Protein AF-A0A1I7SKF2-F1 (afdb_monomer)

Organism: Bursaphelenchus xylophilus (NCBI:txid6326)

Mean predicted aligned error: 19.73 Å

Structure (mmCIF, N/CA/C/O backbone):
data_AF-A0A1I7SKF2-F1
#
_entry.id   AF-A0A1I7SKF2-F1
#
loop_
_atom_site.group_PDB
_atom_site.id
_atom_site.type_symbol
_atom_site.label_atom_id
_atom_site.label_alt_id
_atom_site.label_comp_id
_atom_site.label_asym_id
_atom_site.label_entity_id
_atom_site.label_seq_id
_atom_site.pdbx_PDB_ins_code
_atom_site.Cartn_x
_atom_site.Cartn_y
_atom_site.Cartn_z
_atom_site.occupancy
_atom_site.B_iso_or_equiv
_atom_site.auth_seq_id
_atom_site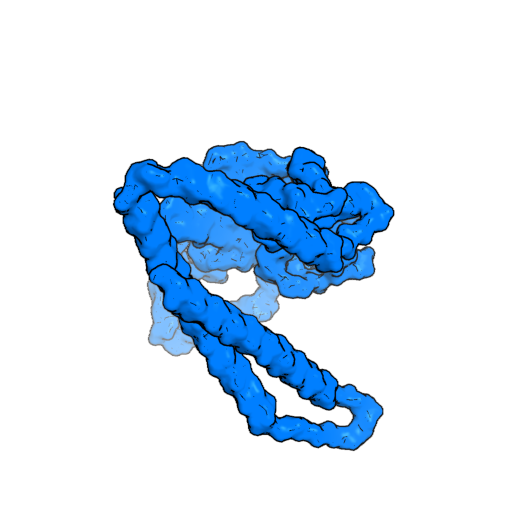.auth_comp_id
_atom_site.auth_asym_id
_atom_site.auth_atom_id
_atom_site.pdbx_PDB_model_num
ATOM 1 N N . MET A 1 1 ? -17.575 38.874 23.360 1.00 67.19 1 MET A N 1
ATOM 2 C CA . MET A 1 1 ? -17.576 37.406 23.566 1.00 67.19 1 MET A CA 1
ATOM 3 C C . MET A 1 1 ? -18.903 36.763 23.179 1.00 67.19 1 MET A C 1
ATOM 5 O O . MET A 1 1 ? -18.922 35.948 22.267 1.00 67.19 1 MET A O 1
ATOM 9 N N . GLU A 1 2 ? -20.021 37.144 23.798 1.00 63.50 2 GLU A N 1
ATOM 10 C CA . GLU A 1 2 ? -21.320 36.503 23.535 1.00 63.50 2 GLU A CA 1
ATOM 11 C C . GLU A 1 2 ? -21.827 36.696 22.092 1.00 63.50 2 GLU A C 1
ATOM 13 O O . GLU A 1 2 ? -22.285 35.745 21.461 1.00 63.50 2 GLU A O 1
ATOM 18 N N . ASN A 1 3 ? -21.609 37.878 21.506 1.00 68.56 3 ASN A N 1
ATOM 19 C CA . ASN A 1 3 ? -21.929 38.144 20.097 1.00 68.56 3 ASN A CA 1
ATOM 20 C C . ASN A 1 3 ? -21.104 37.287 19.114 1.00 68.56 3 ASN A C 1
ATOM 22 O O . ASN A 1 3 ? -21.614 36.902 18.061 1.00 68.56 3 ASN A O 1
ATOM 26 N N . LEU A 1 4 ? -19.858 36.931 19.462 1.00 67.38 4 LEU A N 1
ATOM 27 C CA . LEU A 1 4 ? -19.014 36.040 18.651 1.00 67.38 4 LEU A CA 1
ATOM 28 C C . LEU A 1 4 ? -19.505 34.591 18.736 1.00 67.38 4 LEU A C 1
ATOM 30 O O . LEU A 1 4 ? -19.615 33.931 17.705 1.00 67.38 4 LEU A O 1
ATOM 34 N N . LYS A 1 5 ? -19.887 34.126 19.934 1.00 68.75 5 LYS A N 1
ATOM 35 C CA . LYS A 1 5 ? -20.479 32.793 20.138 1.00 68.75 5 LYS A CA 1
ATOM 36 C C . LYS A 1 5 ? -21.800 32.643 19.373 1.00 68.75 5 LYS A C 1
ATOM 38 O O . LYS A 1 5 ? -21.940 31.696 18.603 1.00 68.75 5 LYS A O 1
ATOM 43 N N . LYS A 1 6 ? -22.700 33.632 19.466 1.00 79.50 6 LYS A N 1
ATOM 44 C CA . LYS A 1 6 ? -23.963 33.668 18.698 1.00 79.50 6 LYS A CA 1
ATOM 45 C C . LYS A 1 6 ? -23.720 33.688 17.181 1.00 79.50 6 LYS A C 1
ATOM 47 O O . LYS A 1 6 ? -24.433 33.026 16.431 1.00 79.50 6 LYS A O 1
ATOM 52 N N . SER A 1 7 ? -22.702 34.412 16.712 1.00 71.19 7 SER A N 1
ATOM 53 C CA . SER A 1 7 ? -22.348 34.465 15.283 1.00 71.19 7 SER A CA 1
ATOM 54 C C . SER A 1 7 ? -21.789 33.137 14.762 1.00 71.19 7 SER A C 1
ATOM 56 O O . SER A 1 7 ? -22.145 32.699 13.669 1.00 71.19 7 SER A O 1
ATOM 58 N N . LEU A 1 8 ? -20.956 32.469 15.560 1.00 68.19 8 LEU A N 1
ATOM 59 C CA . LEU A 1 8 ? -20.366 31.173 15.236 1.00 68.19 8 LEU A CA 1
ATOM 60 C C . LEU A 1 8 ? -21.416 30.052 15.246 1.00 68.19 8 LEU A C 1
ATOM 62 O O . LEU A 1 8 ? -21.425 29.192 14.367 1.00 68.19 8 LEU A O 1
ATOM 66 N N . GLU A 1 9 ? -22.365 30.102 16.175 1.00 76.88 9 GLU A N 1
ATOM 67 C CA . GLU A 1 9 ? -23.501 29.181 16.216 1.00 76.88 9 GLU A CA 1
ATOM 68 C C . GLU A 1 9 ? -24.435 29.355 15.009 1.00 76.88 9 GLU A C 1
ATOM 70 O O . GLU A 1 9 ? -24.787 28.374 14.347 1.00 76.88 9 GLU A O 1
ATOM 75 N N . LYS A 1 10 ? -24.746 30.602 14.625 1.00 79.44 10 LYS A N 1
ATOM 76 C CA . LYS A 1 10 ? -25.477 30.898 13.379 1.00 79.44 10 LYS A CA 1
ATOM 77 C C . LYS A 1 10 ? -24.757 30.335 12.149 1.00 79.44 10 LYS A C 1
ATOM 79 O O . LYS A 1 10 ? -25.400 29.744 11.279 1.00 79.44 10 LYS A O 1
ATOM 84 N N . ALA A 1 11 ? -23.433 30.466 12.082 1.00 68.62 11 ALA A N 1
ATOM 85 C CA . ALA A 1 11 ? -22.641 29.968 10.961 1.00 68.62 11 ALA A CA 1
ATOM 86 C C . ALA A 1 11 ? -22.573 28.426 10.914 1.00 68.62 11 ALA A C 1
ATOM 88 O O . ALA A 1 11 ? -22.720 27.836 9.840 1.00 68.62 11 ALA A O 1
ATOM 89 N N . ARG A 1 12 ? -22.464 27.750 12.067 1.00 72.81 12 ARG A N 1
ATOM 90 C CA . ARG A 1 12 ? -22.557 26.280 12.169 1.00 72.81 12 ARG A CA 1
ATOM 91 C C . ARG A 1 12 ? -23.934 25.756 11.755 1.00 72.81 12 ARG A C 1
ATOM 93 O O . ARG A 1 12 ? -24.016 24.795 10.990 1.00 72.81 12 ARG A O 1
ATOM 100 N N . ASN A 1 13 ? -25.007 26.425 12.173 1.00 79.75 13 ASN A N 1
ATOM 101 C CA . ASN A 1 13 ? -26.371 26.073 11.770 1.00 79.75 13 ASN A CA 1
ATOM 102 C C . ASN A 1 13 ? -26.589 26.256 10.260 1.00 79.75 13 ASN A C 1
ATOM 104 O O . ASN A 1 13 ? -27.188 25.391 9.614 1.00 79.75 13 ASN A O 1
ATOM 108 N N . LYS A 1 14 ? -26.036 27.323 9.665 1.00 76.94 14 LYS A N 1
ATOM 109 C CA . LYS A 1 14 ? -26.056 27.529 8.207 1.00 76.94 14 LYS A CA 1
ATOM 110 C C . LYS A 1 14 ? -25.303 26.418 7.466 1.00 76.94 14 LYS A C 1
ATOM 112 O O . LYS A 1 14 ? -25.823 25.874 6.493 1.00 76.94 14 LYS A O 1
ATOM 117 N N . LEU A 1 15 ? -24.133 26.015 7.965 1.00 70.69 15 LEU A N 1
ATOM 118 C CA . LEU A 1 15 ? -23.341 24.921 7.393 1.00 70.69 15 LEU A CA 1
ATOM 119 C C . LEU A 1 15 ? -24.081 23.572 7.454 1.00 70.69 15 LEU A C 1
ATOM 121 O O . LEU A 1 15 ? -24.075 22.818 6.480 1.00 70.69 15 LEU A O 1
ATOM 125 N N . LYS A 1 16 ? -24.769 23.283 8.567 1.00 79.25 16 LYS A N 1
ATOM 126 C CA . LYS A 1 16 ? -25.575 22.061 8.733 1.00 79.25 16 LYS A CA 1
ATOM 127 C C . LYS A 1 16 ? -26.730 22.006 7.724 1.00 79.25 16 LYS A C 1
ATOM 129 O O . LYS A 1 16 ? -26.922 20.973 7.084 1.00 79.25 16 LYS A O 1
ATOM 134 N N . ARG A 1 17 ? -27.429 23.130 7.507 1.00 78.69 17 ARG A N 1
ATOM 135 C CA . ARG A 1 17 ? -28.498 23.251 6.494 1.00 78.69 17 ARG A CA 1
ATOM 136 C C . ARG A 1 17 ? -27.978 23.034 5.068 1.00 78.69 17 ARG A C 1
ATOM 138 O O . ARG A 1 17 ? -28.596 22.298 4.304 1.00 78.69 17 ARG A O 1
ATOM 145 N N . ILE A 1 18 ? -26.831 23.618 4.714 1.00 69.19 18 ILE A N 1
ATOM 146 C CA . ILE A 1 18 ? -26.219 23.444 3.382 1.00 69.19 18 ILE A CA 1
ATOM 147 C C . ILE A 1 18 ? -25.768 21.996 3.163 1.00 69.19 18 ILE A C 1
ATOM 149 O O . ILE A 1 18 ? -26.011 21.435 2.096 1.00 69.19 18 ILE A O 1
ATOM 153 N N . LYS A 1 19 ? -25.189 21.348 4.183 1.00 73.38 19 LYS A N 1
ATOM 154 C CA . LYS A 1 19 ? -24.810 19.928 4.111 1.00 73.38 19 LYS A CA 1
ATOM 155 C C . LYS A 1 19 ? -26.023 19.035 3.832 1.00 73.38 19 LYS A C 1
ATOM 157 O O . LYS A 1 19 ? -25.943 18.169 2.969 1.00 73.38 19 LYS A O 1
ATOM 162 N N . GLN A 1 20 ? -27.149 19.279 4.505 1.00 78.06 20 GLN A N 1
ATOM 163 C CA . GLN A 1 20 ? -28.396 18.546 4.256 1.00 78.06 20 GLN A CA 1
ATOM 164 C C . GLN A 1 20 ? -28.940 18.782 2.840 1.00 78.06 20 GLN A C 1
ATOM 166 O O . GLN A 1 20 ? -29.330 17.825 2.178 1.00 78.06 20 GLN A O 1
ATOM 171 N N . ARG A 1 21 ? -28.917 20.027 2.340 1.00 72.88 21 ARG A N 1
ATOM 172 C CA . ARG A 1 21 ? -29.328 20.337 0.957 1.00 72.88 21 ARG A CA 1
ATOM 173 C C . ARG A 1 21 ? -28.452 19.632 -0.079 1.00 72.88 21 ARG A C 1
ATOM 175 O O . ARG A 1 21 ? -28.984 19.071 -1.028 1.00 72.88 21 ARG A O 1
ATOM 182 N N . LYS A 1 22 ? -27.133 19.593 0.134 1.00 72.19 22 LYS A N 1
ATOM 183 C CA . LYS A 1 22 ? -26.189 18.888 -0.746 1.00 72.19 22 LYS A CA 1
ATOM 184 C C . LYS A 1 22 ? -26.453 17.379 -0.795 1.00 72.19 22 LYS A C 1
ATOM 186 O O . LYS A 1 22 ? -26.390 16.799 -1.871 1.00 72.19 22 LYS A O 1
ATOM 191 N N . ILE A 1 23 ? -26.771 16.761 0.346 1.00 72.31 23 ILE A N 1
ATOM 192 C CA . ILE A 1 23 ? -27.133 15.335 0.410 1.00 72.31 23 ILE A CA 1
ATOM 193 C C . ILE A 1 23 ? -28.415 15.075 -0.391 1.00 72.31 23 ILE A C 1
ATOM 195 O O . ILE A 1 23 ? -28.404 14.205 -1.256 1.00 72.31 23 ILE A O 1
ATOM 199 N N . LYS A 1 24 ? -29.467 15.879 -0.175 1.00 75.88 24 LYS A N 1
ATOM 200 C CA . LYS A 1 24 ? -30.738 15.756 -0.910 1.00 75.88 24 LYS A CA 1
ATOM 201 C C . LYS A 1 24 ? -30.559 15.932 -2.423 1.00 75.88 24 LYS A C 1
ATOM 203 O O . LYS A 1 24 ? -31.060 15.122 -3.190 1.00 75.88 24 LYS A O 1
ATOM 208 N N . LEU A 1 25 ? -29.795 16.936 -2.859 1.00 69.75 25 LEU A N 1
ATOM 209 C CA . LEU A 1 25 ? -29.510 17.168 -4.283 1.00 69.75 25 LEU A CA 1
ATOM 210 C C . LEU A 1 25 ? -28.705 16.025 -4.912 1.00 69.75 25 LEU A C 1
ATOM 212 O O . LEU A 1 25 ? -29.035 15.562 -5.998 1.00 69.75 25 LEU A O 1
ATOM 216 N N . ALA A 1 26 ? -27.685 15.514 -4.217 1.00 69.38 26 ALA A N 1
ATOM 217 C CA . ALA A 1 26 ? -26.910 14.369 -4.695 1.00 69.38 26 ALA A CA 1
ATOM 218 C C . ALA A 1 26 ? -27.741 13.073 -4.766 1.00 69.38 26 ALA A C 1
ATOM 220 O O . ALA A 1 26 ? -27.441 12.178 -5.553 1.00 69.38 26 ALA A O 1
ATOM 221 N N . GLU A 1 27 ? -28.765 12.937 -3.927 1.00 73.81 27 GLU A N 1
ATOM 222 C CA . GLU A 1 27 ? -29.728 11.837 -3.978 1.00 73.81 27 GLU A CA 1
ATOM 223 C C . GLU A 1 27 ? -30.714 11.994 -5.144 1.00 73.81 27 GLU A C 1
ATOM 225 O O . GLU A 1 27 ? -30.904 11.044 -5.899 1.00 73.81 27 GLU A O 1
ATOM 230 N N . MET A 1 28 ? -31.226 13.206 -5.387 1.00 69.75 28 MET A N 1
ATOM 231 C CA . MET A 1 28 ? -32.057 13.510 -6.561 1.00 69.75 28 MET A CA 1
ATOM 232 C C . MET A 1 28 ? -31.321 13.240 -7.880 1.00 69.75 28 MET A C 1
ATOM 234 O O . MET A 1 28 ? -31.862 12.552 -8.742 1.00 69.75 28 MET A O 1
ATOM 238 N N . CYS A 1 29 ? -30.061 13.677 -8.017 1.00 65.56 29 CYS A N 1
ATOM 239 C CA . CYS A 1 29 ? -29.253 13.380 -9.206 1.00 65.56 29 CYS A CA 1
ATOM 240 C C . CYS A 1 29 ? -29.050 11.869 -9.410 1.00 65.56 29 CYS A C 1
ATOM 242 O O . CYS A 1 29 ? -29.073 11.387 -10.541 1.00 65.56 29 CYS A O 1
ATOM 244 N N . ARG A 1 30 ? -28.872 11.101 -8.324 1.00 70.50 30 ARG A N 1
ATOM 245 C CA . ARG A 1 30 ? -28.742 9.636 -8.394 1.00 70.50 30 ARG A CA 1
ATOM 246 C C . ARG A 1 30 ? -30.051 8.955 -8.792 1.00 70.50 30 ARG A C 1
ATOM 248 O O . ARG A 1 30 ? -30.005 7.986 -9.543 1.00 70.50 30 ARG A O 1
ATOM 255 N N . ASN A 1 31 ? -31.193 9.451 -8.323 1.00 72.00 31 ASN A N 1
ATOM 256 C CA . ASN A 1 31 ? -32.503 8.903 -8.673 1.00 72.00 31 ASN A CA 1
ATOM 257 C C . ASN A 1 31 ? -32.860 9.179 -10.142 1.00 72.00 31 ASN A C 1
ATOM 259 O O . ASN A 1 31 ? -33.294 8.261 -10.833 1.00 72.00 31 ASN A O 1
ATOM 263 N N . LEU A 1 32 ? -32.568 10.380 -10.652 1.00 64.62 32 LEU A N 1
ATOM 264 C CA . LEU A 1 32 ? -32.727 10.714 -12.075 1.00 64.62 32 LEU A CA 1
ATOM 265 C C . LEU A 1 32 ? -31.823 9.857 -12.974 1.00 64.62 32 LEU A C 1
ATOM 267 O O . LEU A 1 32 ? -32.277 9.305 -13.972 1.00 64.62 32 LEU A O 1
ATOM 271 N N . ALA A 1 33 ? -30.562 9.649 -12.581 1.00 59.41 33 ALA A N 1
ATOM 272 C CA . ALA A 1 33 ? -29.645 8.773 -13.315 1.00 59.41 33 ALA A CA 1
ATOM 273 C C . ALA A 1 33 ? -30.093 7.295 -13.330 1.00 59.41 33 ALA A C 1
ATOM 275 O O . ALA A 1 33 ? -29.741 6.552 -14.244 1.00 59.41 33 ALA A O 1
ATOM 276 N N . ARG A 1 34 ? -30.861 6.851 -12.324 1.00 63.06 34 ARG A N 1
ATOM 277 C CA . ARG A 1 34 ? -31.433 5.494 -12.268 1.00 63.06 34 ARG A CA 1
ATOM 278 C C . ARG A 1 34 ? -32.679 5.345 -13.141 1.00 63.06 34 ARG A C 1
ATOM 280 O O . ARG A 1 34 ? -32.849 4.281 -13.722 1.00 63.06 34 ARG A O 1
ATOM 287 N N . GLN A 1 35 ? -33.498 6.391 -13.267 1.00 58.75 35 GLN A N 1
ATOM 288 C CA . GLN A 1 35 ? -34.657 6.412 -14.172 1.00 58.75 35 GLN A CA 1
ATOM 289 C C . GLN A 1 35 ? -34.258 6.391 -15.658 1.00 58.75 35 GLN A C 1
ATOM 291 O O . GLN A 1 35 ? -35.039 5.945 -16.487 1.00 58.75 35 GLN A O 1
ATOM 296 N N . ALA A 1 36 ? -33.032 6.804 -15.995 1.00 51.75 36 ALA A N 1
ATOM 297 C CA . ALA A 1 36 ? -32.501 6.780 -17.361 1.00 51.75 36 ALA A CA 1
ATOM 298 C C . ALA A 1 36 ? -31.928 5.413 -17.810 1.00 51.75 36 ALA A C 1
ATOM 300 O O . ALA A 1 36 ? -31.339 5.327 -18.888 1.00 51.75 36 ALA A O 1
ATOM 301 N N . ARG A 1 37 ? -32.044 4.344 -17.004 1.00 52.06 37 ARG A N 1
ATOM 302 C CA . ARG A 1 37 ? -31.621 2.995 -17.423 1.00 52.06 37 ARG A CA 1
ATOM 303 C C . ARG A 1 37 ? -32.725 2.323 -18.249 1.00 52.06 37 ARG A C 1
ATOM 305 O O . ARG A 1 37 ? -33.875 2.346 -17.815 1.00 52.06 37 ARG A O 1
ATOM 312 N N . PRO A 1 38 ? -32.398 1.697 -19.392 1.00 47.75 38 PRO A N 1
ATOM 313 C CA . PRO A 1 38 ? -33.393 1.049 -20.231 1.00 47.75 38 PRO A CA 1
ATOM 314 C C . PRO A 1 38 ? -33.972 -0.154 -19.483 1.00 47.75 38 PRO A C 1
ATOM 316 O O . PRO A 1 38 ? -33.255 -1.084 -19.120 1.00 47.75 38 PRO A O 1
ATOM 319 N N . THR A 1 39 ? -35.273 -0.112 -19.215 1.00 53.25 39 THR A N 1
ATOM 320 C CA . THR A 1 39 ? -36.058 -1.328 -18.993 1.00 53.25 39 THR A CA 1
ATOM 321 C C . THR A 1 39 ? -36.277 -1.961 -20.365 1.00 53.25 39 THR A C 1
ATOM 323 O O . THR A 1 39 ? -36.434 -1.232 -21.341 1.00 53.25 39 THR A O 1
ATOM 326 N N . GLU A 1 40 ? -36.246 -3.291 -20.447 1.00 49.06 40 GLU A N 1
ATOM 327 C CA . GLU A 1 40 ? -36.374 -4.112 -21.664 1.00 49.06 40 GLU A CA 1
ATOM 328 C C . GLU A 1 40 ? -37.770 -4.003 -22.325 1.00 49.06 40 GLU A C 1
ATOM 330 O O . GLU A 1 40 ? -38.462 -4.991 -22.543 1.00 49.06 40 GLU A O 1
ATOM 335 N N . SER A 1 41 ? -38.220 -2.784 -22.625 1.00 49.84 41 SER A N 1
ATOM 336 C CA . SER A 1 41 ? -39.451 -2.478 -23.351 1.00 49.84 41 SER A CA 1
ATOM 337 C C . SER A 1 41 ? -39.092 -1.792 -24.678 1.00 49.84 41 SER A C 1
ATOM 339 O O . SER A 1 41 ? -38.166 -0.980 -24.697 1.00 49.84 41 SER A O 1
ATOM 341 N N . PRO A 1 42 ? -39.824 -2.047 -25.780 1.00 46.31 42 PRO A N 1
ATOM 342 C CA . PRO A 1 42 ? -39.483 -1.535 -27.108 1.00 46.31 42 PRO A CA 1
ATOM 343 C C . PRO A 1 42 ? -39.785 -0.040 -27.305 1.00 46.31 42 PRO A C 1
ATOM 345 O O . PRO A 1 42 ? -39.560 0.496 -28.389 1.00 46.31 42 PRO A O 1
ATOM 348 N N . THR A 1 43 ? -40.298 0.656 -26.290 1.00 53.56 43 THR A N 1
ATOM 349 C CA . THR A 1 43 ? -40.622 2.082 -26.390 1.00 53.56 43 THR A CA 1
ATOM 350 C C . THR A 1 43 ? -39.387 2.936 -26.067 1.00 53.56 43 THR A C 1
ATOM 352 O O . THR A 1 43 ? -38.806 2.749 -24.994 1.00 53.56 43 THR A O 1
ATOM 355 N N . PRO A 1 44 ? -38.969 3.881 -26.937 1.00 46.84 44 PRO A N 1
ATOM 356 C CA . PRO A 1 44 ? -37.789 4.711 -26.701 1.00 46.84 44 PRO A CA 1
ATOM 357 C C . PRO A 1 44 ? -37.913 5.469 -25.371 1.00 46.84 44 PRO A C 1
ATOM 359 O O . PRO A 1 44 ? -38.938 6.124 -25.153 1.00 46.84 44 PRO A O 1
ATOM 362 N N . PRO A 1 45 ? -36.909 5.417 -24.477 1.00 51.00 45 PRO A N 1
ATOM 363 C CA . PRO A 1 45 ? -36.952 6.198 -23.254 1.00 51.00 45 PRO A CA 1
ATOM 364 C C . PRO A 1 45 ? -36.963 7.684 -23.617 1.00 51.00 45 PRO A C 1
ATOM 366 O O . PRO A 1 45 ? -36.048 8.193 -24.268 1.00 51.00 45 PRO A O 1
ATOM 369 N N . VAL A 1 46 ? -38.009 8.387 -23.185 1.00 51.19 46 VAL A N 1
ATOM 370 C CA . VAL A 1 46 ? -38.039 9.850 -23.188 1.00 51.19 46 VAL A CA 1
ATOM 371 C C . VAL A 1 46 ? -36.979 10.298 -22.186 1.00 51.19 46 VAL A C 1
ATOM 373 O O . VAL A 1 46 ? -37.181 10.218 -20.975 1.00 51.19 46 VAL A O 1
ATOM 376 N N . PHE A 1 47 ? -35.808 10.691 -22.688 1.00 49.06 47 PHE A N 1
ATOM 377 C CA . PHE A 1 47 ? -34.725 11.207 -21.860 1.00 49.06 47 PHE A CA 1
ATOM 378 C C . PHE A 1 47 ? -35.233 12.418 -21.060 1.00 49.06 47 PHE A C 1
ATOM 380 O O . PHE A 1 47 ? -35.788 13.340 -21.668 1.00 49.06 47 PHE A O 1
ATOM 387 N N . PRO A 1 48 ? -35.046 12.463 -19.725 1.00 51.41 48 PRO A N 1
ATOM 388 C CA . PRO A 1 48 ? -35.299 13.684 -18.973 1.00 51.41 48 PRO A CA 1
ATOM 389 C C . PRO A 1 48 ? -34.439 14.801 -19.576 1.00 51.41 48 PRO A C 1
ATOM 391 O O . PRO A 1 48 ? -33.249 14.603 -19.835 1.00 51.41 48 PRO A O 1
ATOM 394 N N . GLN A 1 49 ? -35.076 15.935 -19.877 1.00 52.97 49 GLN A N 1
ATOM 395 C CA . GLN A 1 49 ? -34.485 17.039 -20.631 1.00 52.97 49 GLN A CA 1
ATOM 396 C C . GLN A 1 49 ? -33.116 17.418 -20.047 1.00 52.97 49 GLN A C 1
ATOM 398 O O . GLN A 1 49 ? -32.973 17.625 -18.840 1.00 52.97 49 GLN A O 1
ATOM 403 N N . SER A 1 50 ? -32.103 17.517 -20.914 1.00 57.47 50 SER A N 1
ATOM 404 C CA 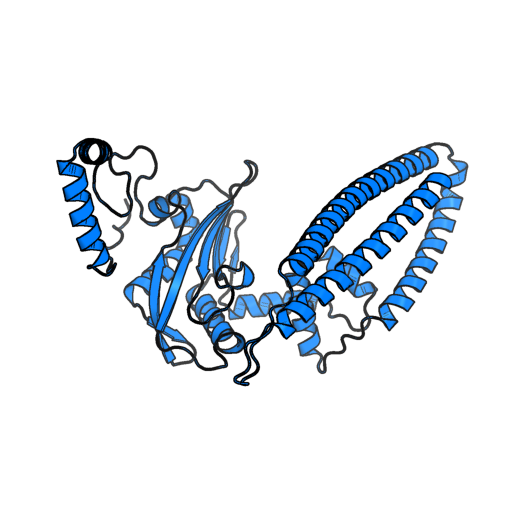. SER A 1 50 ? -30.712 17.843 -20.555 1.00 57.47 50 SER A CA 1
ATOM 405 C C . SER A 1 50 ? -30.582 19.100 -19.682 1.00 57.47 50 SER A C 1
ATOM 407 O O . SER A 1 50 ? -29.654 19.201 -18.881 1.00 57.47 50 SER A O 1
ATOM 409 N N . SER A 1 51 ? -31.552 20.012 -19.771 1.00 61.75 51 SER A N 1
ATOM 410 C CA . SER A 1 51 ? -31.648 21.244 -18.992 1.00 61.75 51 SER A CA 1
ATOM 411 C C . SER A 1 51 ? -31.776 21.020 -17.478 1.00 61.75 51 SER A C 1
ATOM 413 O O . SER A 1 51 ? -31.106 21.712 -16.714 1.00 61.75 51 SER A O 1
ATOM 415 N N . GLU A 1 52 ? -32.571 20.057 -17.000 1.00 60.78 52 GLU A N 1
ATOM 416 C CA . GLU A 1 52 ? -32.798 19.868 -15.555 1.00 60.78 52 GLU A CA 1
ATOM 417 C C . GLU A 1 52 ? -31.577 19.269 -14.845 1.00 60.78 52 GLU A C 1
ATOM 419 O O . GLU A 1 52 ? -31.196 19.702 -13.753 1.00 60.78 52 GLU A O 1
ATOM 424 N N . VAL A 1 53 ? -30.913 18.305 -15.487 1.00 63.47 53 VAL A N 1
ATOM 425 C CA . VAL A 1 53 ? -29.684 17.687 -14.964 1.00 63.47 53 VAL A CA 1
ATOM 426 C C . VAL A 1 53 ? -28.548 18.710 -14.911 1.00 63.47 53 VAL A C 1
ATOM 428 O O . VAL A 1 53 ? -27.784 18.747 -13.942 1.00 63.47 53 VAL A O 1
ATOM 431 N N . GLU A 1 54 ? -28.457 19.580 -15.915 1.00 68.25 54 GLU A N 1
ATOM 432 C CA . GLU A 1 54 ? -27.465 20.651 -15.974 1.00 68.25 54 GLU A CA 1
ATOM 433 C C . GLU A 1 54 ? -27.720 21.730 -14.907 1.00 68.25 54 GLU A C 1
ATOM 435 O O . GLU A 1 54 ? -26.789 22.144 -14.209 1.00 68.25 54 GLU A O 1
ATOM 440 N N . VAL A 1 55 ? -28.984 22.102 -14.671 1.00 73.50 55 VAL A N 1
ATOM 441 C CA . VAL A 1 55 ? -29.379 23.003 -13.572 1.00 73.50 55 VAL A CA 1
ATOM 442 C C . VAL A 1 55 ? -29.005 22.412 -12.209 1.00 73.50 55 VAL A C 1
ATOM 444 O O . VAL A 1 55 ? -28.394 23.102 -11.388 1.00 73.50 55 VAL A O 1
ATOM 447 N N . LEU A 1 56 ? -29.293 21.130 -11.963 1.00 64.69 56 LEU A N 1
ATOM 448 C CA . LEU A 1 56 ? -28.948 20.461 -10.702 1.00 64.69 56 LEU A CA 1
ATOM 449 C C . LEU A 1 56 ? -27.429 20.341 -10.498 1.00 64.69 56 LEU A C 1
ATOM 451 O O . LEU A 1 56 ? -26.932 20.523 -9.380 1.00 64.69 56 LEU A O 1
ATOM 455 N N . LYS A 1 57 ? -26.670 20.089 -11.570 1.00 66.81 57 LYS A N 1
ATOM 456 C CA . LYS A 1 57 ? -25.199 20.067 -11.545 1.00 66.81 57 LYS A CA 1
ATOM 457 C C . LYS A 1 57 ? -24.633 21.442 -11.180 1.00 66.81 57 LYS A C 1
ATOM 459 O O . LYS A 1 57 ? -23.778 21.528 -10.296 1.00 66.81 57 LYS A O 1
ATOM 464 N N . ASN A 1 58 ? -25.156 22.511 -11.778 1.00 74.25 58 ASN A N 1
ATOM 465 C CA . ASN A 1 58 ? -24.739 23.883 -11.483 1.00 74.25 58 ASN A CA 1
ATOM 466 C C . ASN A 1 58 ? -25.079 24.289 -10.039 1.00 74.25 58 ASN A C 1
ATOM 468 O O . ASN A 1 58 ? -24.228 24.841 -9.336 1.00 74.25 58 ASN A O 1
ATOM 472 N N . GLN A 1 59 ? -26.261 23.915 -9.536 1.00 70.00 59 GLN A N 1
ATOM 473 C CA . GLN A 1 59 ? -26.635 24.120 -8.130 1.00 70.00 59 GLN A CA 1
ATOM 474 C C . GLN A 1 59 ? -25.708 23.368 -7.159 1.00 70.00 59 GLN A C 1
ATOM 476 O O . GLN A 1 59 ? -25.344 23.892 -6.102 1.00 70.00 59 GLN A O 1
ATOM 481 N N . LEU A 1 60 ? -25.277 22.149 -7.506 1.00 70.75 60 LEU A N 1
ATOM 482 C CA . LEU A 1 60 ? -24.348 21.367 -6.687 1.00 70.75 60 LEU A CA 1
ATOM 483 C C . LEU A 1 60 ? -22.949 22.001 -6.626 1.00 70.75 60 LEU A C 1
ATOM 485 O O . LEU A 1 60 ? -22.313 21.996 -5.562 1.00 70.75 60 LEU A O 1
ATOM 489 N N . VAL A 1 61 ? -22.475 22.560 -7.742 1.00 72.38 61 VAL A N 1
ATOM 490 C CA . VAL A 1 61 ? -21.209 23.306 -7.811 1.00 72.38 61 VAL A CA 1
ATOM 491 C C . VAL A 1 61 ? -21.290 24.565 -6.947 1.00 72.38 61 VAL A C 1
ATOM 493 O O . VAL A 1 61 ? -20.429 24.759 -6.084 1.00 72.38 61 VAL A O 1
ATOM 496 N N . GLN A 1 62 ? -22.361 25.352 -7.078 1.00 76.19 62 GLN A N 1
ATOM 497 C CA . GLN A 1 62 ? -22.577 26.568 -6.288 1.00 76.19 62 GLN A CA 1
ATOM 498 C C . GLN A 1 62 ? -22.623 26.274 -4.778 1.00 76.19 62 GLN A C 1
ATOM 500 O O . GLN A 1 62 ? -21.896 26.886 -3.995 1.00 76.19 62 GLN A O 1
ATOM 505 N N . LEU A 1 63 ? -23.383 25.258 -4.353 1.00 67.88 63 LEU A N 1
ATOM 506 C CA . LEU A 1 63 ? -23.438 24.847 -2.942 1.00 67.88 63 LEU A CA 1
ATOM 507 C C . LEU A 1 63 ? -22.094 24.332 -2.416 1.00 67.88 63 LEU A C 1
ATOM 509 O O . LEU A 1 63 ? -21.801 24.442 -1.222 1.00 67.88 63 LEU A O 1
ATOM 513 N N . THR A 1 64 ? -21.270 23.750 -3.286 1.00 68.94 64 THR A N 1
ATOM 514 C CA . THR A 1 64 ? -19.927 23.297 -2.913 1.00 68.94 64 THR A CA 1
ATOM 515 C C . THR A 1 64 ? -18.995 24.483 -2.678 1.00 68.94 64 THR A C 1
ATOM 517 O O . THR A 1 64 ? -18.277 24.487 -1.678 1.00 68.94 64 THR A O 1
ATOM 520 N N . GLN A 1 65 ? -19.062 25.516 -3.519 1.00 75.50 65 GLN A N 1
ATOM 521 C CA . GLN A 1 65 ? -18.316 26.762 -3.325 1.00 75.50 65 GLN A CA 1
ATOM 522 C C . GLN A 1 65 ? -18.755 27.492 -2.044 1.00 75.50 65 GLN A C 1
ATOM 524 O O . GLN A 1 65 ? -17.908 27.856 -1.223 1.00 75.50 65 GLN A O 1
ATOM 529 N N . GLU A 1 66 ? -20.065 27.613 -1.802 1.00 72.00 66 GLU A N 1
ATOM 530 C CA . GLU A 1 66 ? -20.602 28.212 -0.571 1.00 72.00 66 GLU A CA 1
ATOM 531 C C . GLU A 1 66 ? -20.166 27.453 0.693 1.00 72.00 66 GLU A C 1
ATOM 533 O O . GLU A 1 66 ? -19.823 28.065 1.710 1.00 72.00 66 GLU A O 1
ATOM 538 N N . MET A 1 67 ? -20.139 26.114 0.649 1.00 70.69 67 MET A N 1
ATOM 539 C CA . MET A 1 67 ? -19.672 25.298 1.774 1.00 70.69 67 MET A CA 1
ATOM 540 C C . MET A 1 67 ? -18.195 25.569 2.085 1.00 70.69 67 MET A C 1
ATOM 542 O O . MET A 1 67 ? -17.833 25.678 3.259 1.00 70.69 67 MET A O 1
ATOM 546 N N . THR A 1 68 ? -17.349 25.691 1.062 1.00 72.31 68 THR A N 1
ATOM 547 C CA . THR A 1 68 ? -15.920 25.983 1.233 1.00 72.31 68 THR A CA 1
ATOM 548 C C . THR A 1 68 ? -15.708 27.361 1.859 1.00 72.31 68 THR A C 1
ATOM 550 O O . THR A 1 68 ? -14.992 27.473 2.855 1.00 72.31 68 THR A O 1
ATOM 553 N N . GLN A 1 69 ? -16.403 28.393 1.370 1.00 76.81 69 GLN A N 1
ATOM 554 C CA . GLN A 1 69 ? -16.317 29.743 1.941 1.00 76.81 69 GLN A CA 1
ATOM 555 C C . GLN A 1 69 ? -16.791 29.795 3.402 1.00 76.81 69 GLN A C 1
ATOM 557 O O . GLN A 1 69 ? -16.158 30.427 4.249 1.00 76.81 69 GLN A O 1
ATOM 562 N N . LEU A 1 70 ? -17.875 29.089 3.742 1.00 70.88 70 LEU A N 1
ATOM 563 C CA . LEU A 1 70 ? -18.365 29.032 5.122 1.00 70.88 70 LEU A CA 1
ATOM 564 C C . LEU A 1 70 ? -17.418 28.282 6.064 1.00 70.88 70 LEU A C 1
ATOM 566 O O . LEU A 1 70 ? -17.317 28.653 7.233 1.00 70.88 70 LEU A O 1
ATOM 570 N N . ARG A 1 71 ? -16.704 27.257 5.581 1.00 71.06 71 ARG A N 1
ATOM 571 C CA . ARG A 1 71 ? -15.663 26.577 6.370 1.00 71.06 71 ARG A CA 1
ATOM 572 C C . ARG A 1 71 ? -14.508 27.516 6.701 1.00 71.06 71 ARG A C 1
ATOM 574 O O . ARG A 1 71 ? -14.098 27.566 7.858 1.00 71.06 71 ARG A O 1
ATOM 581 N N . LEU A 1 72 ? -14.044 28.290 5.720 1.00 76.75 72 LEU A N 1
ATOM 582 C CA . LEU A 1 72 ? -12.989 29.286 5.923 1.00 76.75 72 LEU A CA 1
ATOM 583 C C . LEU A 1 72 ? -13.419 30.341 6.950 1.00 76.75 72 LEU A C 1
ATOM 585 O O . LEU A 1 72 ? -12.726 30.557 7.944 1.00 76.75 72 LEU A O 1
ATOM 589 N N . ARG A 1 73 ? -14.624 30.900 6.793 1.00 74.94 73 ARG A N 1
ATOM 590 C CA . ARG A 1 73 ? -15.176 31.888 7.732 1.00 74.94 73 ARG A CA 1
ATOM 591 C C . ARG A 1 73 ? -15.367 31.329 9.149 1.00 74.94 73 ARG A C 1
ATOM 593 O O . ARG A 1 73 ? -15.138 32.049 10.119 1.00 74.94 73 ARG A O 1
ATOM 600 N N . ASN A 1 74 ? -15.771 30.064 9.293 1.00 72.75 74 ASN A N 1
ATOM 601 C CA . ASN A 1 74 ? -15.871 29.409 10.604 1.00 72.75 74 ASN A CA 1
ATOM 602 C C . ASN A 1 74 ? -14.502 29.268 11.272 1.00 72.75 74 ASN A C 1
ATOM 604 O O . ASN A 1 74 ? -14.372 29.619 12.440 1.00 72.75 74 ASN A O 1
ATOM 608 N N . SER A 1 75 ? -13.492 28.826 10.522 1.00 78.69 75 SER A N 1
ATOM 609 C CA . SER A 1 75 ? -12.113 28.726 11.011 1.00 78.69 75 SER A CA 1
ATOM 610 C C . SER A 1 75 ? -11.578 30.088 11.476 1.00 78.69 75 SER A C 1
ATOM 612 O O . SER A 1 75 ? -10.962 30.196 12.536 1.00 78.69 75 SER A O 1
ATOM 614 N N . GLU A 1 76 ? -11.861 31.169 10.744 1.00 80.44 76 GLU A N 1
ATOM 615 C CA . GLU A 1 76 ? -11.483 32.522 11.171 1.00 80.44 76 GLU A CA 1
ATOM 616 C C . GLU A 1 76 ? -12.197 32.976 12.449 1.00 80.44 76 GLU A C 1
ATOM 618 O O . GLU A 1 76 ? -11.574 33.581 13.325 1.00 80.44 76 GLU A O 1
ATOM 623 N N . LEU A 1 77 ? -13.499 32.700 12.578 1.00 72.75 77 LEU A N 1
ATOM 624 C CA . LEU A 1 77 ? -14.261 33.035 13.782 1.00 72.75 77 LEU A CA 1
ATOM 625 C C . LEU A 1 77 ? -13.797 32.224 14.998 1.00 72.75 77 LEU A C 1
ATOM 627 O O . LEU A 1 77 ? -13.748 32.777 16.094 1.00 72.75 77 LEU A O 1
ATOM 631 N N . GLU A 1 78 ? -13.414 30.960 14.810 1.00 72.62 78 GLU A N 1
ATOM 632 C CA . GLU A 1 78 ? -12.821 30.116 15.854 1.00 72.62 78 GLU A CA 1
ATOM 633 C C . GLU A 1 78 ? -11.482 30.687 16.328 1.00 72.62 78 GLU A C 1
ATOM 635 O O . GLU A 1 78 ? -11.308 30.903 17.527 1.00 72.62 78 GLU A O 1
ATOM 640 N N . LYS A 1 79 ? -10.591 31.071 15.404 1.00 83.31 79 LYS A N 1
ATOM 641 C CA . LYS A 1 79 ? -9.322 31.741 15.744 1.00 83.31 79 LYS A CA 1
ATOM 642 C C . LYS A 1 79 ? -9.537 33.067 16.484 1.00 83.31 79 LYS A C 1
ATOM 644 O O . LYS A 1 79 ? -8.806 33.382 17.424 1.00 83.31 79 LYS A O 1
ATOM 649 N N . LYS A 1 80 ? -10.534 33.865 16.076 1.00 77.25 80 LYS A N 1
ATOM 650 C CA . LYS A 1 80 ? -10.886 35.129 16.754 1.00 77.25 80 LYS A CA 1
ATOM 651 C C . LYS A 1 80 ? -11.446 34.887 18.156 1.00 77.25 80 LYS A C 1
ATOM 653 O O . LYS A 1 80 ? -11.108 35.636 19.071 1.00 77.25 80 LYS A O 1
ATOM 658 N N . LEU A 1 81 ? -12.274 33.857 18.330 1.00 73.44 81 LEU A N 1
ATOM 659 C CA . LEU A 1 81 ? -12.812 33.474 19.633 1.00 73.44 81 LEU A CA 1
ATOM 660 C C . LEU A 1 81 ? -11.694 33.001 20.567 1.00 73.44 81 LEU A C 1
ATOM 662 O O . LEU A 1 81 ? -11.620 33.472 21.695 1.00 73.44 81 LEU A O 1
ATOM 666 N N . GLU A 1 82 ? -10.784 32.163 20.073 1.00 75.81 82 GLU A N 1
ATOM 667 C CA . GLU A 1 82 ? -9.648 31.660 20.845 1.00 75.81 82 GLU A CA 1
ATOM 668 C C . GLU A 1 82 ? -8.712 32.794 21.293 1.00 75.81 82 GLU A C 1
ATOM 670 O O . GLU A 1 82 ? -8.332 32.863 22.462 1.00 75.81 82 GLU A O 1
ATOM 675 N N . LYS A 1 83 ? -8.388 33.744 20.402 1.00 82.00 83 LYS A N 1
ATOM 676 C CA . LYS A 1 83 ? -7.619 34.945 20.776 1.00 82.00 83 LYS A CA 1
ATOM 677 C C . LYS A 1 83 ? -8.333 35.779 21.843 1.00 82.00 83 LYS A C 1
ATOM 679 O O . LYS A 1 83 ? -7.683 36.236 22.780 1.00 82.00 83 LYS A O 1
ATOM 684 N N . ALA A 1 84 ? -9.647 35.967 21.720 1.00 72.88 84 ALA A N 1
ATOM 685 C CA . ALA A 1 84 ? -10.430 36.716 22.701 1.00 72.88 84 ALA A CA 1
ATOM 686 C C . ALA A 1 84 ? -10.498 35.999 24.062 1.00 72.88 84 ALA A C 1
ATOM 688 O O . ALA A 1 84 ? -10.412 36.657 25.095 1.00 72.88 84 ALA A O 1
ATOM 689 N N . GLU A 1 85 ? -10.601 34.667 24.075 1.00 73.00 85 GLU A N 1
ATOM 690 C CA . GLU A 1 85 ? -10.581 33.845 25.293 1.00 73.00 85 GLU A CA 1
ATOM 691 C C . GLU A 1 85 ? -9.216 33.892 25.988 1.00 73.00 85 GLU A C 1
ATOM 693 O O . GLU A 1 85 ? -9.156 34.100 27.201 1.00 73.00 85 GLU A O 1
ATOM 698 N N . ARG A 1 86 ? -8.118 33.807 25.225 1.00 74.56 86 ARG A N 1
ATOM 699 C CA . ARG A 1 86 ? -6.753 33.961 25.756 1.00 74.56 86 ARG A CA 1
ATOM 700 C C . ARG A 1 86 ? -6.511 35.361 26.326 1.00 74.56 86 ARG A C 1
ATOM 702 O O . ARG A 1 86 ? -5.957 35.478 27.414 1.00 74.56 86 ARG A O 1
ATOM 709 N N . ALA A 1 87 ? -6.965 36.413 25.642 1.00 72.25 87 ALA A N 1
ATOM 710 C CA . ALA A 1 87 ? -6.846 37.789 26.130 1.00 72.25 87 ALA A CA 1
ATOM 711 C C . ALA A 1 87 ? -7.625 38.013 27.442 1.00 72.25 87 ALA A C 1
ATOM 713 O O . ALA A 1 87 ? -7.125 38.671 28.351 1.00 72.25 87 ALA A O 1
ATOM 714 N N . LEU A 1 88 ? -8.813 37.409 27.581 1.00 63.81 88 LEU A N 1
ATOM 715 C CA . LEU A 1 88 ? -9.616 37.473 28.810 1.00 63.81 88 LEU A CA 1
ATOM 716 C C . LEU A 1 88 ? -9.004 36.670 29.971 1.00 63.81 88 LEU A C 1
ATOM 718 O O . LEU A 1 88 ? -9.152 37.048 31.132 1.00 63.81 88 LEU A O 1
ATOM 722 N N . ALA A 1 89 ? -8.318 35.563 29.671 1.00 57.88 89 ALA A N 1
ATOM 723 C CA . ALA A 1 89 ? -7.635 34.735 30.666 1.00 57.88 89 ALA A CA 1
ATOM 724 C C . ALA A 1 89 ? -6.378 35.408 31.255 1.00 57.88 89 ALA A C 1
ATOM 726 O O . ALA A 1 89 ? -5.940 35.049 32.351 1.00 57.88 89 ALA A O 1
ATOM 727 N N . LEU A 1 90 ? -5.811 36.391 30.550 1.00 59.78 90 LEU A N 1
ATOM 728 C CA . LEU A 1 90 ? -4.624 37.142 30.970 1.00 59.78 90 LEU A CA 1
ATOM 729 C C . LEU A 1 90 ? -4.950 38.373 31.838 1.00 59.78 90 LEU A C 1
ATOM 731 O O . LEU A 1 90 ? -4.040 38.938 32.435 1.00 59.78 90 LEU A O 1
ATOM 735 N N . SER A 1 91 ? -6.222 38.776 31.966 1.00 53.38 91 SER A N 1
ATOM 736 C CA . SER A 1 91 ? -6.596 40.066 32.568 1.00 53.38 91 SER A CA 1
ATOM 737 C C . SER A 1 91 ? -7.086 40.026 34.031 1.00 5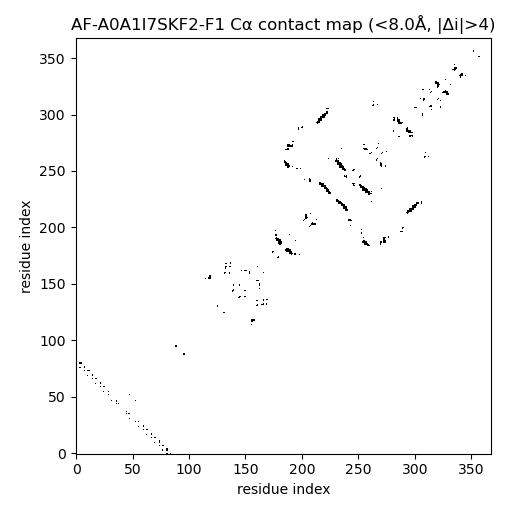3.38 91 SER A C 1
ATOM 739 O O . SER A 1 91 ? -7.604 41.034 34.508 1.00 53.38 91 SER A O 1
ATOM 741 N N . SER A 1 92 ? -6.980 38.912 34.778 1.00 47.72 92 SER A N 1
ATOM 742 C CA . SER A 1 92 ? -7.261 38.917 36.235 1.00 47.72 92 SER A CA 1
ATOM 743 C C . SER A 1 92 ? -6.785 37.654 36.988 1.00 47.72 92 SER A C 1
ATOM 745 O O . SER A 1 92 ? -7.317 36.567 36.742 1.00 47.72 92 SER A O 1
ATOM 747 N N . PRO A 1 93 ? -5.891 37.774 37.994 1.00 50.25 93 PRO A N 1
ATOM 748 C CA . PRO A 1 93 ? -5.439 36.646 38.823 1.00 50.25 93 PRO A CA 1
ATOM 749 C C . PRO A 1 93 ? -6.548 36.005 39.677 1.00 50.25 93 PRO A C 1
ATOM 751 O O . PRO A 1 93 ? -6.511 34.807 39.946 1.00 50.25 93 PRO A O 1
ATOM 754 N N . ARG A 1 94 ? -7.582 36.767 40.066 1.00 50.09 94 ARG A N 1
ATOM 755 C CA . ARG A 1 94 ? -8.672 36.280 40.939 1.00 50.09 94 ARG A CA 1
ATOM 756 C C . ARG A 1 94 ? -9.714 35.409 40.220 1.00 50.09 94 ARG A C 1
ATOM 758 O O . ARG A 1 94 ? -10.518 34.767 40.888 1.00 50.09 94 ARG A O 1
ATOM 765 N N . LYS A 1 95 ? -9.703 35.337 38.881 1.00 50.12 95 LYS A N 1
ATOM 766 C CA . LYS A 1 95 ? -10.662 34.524 38.102 1.00 50.12 95 LYS A CA 1
ATOM 767 C C . LYS A 1 95 ? -10.155 33.129 37.708 1.00 50.12 95 LYS A C 1
ATOM 769 O O . LYS A 1 95 ? -10.992 32.302 37.359 1.00 50.12 95 LYS A O 1
ATOM 774 N N . ARG A 1 96 ? -8.851 32.827 37.821 1.00 48.66 96 ARG A N 1
ATOM 775 C CA . ARG A 1 96 ? -8.291 31.502 37.457 1.00 48.66 96 ARG A CA 1
ATOM 776 C C . ARG A 1 96 ? -8.930 30.352 38.244 1.00 48.66 96 ARG A C 1
ATOM 778 O O . ARG A 1 96 ? -9.480 29.449 37.632 1.00 48.66 96 ARG A O 1
ATOM 785 N N . LYS A 1 97 ? -9.022 30.458 39.576 1.00 48.62 97 LYS A N 1
ATOM 786 C CA . LYS A 1 97 ? -9.614 29.399 40.421 1.00 48.62 97 LYS A CA 1
ATOM 787 C C . LYS A 1 97 ? -11.087 29.093 40.102 1.00 48.62 97 LYS A C 1
ATOM 789 O O . LYS A 1 97 ? -11.466 27.934 40.007 1.00 48.62 97 LYS A O 1
ATOM 794 N N . LYS A 1 98 ? -11.914 30.123 39.875 1.00 47.03 98 LYS A N 1
ATOM 795 C CA . LYS A 1 98 ? -13.347 29.940 39.562 1.00 47.03 98 LYS A CA 1
ATOM 796 C C . LYS A 1 98 ? -13.594 29.431 38.136 1.00 47.03 98 LYS A C 1
ATOM 798 O O . LYS A 1 98 ? -14.579 28.735 37.915 1.00 47.03 98 LYS A O 1
ATOM 803 N N . ILE A 1 99 ? -12.735 29.783 37.174 1.00 51.59 99 ILE A N 1
ATOM 804 C CA . ILE A 1 99 ? -12.833 29.303 35.785 1.00 51.59 99 ILE A CA 1
ATOM 805 C C . ILE A 1 99 ? -12.367 27.850 35.678 1.00 51.59 99 ILE A C 1
ATOM 807 O O . ILE A 1 99 ? -12.990 27.093 34.941 1.00 51.59 99 ILE A O 1
ATOM 811 N N . ASP A 1 100 ? -11.352 27.443 36.440 1.00 48.62 100 ASP A N 1
ATOM 812 C CA . ASP A 1 100 ? -10.906 26.048 36.461 1.00 48.62 100 ASP A CA 1
ATOM 813 C C . ASP A 1 100 ? -11.990 25.131 37.058 1.00 48.62 100 ASP A C 1
ATOM 815 O O . ASP A 1 100 ? -12.317 24.104 36.471 1.00 48.62 100 ASP A O 1
ATOM 819 N N . GLU A 1 101 ? -12.665 25.541 38.137 1.00 51.03 101 GLU A N 1
ATOM 820 C CA . GLU A 1 101 ? -13.761 24.759 38.737 1.00 51.03 101 GLU A CA 1
ATOM 821 C C . GLU A 1 101 ? -15.028 24.700 37.860 1.00 51.03 101 GLU A C 1
ATOM 823 O O . GLU A 1 101 ? -15.624 23.632 37.686 1.00 51.03 101 GLU A O 1
ATOM 828 N N . LEU A 1 102 ? -15.438 25.825 37.256 1.00 50.81 102 LEU A N 1
ATOM 829 C CA . LEU A 1 102 ? -16.572 25.862 36.318 1.00 50.81 102 LEU A CA 1
ATOM 830 C C . LEU A 1 102 ? -16.250 25.155 34.996 1.00 50.81 102 LEU A C 1
ATOM 832 O O . LEU A 1 102 ? -17.123 24.510 34.417 1.00 50.81 102 LEU A O 1
ATOM 836 N N . GLY A 1 103 ? -15.004 25.248 34.533 1.00 50.97 103 GLY A N 1
ATOM 837 C CA . GLY A 1 103 ? -14.504 24.577 33.340 1.00 50.97 103 GLY A CA 1
ATOM 838 C C . GLY A 1 103 ? -14.456 23.064 33.516 1.00 50.97 103 GLY A C 1
ATOM 839 O O . GLY A 1 103 ? -14.865 22.344 32.609 1.00 50.97 103 GLY A O 1
ATOM 840 N N . VAL A 1 104 ? -14.051 22.570 34.690 1.00 53.19 104 VAL A N 1
ATOM 841 C CA . VAL A 1 104 ? -14.078 21.136 35.018 1.00 53.19 104 VAL A CA 1
ATOM 842 C C . VAL A 1 104 ? -15.517 20.619 35.100 1.00 53.19 104 VAL A C 1
ATOM 844 O O . VAL A 1 104 ? -15.817 19.605 34.469 1.00 53.19 104 VAL A O 1
ATOM 847 N N . LYS A 1 105 ? -16.438 21.335 35.765 1.00 55.91 105 LYS A N 1
ATOM 848 C CA . LYS A 1 105 ? -17.858 20.931 35.839 1.00 55.91 105 LYS A CA 1
ATOM 849 C C . LYS A 1 105 ? -18.565 20.956 34.482 1.00 55.91 105 LYS A C 1
ATOM 851 O O . LYS A 1 105 ? -19.210 19.978 34.118 1.00 55.91 105 LYS A O 1
ATOM 856 N N . GLN A 1 106 ? -18.402 22.019 33.691 1.00 55.56 106 GLN A N 1
ATOM 857 C CA . GLN A 1 106 ? -18.997 22.087 32.349 1.00 55.56 106 GLN A CA 1
ATOM 858 C C . GLN A 1 106 ? -18.385 21.061 31.395 1.00 55.56 106 GLN A C 1
ATOM 860 O O . GLN A 1 106 ? -19.082 20.542 30.527 1.00 55.56 106 GLN A O 1
ATOM 865 N N . ARG A 1 107 ? -17.092 20.745 31.536 1.00 52.41 107 ARG A N 1
ATOM 866 C CA . ARG A 1 107 ? -16.445 19.695 30.745 1.00 52.41 107 ARG A CA 1
ATOM 867 C C . ARG A 1 107 ? -16.962 18.315 31.140 1.00 52.41 107 ARG A C 1
ATOM 869 O O . ARG A 1 107 ? -17.254 17.546 30.236 1.00 52.41 107 ARG A O 1
ATOM 876 N N . ALA A 1 108 ? -17.156 18.044 32.430 1.00 55.94 108 ALA A N 1
ATOM 877 C CA . ALA A 1 108 ? -17.766 16.807 32.916 1.00 55.94 108 ALA A CA 1
ATOM 878 C C . ALA A 1 108 ? -19.216 16.647 32.425 1.00 55.94 108 ALA A C 1
ATOM 880 O O . ALA A 1 108 ? -19.555 15.614 31.864 1.00 55.94 108 ALA A O 1
ATOM 881 N N . GLU A 1 109 ? -20.052 17.688 32.513 1.00 60.53 109 GLU A N 1
ATOM 882 C CA . GLU A 1 109 ? -21.428 17.640 31.990 1.00 60.53 109 GLU A CA 1
ATOM 883 C C . GLU A 1 109 ? -21.484 17.491 30.466 1.00 60.53 109 GLU A C 1
ATOM 885 O O . GLU A 1 109 ? -22.366 16.824 29.925 1.00 60.53 109 GLU A O 1
ATOM 890 N N . ARG A 1 110 ? -20.555 18.123 29.742 1.00 54.31 110 ARG A N 1
ATOM 891 C CA . ARG A 1 110 ? -20.487 18.018 28.282 1.00 54.31 110 ARG A CA 1
ATOM 892 C C . ARG A 1 110 ? -19.970 16.652 27.840 1.00 54.31 110 ARG A C 1
ATOM 894 O O . ARG A 1 110 ? -20.448 16.158 26.826 1.00 54.31 110 ARG A O 1
ATOM 901 N N . ILE A 1 111 ? -19.046 16.059 28.599 1.00 53.34 111 ILE A N 1
ATOM 902 C CA . ILE A 1 111 ? -18.603 14.670 28.441 1.00 53.34 111 ILE A CA 1
ATOM 903 C C . ILE A 1 111 ? -19.781 13.730 28.709 1.00 53.34 111 ILE A C 1
ATOM 905 O O . ILE A 1 111 ? -20.122 12.984 27.807 1.00 53.34 111 ILE A O 1
ATOM 909 N N . ALA A 1 112 ? -20.513 13.882 29.815 1.00 58.75 112 ALA A N 1
ATOM 910 C CA . ALA A 1 112 ? -21.682 13.053 30.124 1.00 58.75 112 ALA A CA 1
ATOM 911 C C . ALA A 1 112 ? -22.799 13.150 29.061 1.00 58.75 112 ALA A C 1
ATOM 913 O O . ALA A 1 112 ? -23.418 12.154 28.691 1.00 58.75 112 ALA A O 1
ATOM 914 N N . ARG A 1 113 ? -23.054 14.346 28.503 1.00 54.78 113 ARG A N 1
ATOM 915 C CA . ARG A 1 113 ? -24.007 14.514 27.383 1.00 54.78 113 ARG A CA 1
ATOM 916 C C . ARG A 1 113 ? -23.495 13.925 26.067 1.00 54.78 113 ARG A C 1
ATOM 918 O O . ARG A 1 113 ? -24.304 13.504 25.246 1.00 54.78 113 ARG A O 1
ATOM 925 N N . LEU A 1 114 ? -22.183 13.947 25.831 1.00 49.97 114 LEU A N 1
ATOM 926 C CA . LEU A 1 114 ? -21.571 13.307 24.665 1.00 49.97 114 LEU A CA 1
ATOM 927 C C . LEU A 1 114 ? -21.578 11.783 24.814 1.00 49.97 114 LEU A C 1
ATOM 929 O O . LEU A 1 114 ? -21.948 11.117 23.862 1.00 49.97 114 LEU A O 1
ATOM 933 N N . GLU A 1 115 ? -21.272 11.253 25.997 1.00 48.34 115 GLU A N 1
ATOM 934 C CA . GLU A 1 115 ? -21.362 9.829 26.344 1.00 48.34 115 GLU A CA 1
ATOM 935 C C . GLU A 1 115 ? -22.786 9.306 26.141 1.00 48.34 115 GLU A C 1
ATOM 937 O O . GLU A 1 115 ? -22.973 8.301 25.462 1.00 48.34 115 GLU A O 1
ATOM 942 N N . LYS A 1 116 ? -23.804 10.046 26.607 1.00 50.44 116 LYS A N 1
ATOM 943 C CA . LYS A 1 116 ? -25.213 9.686 26.392 1.00 50.44 116 LYS A CA 1
ATOM 944 C C . LYS A 1 116 ? -25.609 9.663 24.907 1.00 50.44 116 LYS A C 1
ATOM 946 O O . LYS A 1 116 ? -26.260 8.731 24.460 1.00 50.44 116 LYS A O 1
ATOM 951 N N . ASN A 1 117 ? -25.187 10.660 24.125 1.00 46.06 117 ASN A N 1
ATOM 952 C CA . ASN A 1 117 ? -25.557 10.756 22.705 1.00 46.06 117 ASN A CA 1
ATOM 953 C C . ASN A 1 117 ? -24.730 9.836 21.783 1.00 46.06 117 ASN A C 1
ATOM 955 O O . ASN A 1 117 ? -25.204 9.469 20.709 1.00 46.06 117 ASN A O 1
ATOM 959 N N . ILE A 1 118 ? -23.492 9.492 22.153 1.00 45.06 118 ILE A N 1
ATOM 960 C CA . ILE A 1 118 ? -22.633 8.561 21.401 1.00 45.06 118 ILE A CA 1
ATOM 961 C C . ILE A 1 118 ? -23.039 7.115 21.702 1.00 45.06 118 ILE A C 1
ATOM 963 O O . ILE A 1 118 ? -23.146 6.324 20.768 1.00 45.06 118 ILE A O 1
ATOM 967 N N . GLY A 1 119 ? -23.355 6.798 22.964 1.00 40.28 119 GLY A N 1
ATOM 968 C CA . GLY A 1 119 ? -23.843 5.475 23.364 1.00 40.28 119 GLY A CA 1
ATOM 969 C C . GLY A 1 119 ? -25.144 5.063 22.668 1.00 40.28 119 GLY A C 1
ATOM 970 O O . GLY A 1 119 ? -25.321 3.891 22.366 1.00 40.28 119 GLY A O 1
ATOM 971 N N . GLU A 1 120 ? -26.017 6.019 22.333 1.00 39.50 120 GLU A N 1
ATOM 972 C CA . GLU A 1 120 ? -27.277 5.753 21.620 1.00 39.50 120 GLU A CA 1
ATOM 973 C C . GLU A 1 120 ? -27.134 5.691 20.081 1.00 39.50 120 GLU A C 1
ATOM 975 O O . GLU A 1 120 ? -28.067 5.262 19.408 1.00 39.50 120 GLU A O 1
ATOM 980 N N . SER A 1 121 ? -26.008 6.124 19.487 1.00 39.03 121 SER A N 1
ATOM 981 C CA . SER A 1 121 ? -25.891 6.304 18.020 1.00 39.03 121 SER A CA 1
ATOM 982 C C . SER A 1 121 ? -24.825 5.460 17.312 1.00 39.03 121 SER A C 1
ATOM 984 O O . SER A 1 121 ? -24.749 5.497 16.082 1.00 39.03 121 SER A O 1
ATOM 986 N N . MET A 1 122 ? -24.037 4.667 18.042 1.00 38.91 122 MET A N 1
ATOM 987 C CA . MET A 1 122 ? -23.104 3.695 17.461 1.00 38.91 122 MET A CA 1
ATOM 988 C C . MET A 1 122 ? -23.132 2.372 18.233 1.00 38.91 122 MET A C 1
ATOM 990 O O . MET A 1 122 ? -22.139 1.972 18.832 1.00 38.91 122 MET A O 1
ATOM 994 N N . GLU A 1 123 ? -24.250 1.649 18.169 1.00 37.34 123 GLU A N 1
ATOM 995 C CA . GLU A 1 123 ? -24.188 0.192 18.315 1.00 37.34 123 GLU A CA 1
ATOM 996 C C . GLU A 1 123 ? -23.632 -0.403 17.020 1.00 37.34 123 GLU A C 1
ATOM 998 O O . GLU A 1 123 ? -24.355 -0.865 16.143 1.00 37.34 123 GLU A O 1
ATOM 1003 N N . ILE A 1 124 ? -22.309 -0.360 16.880 1.00 41.81 124 ILE A N 1
ATOM 1004 C CA . ILE A 1 124 ? -21.620 -1.357 16.068 1.00 41.81 124 ILE A CA 1
ATOM 1005 C C . ILE A 1 124 ? -21.406 -2.515 17.034 1.00 41.81 124 ILE A C 1
ATOM 1007 O O . ILE A 1 124 ? -20.484 -2.470 17.842 1.00 41.81 124 ILE A O 1
ATOM 1011 N N . ARG A 1 125 ? -22.320 -3.488 17.026 1.00 39.56 125 ARG A N 1
ATOM 1012 C CA . ARG A 1 125 ? -22.138 -4.770 17.714 1.00 39.56 125 ARG A CA 1
ATOM 1013 C C . ARG A 1 125 ? -21.697 -5.806 16.678 1.00 39.56 125 ARG A C 1
ATOM 1015 O O . ARG A 1 125 ? -22.540 -6.231 15.889 1.00 39.56 125 ARG A O 1
ATOM 1022 N N . PRO A 1 126 ? -20.417 -6.189 16.624 1.00 41.28 126 PRO A N 1
ATOM 1023 C CA . PRO A 1 126 ? -20.002 -7.393 15.921 1.00 41.28 126 PRO A CA 1
ATOM 1024 C C . PRO A 1 126 ? -20.435 -8.640 16.703 1.00 41.28 126 PRO A C 1
ATOM 1026 O O . PRO A 1 126 ? -20.621 -8.603 17.919 1.00 41.28 126 PRO A O 1
ATOM 1029 N N . GLU A 1 127 ? -20.637 -9.746 15.991 1.00 43.16 127 GLU A N 1
ATOM 1030 C CA . GLU A 1 127 ? -21.181 -10.991 16.550 1.00 43.16 127 GLU A CA 1
ATOM 1031 C C . GLU A 1 127 ? -20.158 -11.779 17.400 1.00 43.16 127 GLU A C 1
ATOM 1033 O O . GLU A 1 127 ? -20.561 -12.669 18.149 1.00 43.16 127 GLU A O 1
ATOM 1038 N N . THR A 1 128 ? -18.852 -11.459 17.335 1.00 45.78 128 THR A N 1
ATOM 1039 C CA . THR A 1 128 ? -17.780 -12.161 18.077 1.00 45.78 128 THR A CA 1
ATOM 1040 C C . THR A 1 128 ? -16.605 -11.251 18.509 1.00 45.78 128 THR A C 1
ATOM 1042 O O . THR A 1 128 ? -16.292 -10.284 17.815 1.00 45.78 128 THR A O 1
ATOM 1045 N N . PRO A 1 129 ? -15.867 -11.581 19.597 1.00 51.62 129 PRO A N 1
ATOM 1046 C CA . PRO A 1 129 ? -14.770 -10.749 20.131 1.00 51.62 129 PRO A CA 1
ATOM 1047 C C . PRO A 1 129 ? -13.554 -10.595 19.199 1.00 51.62 129 PRO A C 1
ATOM 1049 O O . PRO A 1 129 ? -12.824 -9.607 19.260 1.00 51.62 129 PRO A O 1
ATOM 1052 N N . GLU A 1 130 ? -13.304 -11.582 18.339 1.00 52.50 130 GLU A N 1
ATOM 1053 C CA . GLU A 1 130 ? -12.225 -11.552 17.339 1.00 52.50 130 GLU A CA 1
ATOM 1054 C C . GLU A 1 130 ? -12.589 -10.637 16.160 1.00 52.50 130 GLU A C 1
ATOM 1056 O O . GLU A 1 130 ? -11.724 -9.953 15.608 1.00 52.50 130 GLU A O 1
ATOM 1061 N N . SER A 1 131 ? -13.886 -10.548 15.836 1.00 60.56 131 SER A N 1
ATOM 1062 C CA . SER A 1 131 ? -14.420 -9.580 14.876 1.00 60.56 131 SER A CA 1
ATOM 1063 C C . SER A 1 131 ? -14.237 -8.139 15.371 1.00 60.56 131 SER A C 1
ATOM 1065 O O . SER A 1 131 ? -13.937 -7.256 14.566 1.00 60.56 131 SER A O 1
ATOM 1067 N N . ASP A 1 132 ? -14.299 -7.900 16.688 1.00 75.12 132 ASP A N 1
ATOM 1068 C CA . ASP A 1 132 ? -14.111 -6.564 17.275 1.00 75.12 132 ASP A CA 1
ATOM 1069 C C . ASP A 1 132 ? -12.710 -5.995 17.004 1.00 75.12 132 ASP A C 1
ATOM 1071 O O . ASP A 1 132 ? -12.575 -4.836 16.601 1.00 75.12 132 ASP A O 1
ATOM 1075 N N . VAL A 1 133 ? -11.656 -6.805 17.181 1.00 84.75 133 VAL A N 1
ATOM 1076 C CA . VAL A 1 133 ? -10.262 -6.354 16.997 1.00 84.75 133 VAL A CA 1
ATOM 1077 C C . VAL A 1 133 ? -9.964 -6.069 15.525 1.00 84.75 133 VAL A C 1
ATOM 1079 O O . VAL A 1 133 ? -9.309 -5.070 15.220 1.00 84.75 133 VAL A O 1
ATOM 1082 N N . GLU A 1 134 ? -10.471 -6.898 14.611 1.00 83.62 134 GLU A N 1
ATOM 1083 C CA . GLU A 1 134 ? -10.332 -6.703 13.162 1.00 83.62 134 GLU A CA 1
ATOM 1084 C C . GLU A 1 134 ? -11.039 -5.429 12.690 1.00 83.62 134 GLU A C 1
ATOM 1086 O O . GLU A 1 134 ? -10.456 -4.607 11.977 1.00 83.62 134 GLU A O 1
ATOM 1091 N N . VAL A 1 135 ? -12.277 -5.208 13.142 1.00 82.69 135 VAL A N 1
ATOM 1092 C CA . VAL A 1 135 ? -13.039 -3.991 12.830 1.00 82.69 135 VAL A CA 1
ATOM 1093 C C . VAL A 1 135 ? -12.342 -2.758 13.408 1.00 82.69 135 VAL A C 1
ATOM 1095 O O . VAL A 1 135 ? -12.214 -1.735 12.728 1.00 82.69 135 VAL A O 1
ATOM 1098 N N . ALA A 1 136 ? -11.834 -2.844 14.637 1.00 86.69 136 ALA A N 1
ATOM 1099 C CA . ALA A 1 136 ? -11.115 -1.748 15.272 1.00 86.69 136 ALA A CA 1
ATOM 1100 C C . ALA A 1 136 ? -9.792 -1.419 14.559 1.00 86.69 136 ALA A C 1
ATOM 1102 O O . ALA A 1 136 ? -9.479 -0.238 14.359 1.00 86.69 136 ALA A O 1
ATOM 1103 N N . LEU A 1 137 ? -9.037 -2.436 14.127 1.00 88.88 137 LEU A N 1
ATOM 1104 C CA . LEU A 1 137 ? -7.822 -2.271 13.327 1.00 88.88 137 LEU A CA 1
ATOM 1105 C C . LEU A 1 137 ? -8.136 -1.643 11.964 1.00 88.88 137 LEU A C 1
ATOM 1107 O O . LEU A 1 137 ? -7.473 -0.683 11.558 1.00 88.88 137 LEU A O 1
ATOM 1111 N N . PHE A 1 138 ? -9.182 -2.126 11.291 1.00 85.25 138 PHE A N 1
ATOM 1112 C CA . PHE A 1 138 ? -9.654 -1.554 10.035 1.00 85.25 138 PHE A CA 1
ATOM 1113 C C . PHE A 1 138 ? -9.992 -0.069 10.194 1.00 85.25 138 PHE A C 1
ATOM 1115 O O . PHE A 1 138 ? -9.497 0.755 9.429 1.00 85.25 138 PHE A O 1
ATOM 1122 N N . ILE A 1 139 ? -10.769 0.306 11.215 1.00 83.44 139 ILE A N 1
ATOM 1123 C CA . ILE A 1 139 ? -11.150 1.705 11.465 1.00 83.44 139 ILE A CA 1
ATOM 1124 C C . ILE A 1 139 ? -9.920 2.559 11.790 1.00 83.44 139 ILE A C 1
ATOM 1126 O O . ILE A 1 139 ? -9.774 3.654 11.236 1.00 83.44 139 ILE A O 1
ATOM 1130 N N . LYS A 1 140 ? -9.002 2.063 12.632 1.00 85.44 140 LYS A N 1
ATOM 1131 C CA . LYS A 1 140 ? -7.731 2.743 12.928 1.00 85.44 140 LYS A CA 1
ATOM 1132 C C . LYS A 1 140 ? -6.979 3.079 11.640 1.00 85.44 140 LYS A C 1
ATOM 1134 O O . LYS A 1 140 ? -6.573 4.229 11.462 1.00 85.44 140 LYS A O 1
ATOM 1139 N N . ASN A 1 141 ? -6.844 2.115 10.732 1.00 83.75 141 ASN A N 1
ATOM 1140 C CA . ASN A 1 141 ? -6.047 2.269 9.517 1.00 83.75 141 ASN A CA 1
ATOM 1141 C C . ASN A 1 141 ? -6.781 3.062 8.420 1.00 83.75 141 ASN A C 1
ATOM 1143 O O . ASN A 1 141 ? -6.198 3.972 7.828 1.00 83.75 141 ASN A O 1
ATOM 1147 N N . ALA A 1 142 ? -8.072 2.804 8.201 1.00 79.19 142 ALA A N 1
ATOM 1148 C CA . ALA A 1 142 ? -8.891 3.490 7.200 1.00 79.19 142 ALA A CA 1
ATOM 1149 C C . ALA A 1 142 ? -9.021 4.995 7.482 1.00 79.19 142 ALA A C 1
ATOM 1151 O O . ALA A 1 142 ? -8.952 5.812 6.562 1.00 79.19 142 ALA A O 1
ATOM 1152 N N . TYR A 1 143 ? -9.156 5.375 8.757 1.00 81.25 143 TYR A N 1
ATOM 1153 C CA . TYR A 1 143 ? -9.258 6.775 9.179 1.00 81.25 143 TYR A CA 1
ATOM 1154 C C . TYR A 1 143 ? -7.925 7.385 9.627 1.00 81.25 143 TYR A C 1
ATOM 1156 O O . TYR A 1 143 ? -7.902 8.550 10.026 1.00 81.25 143 TYR A O 1
ATOM 1164 N N . ARG A 1 144 ? -6.820 6.631 9.533 1.00 83.38 144 ARG A N 1
ATOM 1165 C CA . ARG A 1 144 ? -5.464 7.058 9.924 1.00 83.38 144 ARG A CA 1
ATOM 1166 C C . ARG A 1 144 ? -5.412 7.638 11.339 1.00 83.38 144 ARG A C 1
ATOM 1168 O O . ARG A 1 144 ? -4.819 8.691 11.575 1.00 83.38 144 ARG A O 1
ATOM 1175 N N . LEU A 1 145 ? -6.073 6.964 12.274 1.00 84.38 145 LEU A N 1
ATOM 1176 C CA . LEU A 1 145 ? -6.127 7.401 13.660 1.00 84.38 145 LEU A CA 1
ATOM 1177 C C . LEU A 1 145 ? -4.755 7.241 14.311 1.00 84.38 145 LEU A C 1
ATOM 1179 O O . LEU A 1 145 ? -4.171 6.157 14.305 1.00 84.38 145 LEU A O 1
ATOM 1183 N N . THR A 1 146 ? -4.263 8.309 14.934 1.00 88.06 146 THR A N 1
ATOM 1184 C CA . THR A 1 146 ? -3.092 8.203 15.808 1.00 88.06 146 THR A CA 1
ATOM 1185 C C . THR A 1 146 ? -3.437 7.385 17.050 1.00 88.06 146 THR A C 1
ATOM 1187 O O . THR A 1 146 ? -4.599 7.309 17.455 1.00 88.06 146 THR A O 1
ATOM 1190 N N . GLU A 1 147 ? -2.433 6.822 17.727 1.00 88.50 147 GLU A N 1
ATOM 1191 C CA . GLU A 1 147 ? -2.663 6.098 18.986 1.00 88.50 147 GLU A CA 1
ATOM 1192 C C . GLU A 1 147 ? -3.391 6.959 20.028 1.00 88.50 147 GLU A C 1
ATOM 1194 O O . GLU A 1 147 ? -4.246 6.469 20.765 1.00 88.50 147 GLU A O 1
ATOM 1199 N N . PHE A 1 148 ? -3.092 8.261 20.066 1.00 85.38 148 PHE A N 1
ATOM 1200 C CA . PHE A 1 148 ? -3.770 9.209 20.945 1.00 85.38 148 PHE A CA 1
ATOM 1201 C C . PHE A 1 148 ? -5.253 9.366 20.586 1.00 85.38 148 PHE A C 1
ATOM 1203 O O . PHE A 1 148 ? -6.106 9.338 21.472 1.00 85.38 148 PHE A O 1
ATOM 1210 N N . GLN A 1 149 ? -5.571 9.502 19.295 1.00 85.19 149 GLN A N 1
ATOM 1211 C CA . GLN A 1 149 ? -6.952 9.604 18.819 1.00 85.19 149 GLN A CA 1
ATOM 1212 C C . GLN A 1 149 ? -7.726 8.308 19.063 1.00 85.19 149 GLN A C 1
ATOM 1214 O O . GLN A 1 149 ? -8.857 8.361 19.541 1.00 85.19 149 GLN A O 1
ATOM 1219 N N . TYR A 1 150 ? -7.100 7.157 18.816 1.00 87.31 150 TYR A N 1
ATOM 1220 C CA . TYR A 1 150 ? -7.685 5.846 19.080 1.00 87.31 150 TYR A CA 1
ATOM 1221 C C . TYR A 1 150 ? -7.991 5.658 20.574 1.00 87.31 150 TYR A C 1
ATOM 1223 O O . TYR A 1 150 ? -9.124 5.354 20.939 1.00 87.31 150 TYR A O 1
ATOM 1231 N N . LYS A 1 151 ? -7.022 5.933 21.462 1.00 82.44 151 LYS A N 1
ATOM 1232 C CA . LYS A 1 151 ? -7.244 5.922 22.922 1.00 82.44 151 LYS A CA 1
ATOM 1233 C C . LYS A 1 151 ? -8.316 6.923 23.347 1.00 82.44 151 LYS A C 1
ATOM 1235 O O . LYS A 1 151 ? -9.024 6.688 24.320 1.00 82.44 151 LYS A O 1
ATOM 1240 N N . GLY A 1 152 ? -8.418 8.050 22.644 1.00 79.94 152 GLY A N 1
ATOM 1241 C CA . GLY A 1 152 ? -9.490 9.020 22.818 1.00 79.94 152 GLY A CA 1
ATOM 1242 C C . GLY A 1 152 ? -10.861 8.402 22.553 1.00 79.94 152 GLY A C 1
ATOM 1243 O O . GLY A 1 152 ? -11.724 8.502 23.414 1.00 79.94 152 GLY A O 1
ATOM 1244 N N . LEU A 1 153 ? -11.042 7.725 21.414 1.00 79.12 153 LEU A N 1
ATOM 1245 C CA . LEU A 1 153 ? -12.293 7.039 21.057 1.00 79.12 153 LEU A CA 1
ATOM 1246 C C . LEU A 1 153 ? -12.643 5.912 22.028 1.00 79.12 153 LEU A C 1
ATOM 1248 O O . LEU A 1 153 ? -13.797 5.798 22.429 1.00 79.12 153 LEU A O 1
ATOM 1252 N N . GLN A 1 154 ? -11.644 5.144 22.467 1.00 79.12 154 GLN A N 1
ATOM 1253 C CA . GLN A 1 154 ? -11.834 4.041 23.410 1.00 79.12 154 GLN A CA 1
ATOM 1254 C C . GLN A 1 154 ? -12.482 4.495 24.732 1.00 79.12 154 GLN A C 1
ATOM 1256 O O . GLN A 1 154 ? -13.174 3.718 25.375 1.00 79.12 154 GLN A O 1
ATOM 1261 N N . LYS A 1 155 ? -12.299 5.760 25.138 1.00 75.00 155 LYS A N 1
ATOM 1262 C CA . LYS A 1 155 ? -12.938 6.316 26.345 1.00 75.00 155 LYS A CA 1
ATOM 1263 C C . LYS A 1 155 ? -14.438 6.571 26.188 1.00 75.00 155 LYS A C 1
ATOM 1265 O O . LYS A 1 155 ? -15.118 6.694 27.196 1.00 75.00 155 LYS A O 1
ATOM 1270 N N . PHE A 1 156 ? -14.930 6.703 24.958 1.00 69.88 156 PHE A N 1
ATOM 1271 C CA . PHE A 1 156 ? -16.324 7.054 24.667 1.00 69.88 156 PHE A CA 1
ATOM 1272 C C . PHE A 1 156 ? -17.141 5.883 24.113 1.00 69.88 156 PHE A C 1
ATOM 1274 O O . PHE A 1 156 ? -18.364 5.980 24.056 1.00 69.88 156 PHE A O 1
ATOM 1281 N N . ALA A 1 157 ? -16.485 4.808 23.677 1.00 68.62 157 ALA A N 1
ATOM 1282 C CA . ALA A 1 157 ? -17.126 3.646 23.081 1.00 68.62 157 ALA A CA 1
ATOM 1283 C C . ALA A 1 157 ? -17.173 2.480 24.078 1.00 68.62 157 ALA A C 1
ATOM 1285 O O . ALA A 1 157 ? -16.146 2.051 24.606 1.00 68.62 157 ALA A O 1
ATOM 1286 N N . VAL A 1 158 ? -18.376 1.961 24.323 1.00 64.00 158 VAL A N 1
ATOM 1287 C CA . VAL A 1 158 ? -18.588 0.747 25.120 1.00 64.00 158 VAL A CA 1
ATOM 1288 C C . VAL A 1 158 ? -18.084 -0.451 24.308 1.00 64.00 158 VAL A C 1
ATOM 1290 O O . VAL A 1 158 ? -18.367 -0.539 23.118 1.00 64.00 158 VAL A O 1
ATOM 1293 N N . ASN A 1 159 ? -17.324 -1.354 24.936 1.00 70.38 159 ASN A N 1
ATOM 1294 C CA . ASN A 1 159 ? -16.758 -2.566 24.317 1.00 70.38 159 ASN A CA 1
ATOM 1295 C C . ASN A 1 159 ? -15.760 -2.337 23.161 1.00 70.38 159 ASN A C 1
ATOM 1297 O O . ASN A 1 159 ? -15.522 -3.233 22.360 1.00 70.38 159 ASN A O 1
ATOM 1301 N N . TRP A 1 160 ? -15.120 -1.166 23.074 1.00 79.81 160 TRP A N 1
ATOM 1302 C CA . TRP A 1 160 ? -14.091 -0.931 22.056 1.00 79.81 160 TRP A CA 1
ATOM 1303 C C . TRP A 1 160 ? -12.785 -1.675 22.361 1.00 79.81 160 TRP A C 1
ATOM 1305 O O . TRP A 1 160 ? -12.266 -1.592 23.481 1.00 79.81 160 TRP A O 1
ATOM 1315 N N . SER A 1 161 ? -12.205 -2.346 21.360 1.00 86.81 161 SER A N 1
ATOM 1316 C CA . SER A 1 161 ? -11.003 -3.163 21.551 1.00 86.81 161 SER A CA 1
ATOM 1317 C C . SER A 1 161 ? -9.826 -2.351 22.114 1.00 86.81 161 SER A C 1
ATOM 1319 O O . SER A 1 161 ? -9.510 -1.265 21.601 1.00 86.81 161 SER A O 1
ATOM 1321 N N . PRO A 1 162 ? -9.117 -2.866 23.136 1.00 89.00 162 PRO A N 1
ATOM 1322 C CA . PRO A 1 162 ? -7.929 -2.215 23.668 1.00 89.00 162 PRO A CA 1
ATOM 1323 C C . PRO A 1 162 ? -6.851 -1.989 22.610 1.00 89.00 162 PRO A C 1
ATOM 1325 O O . PRO A 1 162 ? -6.569 -2.869 21.798 1.00 89.00 162 PRO A O 1
ATOM 1328 N N . LEU A 1 163 ? -6.180 -0.830 22.662 1.00 89.50 163 LEU A N 1
ATOM 1329 C CA . LEU A 1 163 ? -5.125 -0.503 21.694 1.00 89.50 163 LEU A CA 1
ATOM 1330 C C . LEU A 1 163 ? -4.030 -1.580 21.626 1.00 89.50 163 LEU A C 1
ATOM 1332 O O . LEU A 1 163 ? -3.522 -1.852 20.547 1.00 89.50 163 LEU A O 1
ATOM 1336 N N . HIS A 1 164 ? -3.653 -2.186 22.754 1.00 91.06 164 HIS A N 1
ATOM 1337 C CA . HIS A 1 164 ? -2.603 -3.205 22.763 1.00 91.06 164 HIS A CA 1
ATOM 1338 C C . HIS A 1 164 ? -3.019 -4.483 22.014 1.00 91.06 164 HIS A C 1
ATOM 1340 O O . HIS A 1 164 ? -2.178 -5.048 21.327 1.00 91.06 164 HIS A O 1
ATOM 1346 N N . HIS A 1 165 ? -4.300 -4.879 22.047 1.00 90.88 165 HIS A N 1
ATOM 1347 C CA . HIS A 1 165 ? -4.813 -5.979 21.218 1.00 90.88 165 HIS A CA 1
ATOM 1348 C C . HIS A 1 165 ? -4.764 -5.626 19.729 1.00 90.88 165 HIS A C 1
ATOM 1350 O O . HIS A 1 165 ? -4.300 -6.425 18.926 1.00 90.88 165 HIS A O 1
ATOM 1356 N N . VAL A 1 166 ? -5.165 -4.405 19.360 1.00 91.19 166 VAL A N 1
ATOM 1357 C CA . VAL A 1 166 ? -5.099 -3.938 17.963 1.00 91.19 166 VAL A CA 1
ATOM 1358 C C . VAL A 1 166 ? -3.659 -3.887 17.451 1.00 91.19 166 VAL A C 1
ATOM 1360 O O . VAL A 1 166 ? -3.394 -4.311 16.331 1.00 91.19 166 VAL A O 1
ATOM 1363 N N . LYS A 1 167 ? -2.715 -3.409 18.272 1.00 92.69 167 LYS A N 1
ATOM 1364 C CA . LYS A 1 167 ? -1.286 -3.387 17.925 1.00 92.69 167 LYS A CA 1
ATOM 1365 C C . LYS A 1 167 ? -0.699 -4.789 17.810 1.00 92.69 167 LYS A C 1
ATOM 1367 O O . LYS A 1 167 ? 0.095 -5.026 16.906 1.00 92.69 167 LYS A O 1
ATOM 1372 N N . GLN A 1 168 ? -1.079 -5.699 18.706 1.00 93.19 168 GLN A N 1
ATOM 1373 C CA . GLN A 1 168 ? -0.647 -7.088 18.616 1.00 93.19 168 GLN A CA 1
ATOM 1374 C C . GLN A 1 168 ? -1.180 -7.722 17.333 1.00 93.19 168 GLN A C 1
ATOM 1376 O O . GLN A 1 168 ? -0.406 -8.289 16.578 1.00 93.19 168 GLN A O 1
ATOM 1381 N N . ARG A 1 169 ? -2.460 -7.510 17.013 1.00 92.88 169 ARG A N 1
ATOM 1382 C CA . ARG A 1 169 ? -3.045 -8.039 15.784 1.00 92.88 169 ARG A CA 1
ATOM 1383 C C . ARG A 1 169 ? -2.384 -7.485 14.522 1.00 92.88 169 ARG A C 1
ATOM 1385 O O . ARG A 1 169 ? -2.127 -8.229 13.584 1.00 92.88 169 ARG A O 1
ATOM 1392 N N . GLU A 1 170 ? -2.083 -6.189 14.499 1.00 91.75 170 GLU A N 1
ATOM 1393 C CA . GLU A 1 170 ? -1.322 -5.557 13.415 1.00 91.75 170 GLU A CA 1
ATOM 1394 C C . GLU A 1 170 ? 0.061 -6.200 13.248 1.00 91.75 170 GLU A C 1
ATOM 1396 O O . GLU A 1 170 ? 0.468 -6.499 12.126 1.00 91.75 170 GLU A O 1
ATOM 1401 N N . LYS A 1 171 ? 0.751 -6.478 14.360 1.00 93.31 171 LYS A N 1
ATOM 1402 C CA . LYS A 1 171 ? 2.031 -7.190 14.364 1.00 93.31 171 LYS A CA 1
ATOM 1403 C C . LYS A 1 171 ? 1.887 -8.621 13.837 1.00 93.31 171 LYS A C 1
ATOM 1405 O O . LYS A 1 171 ? 2.656 -8.997 12.960 1.00 93.31 171 LYS A O 1
ATOM 1410 N N . ASP A 1 172 ? 0.886 -9.371 14.291 1.00 93.19 172 ASP A N 1
ATOM 1411 C CA . ASP A 1 172 ? 0.641 -10.746 13.841 1.00 93.19 172 ASP A CA 1
ATOM 1412 C C . ASP A 1 172 ? 0.386 -10.800 12.324 1.00 93.19 172 ASP A C 1
ATOM 1414 O O . ASP A 1 172 ? 0.881 -11.688 11.635 1.00 93.19 172 ASP A O 1
ATOM 1418 N N . LEU A 1 173 ? -0.354 -9.824 11.778 1.00 91.19 173 LEU A N 1
ATOM 1419 C CA . LEU A 1 173 ? -0.596 -9.713 10.335 1.00 91.19 173 LEU A CA 1
ATOM 1420 C C . LEU A 1 173 ? 0.685 -9.386 9.556 1.00 91.19 173 LEU A C 1
ATOM 1422 O O . LEU A 1 173 ? 0.895 -9.929 8.473 1.00 91.19 173 LEU A O 1
ATOM 1426 N N . ILE A 1 174 ? 1.542 -8.517 10.096 1.00 92.25 174 ILE A N 1
ATOM 1427 C CA . ILE A 1 174 ? 2.846 -8.196 9.500 1.00 92.25 174 ILE A CA 1
ATOM 1428 C C . ILE A 1 174 ? 3.766 -9.423 9.513 1.00 92.25 174 ILE A C 1
ATOM 1430 O O . ILE A 1 174 ? 4.416 -9.712 8.510 1.00 92.25 174 ILE A O 1
ATOM 1434 N N . GLU A 1 175 ? 3.812 -10.160 10.621 1.00 93.81 175 GLU A N 1
ATOM 1435 C CA . GLU A 1 175 ? 4.614 -11.380 10.751 1.00 93.81 175 GLU A CA 1
ATOM 1436 C C . GLU A 1 175 ? 4.110 -12.482 9.814 1.00 93.81 175 GLU A C 1
ATOM 1438 O O . GLU A 1 175 ? 4.911 -13.086 9.101 1.00 93.81 175 GLU A O 1
ATOM 1443 N N . ALA A 1 176 ? 2.791 -12.671 9.716 1.00 91.25 176 ALA A N 1
ATOM 1444 C CA . ALA A 1 176 ? 2.180 -13.596 8.762 1.00 91.25 176 ALA A CA 1
ATOM 1445 C C . ALA A 1 176 ? 2.476 -13.220 7.299 1.00 91.25 176 ALA A C 1
ATOM 1447 O O . ALA A 1 176 ? 2.589 -14.098 6.447 1.00 91.25 176 ALA A O 1
ATOM 1448 N N . ALA A 1 177 ? 2.635 -11.925 7.004 1.00 91.44 177 ALA A N 1
ATOM 1449 C CA . ALA A 1 177 ? 3.055 -11.420 5.696 1.00 91.44 177 ALA A CA 1
ATOM 1450 C C . ALA A 1 177 ? 4.567 -11.528 5.443 1.00 91.44 177 ALA A C 1
ATOM 1452 O O . ALA A 1 177 ? 5.049 -11.117 4.387 1.00 91.44 177 ALA A O 1
ATOM 1453 N N . GLY A 1 178 ? 5.317 -12.111 6.376 1.00 91.62 178 GLY A N 1
ATOM 1454 C CA . GLY A 1 178 ? 6.737 -12.377 6.222 1.00 91.62 178 GLY A CA 1
ATOM 1455 C C . GLY A 1 178 ? 7.647 -11.319 6.825 1.00 91.62 178 GLY A C 1
ATOM 1456 O O . GLY A 1 178 ? 8.836 -11.359 6.517 1.00 91.62 178 GLY A O 1
ATOM 1457 N N . GLY A 1 179 ? 7.114 -10.420 7.662 1.00 94.31 179 GLY A N 1
ATOM 1458 C CA . GLY A 1 179 ? 7.853 -9.462 8.489 1.00 94.31 179 GLY A CA 1
ATOM 1459 C C . GLY A 1 179 ? 8.297 -8.184 7.770 1.00 94.31 179 GLY A C 1
ATOM 1460 O O . GLY A 1 179 ? 8.400 -8.131 6.543 1.00 94.31 179 GLY A O 1
ATOM 1461 N N . LEU A 1 180 ? 8.587 -7.142 8.552 1.00 93.38 180 LEU A N 1
ATOM 1462 C CA . LEU A 1 180 ? 9.148 -5.882 8.063 1.00 93.38 180 LEU A CA 1
ATOM 1463 C C . LEU A 1 180 ? 10.561 -5.671 8.605 1.00 93.38 180 LEU A C 1
ATOM 1465 O O . LEU A 1 180 ? 10.835 -5.911 9.778 1.00 93.38 180 LEU A O 1
ATOM 1469 N N . ASP A 1 181 ? 11.425 -5.169 7.734 1.00 90.88 181 ASP A N 1
ATOM 1470 C CA . ASP A 1 181 ? 12.747 -4.646 8.038 1.00 90.88 181 ASP A CA 1
ATOM 1471 C C . ASP A 1 181 ? 12.631 -3.122 8.109 1.00 90.88 181 ASP A C 1
ATOM 1473 O O . ASP A 1 181 ? 12.321 -2.473 7.104 1.00 90.88 181 ASP A O 1
ATOM 1477 N N . THR A 1 182 ? 12.782 -2.556 9.304 1.00 90.06 182 THR A N 1
ATOM 1478 C CA . THR A 1 182 ? 12.647 -1.114 9.541 1.00 90.06 182 THR A CA 1
ATOM 1479 C C . THR A 1 182 ? 13.951 -0.550 10.072 1.00 90.06 182 THR A C 1
ATOM 1481 O O . THR A 1 182 ? 14.407 -0.942 11.146 1.00 90.06 182 THR A O 1
ATOM 1484 N N . THR A 1 183 ? 14.500 0.422 9.356 1.00 87.62 183 THR A N 1
ATOM 1485 C CA . THR A 1 183 ? 15.621 1.254 9.797 1.00 87.62 183 THR A CA 1
ATOM 1486 C C . THR A 1 183 ? 15.152 2.699 9.976 1.00 87.62 183 THR A C 1
ATOM 1488 O O . THR A 1 183 ? 14.004 3.035 9.682 1.00 87.62 183 THR A O 1
ATOM 1491 N N . GLU A 1 184 ? 16.033 3.588 10.436 1.00 83.94 184 GLU A N 1
ATOM 1492 C CA . GLU A 1 184 ? 15.725 5.025 10.489 1.00 83.94 184 GLU A CA 1
ATOM 1493 C C . GLU A 1 184 ? 15.447 5.622 9.099 1.00 83.94 184 GLU A C 1
ATOM 1495 O O . GLU A 1 184 ? 14.695 6.591 8.978 1.00 83.94 184 GLU A O 1
ATOM 1500 N N . ALA A 1 185 ? 16.036 5.038 8.051 1.00 85.56 185 ALA A N 1
ATOM 1501 C CA . ALA A 1 185 ? 15.986 5.556 6.688 1.00 85.56 185 ALA A CA 1
ATOM 1502 C C . ALA A 1 185 ? 15.088 4.740 5.749 1.00 85.56 185 ALA A C 1
ATOM 1504 O O . ALA A 1 185 ? 14.780 5.211 4.658 1.00 85.56 185 ALA A O 1
ATOM 1505 N N . SER A 1 186 ? 14.665 3.530 6.117 1.00 90.00 186 SER A N 1
ATOM 1506 C CA . SER A 1 186 ? 13.935 2.643 5.209 1.00 90.00 186 SER A CA 1
ATOM 1507 C C . SER A 1 186 ? 12.956 1.709 5.908 1.00 90.00 186 SER A C 1
ATOM 1509 O O . SER A 1 186 ? 13.088 1.371 7.082 1.00 90.00 186 SER A O 1
ATOM 1511 N N . VAL A 1 187 ? 11.968 1.262 5.141 1.00 92.62 187 VAL A N 1
ATOM 1512 C CA . VAL A 1 187 ? 11.062 0.175 5.496 1.00 92.62 187 VAL A CA 1
ATOM 1513 C C . VAL A 1 187 ? 10.870 -0.727 4.286 1.00 92.62 187 VAL A C 1
ATOM 1515 O O . VAL A 1 187 ? 10.661 -0.241 3.175 1.00 92.62 187 VAL A O 1
ATOM 1518 N N . GLY A 1 188 ? 10.903 -2.039 4.482 1.00 93.12 188 GLY A N 1
ATOM 1519 C CA . GLY A 1 188 ? 10.596 -3.008 3.432 1.00 93.12 188 GLY A CA 1
ATOM 1520 C C . GLY A 1 188 ? 10.242 -4.376 3.995 1.00 93.12 188 GLY A C 1
ATOM 1521 O O . GLY A 1 188 ? 10.487 -4.655 5.164 1.00 93.12 188 GLY A O 1
ATOM 1522 N N . TRP A 1 189 ? 9.650 -5.241 3.175 1.00 95.56 189 TRP A N 1
ATOM 1523 C CA . TRP A 1 189 ? 9.345 -6.611 3.602 1.00 95.56 189 TRP A CA 1
ATOM 1524 C C . TRP A 1 189 ? 10.618 -7.448 3.736 1.00 95.56 189 TRP A C 1
ATOM 1526 O O . TRP A 1 189 ? 11.452 -7.472 2.829 1.00 95.56 189 TRP A O 1
ATOM 1536 N N . THR A 1 190 ? 10.742 -8.205 4.830 1.00 94.19 190 THR A N 1
ATOM 1537 C CA . THR A 1 190 ? 11.808 -9.209 4.968 1.00 94.19 190 THR A CA 1
ATOM 1538 C C . THR A 1 190 ? 11.600 -10.381 4.014 1.00 94.19 190 THR A C 1
ATOM 1540 O O . THR A 1 190 ? 12.578 -10.921 3.500 1.00 94.19 190 THR A O 1
ATOM 1543 N N . ASN A 1 191 ? 10.344 -10.724 3.707 1.00 95.00 191 ASN A N 1
ATOM 1544 C CA . ASN A 1 191 ? 9.987 -11.704 2.683 1.00 95.00 191 ASN A CA 1
ATOM 1545 C C . ASN A 1 191 ? 8.900 -11.155 1.732 1.00 95.00 191 ASN A C 1
ATOM 1547 O O . ASN A 1 191 ? 7.713 -11.440 1.909 1.00 95.00 191 ASN A O 1
ATOM 1551 N N . PRO A 1 192 ? 9.288 -10.398 0.686 1.00 95.19 192 PRO A N 1
ATOM 1552 C CA . PRO A 1 192 ? 8.339 -9.810 -0.262 1.00 95.19 192 PRO A CA 1
ATOM 1553 C C . PRO A 1 192 ? 7.482 -10.840 -1.012 1.00 95.19 192 PRO A C 1
ATOM 1555 O O . PRO A 1 192 ? 6.357 -10.537 -1.398 1.00 95.19 192 PRO A O 1
ATOM 1558 N N . SER A 1 193 ? 7.986 -12.068 -1.188 1.00 94.75 193 SER A N 1
ATOM 1559 C CA . SER A 1 193 ? 7.235 -13.162 -1.813 1.00 94.75 193 SER A CA 1
ATOM 1560 C C . SER A 1 193 ? 6.032 -13.568 -0.962 1.00 94.75 193 SER A C 1
ATOM 1562 O O . SER A 1 193 ? 4.944 -13.772 -1.491 1.00 94.75 193 SER A O 1
ATOM 1564 N N . MET A 1 194 ? 6.204 -13.666 0.358 1.00 95.06 194 MET A N 1
ATOM 1565 C CA . MET A 1 194 ? 5.115 -14.005 1.277 1.00 95.06 194 MET A CA 1
ATOM 1566 C C . MET A 1 194 ? 4.067 -12.886 1.329 1.00 95.06 194 MET A C 1
ATOM 1568 O O . MET A 1 194 ? 2.872 -13.159 1.200 1.00 95.06 194 MET A O 1
ATOM 1572 N N . ALA A 1 195 ? 4.515 -11.629 1.399 1.00 95.25 195 ALA A N 1
ATOM 1573 C CA . ALA A 1 195 ? 3.636 -10.463 1.339 1.00 95.25 195 ALA A CA 1
ATOM 1574 C C . ALA A 1 195 ? 2.826 -10.423 0.031 1.00 95.25 195 ALA A C 1
ATOM 1576 O O . ALA A 1 195 ? 1.618 -10.178 0.050 1.00 95.25 195 ALA A O 1
ATOM 1577 N N . PHE A 1 196 ? 3.465 -10.725 -1.105 1.00 95.31 196 PHE A N 1
ATOM 1578 C CA . PHE A 1 196 ? 2.785 -10.822 -2.395 1.00 95.31 196 PHE A CA 1
ATOM 1579 C C . PHE A 1 196 ? 1.774 -11.973 -2.443 1.00 95.31 196 PHE A C 1
ATOM 1581 O O . PHE A 1 196 ? 0.657 -11.775 -2.916 1.00 95.31 196 PHE A O 1
ATOM 1588 N N . GLY A 1 197 ? 2.116 -13.148 -1.907 1.00 94.12 197 GLY A N 1
ATOM 1589 C CA . GLY A 1 197 ? 1.198 -14.286 -1.824 1.00 94.12 197 GLY A CA 1
ATOM 1590 C C . GLY A 1 197 ? -0.064 -13.970 -1.023 1.00 94.12 197 GLY A C 1
ATOM 1591 O O . GLY A 1 197 ? -1.169 -14.220 -1.507 1.00 94.12 197 GLY A O 1
ATOM 1592 N N . LEU A 1 198 ? 0.079 -13.336 0.146 1.00 93.00 198 LEU A N 1
ATOM 1593 C CA . LEU A 1 198 ? -1.072 -12.875 0.927 1.00 93.00 198 LEU A CA 1
ATOM 1594 C C . LEU A 1 198 ? -1.881 -11.805 0.193 1.00 93.00 198 LEU A C 1
ATOM 1596 O O . LEU A 1 198 ? -3.108 -11.843 0.223 1.00 93.00 198 LEU A O 1
ATOM 1600 N N . TYR A 1 199 ? -1.222 -10.866 -0.487 1.00 93.62 199 TYR A N 1
ATOM 1601 C CA . TYR A 1 199 ? -1.907 -9.858 -1.296 1.00 93.62 199 TYR A CA 1
ATOM 1602 C C . TYR A 1 199 ? -2.767 -10.502 -2.395 1.00 93.62 199 TYR A C 1
ATOM 1604 O O . TYR A 1 199 ? -3.945 -10.172 -2.523 1.00 93.62 199 TYR A O 1
ATOM 1612 N N . VAL A 1 200 ? -2.229 -11.481 -3.129 1.00 92.69 200 VAL A N 1
ATOM 1613 C CA . VAL A 1 200 ? -2.992 -12.232 -4.138 1.00 92.69 200 VAL A CA 1
ATOM 1614 C C . VAL A 1 200 ? -4.140 -13.012 -3.496 1.00 92.69 200 VAL A C 1
ATOM 1616 O O . VAL A 1 200 ? -5.259 -12.961 -4.000 1.00 92.69 200 VAL A O 1
ATOM 1619 N N . GLN A 1 201 ? -3.911 -13.681 -2.363 1.00 90.50 201 GLN A N 1
ATOM 1620 C CA . GLN A 1 201 ? -4.965 -14.396 -1.638 1.00 90.50 201 GLN A CA 1
ATOM 1621 C C . GLN A 1 201 ? -6.109 -13.457 -1.222 1.00 90.50 201 GLN A C 1
ATOM 1623 O O . GLN A 1 201 ? -7.281 -13.784 -1.404 1.00 90.50 201 GLN A O 1
ATOM 1628 N N . ARG A 1 202 ? -5.793 -12.241 -0.762 1.00 88.06 202 ARG A N 1
ATOM 1629 C CA . ARG A 1 202 ? -6.811 -11.223 -0.466 1.00 88.06 202 ARG A CA 1
ATOM 1630 C C . ARG A 1 202 ? -7.584 -10.788 -1.706 1.00 88.06 202 ARG A C 1
ATOM 1632 O O . ARG A 1 202 ? -8.791 -10.574 -1.609 1.00 88.06 202 ARG A O 1
ATOM 1639 N N . LEU A 1 203 ? -6.948 -10.686 -2.872 1.00 89.69 203 LEU A N 1
ATOM 1640 C CA . LEU A 1 203 ? -7.661 -10.406 -4.124 1.00 89.69 203 LEU A CA 1
ATOM 1641 C C . LEU A 1 203 ? -8.584 -11.560 -4.535 1.00 89.69 203 LEU A C 1
ATOM 1643 O O . LEU A 1 203 ? -9.690 -11.301 -5.008 1.00 89.69 203 LEU A O 1
ATOM 1647 N N . VAL A 1 204 ? -8.190 -12.815 -4.296 1.00 86.94 204 VAL A N 1
ATOM 1648 C CA . VAL A 1 204 ? -9.066 -13.983 -4.501 1.00 86.94 204 VAL A CA 1
ATOM 1649 C C . VAL A 1 204 ? -10.332 -13.860 -3.651 1.00 86.94 204 VAL A C 1
ATOM 1651 O O . VAL A 1 204 ? -11.435 -14.045 -4.164 1.00 86.94 204 VAL A O 1
ATOM 1654 N N . GLU A 1 205 ? -10.182 -13.503 -2.376 1.00 84.44 205 GLU A N 1
ATOM 1655 C CA . GLU A 1 205 ? -11.295 -13.353 -1.432 1.00 84.44 205 GLU A CA 1
ATOM 1656 C C . GLU A 1 205 ? -12.205 -12.161 -1.766 1.00 84.44 205 GLU A C 1
ATOM 1658 O O . GLU A 1 205 ? -13.424 -12.263 -1.648 1.00 84.44 205 GLU A O 1
ATOM 1663 N N . THR A 1 206 ? -11.628 -11.031 -2.187 1.00 82.06 206 THR A N 1
ATOM 1664 C CA . THR A 1 206 ? -12.348 -9.745 -2.248 1.00 82.06 206 THR A CA 1
ATOM 1665 C C . THR A 1 206 ? -12.725 -9.286 -3.652 1.00 82.06 206 THR A C 1
ATOM 1667 O O . THR A 1 206 ? -13.786 -8.690 -3.829 1.00 82.06 206 THR A O 1
ATOM 1670 N N . ALA A 1 207 ? -11.880 -9.538 -4.653 1.00 83.94 207 ALA A N 1
ATOM 1671 C CA . ALA A 1 207 ? -12.038 -9.003 -6.005 1.00 83.94 207 ALA A CA 1
ATOM 1672 C C . ALA A 1 207 ? -12.450 -10.074 -7.022 1.00 83.94 207 ALA A C 1
ATOM 1674 O O . ALA A 1 207 ? -13.239 -9.792 -7.920 1.00 83.94 207 ALA A O 1
ATOM 1675 N N . TRP A 1 208 ? -11.957 -11.305 -6.877 1.00 82.44 208 TRP A N 1
ATOM 1676 C CA . TRP A 1 208 ? -12.182 -12.374 -7.857 1.00 82.44 208 TRP A CA 1
ATOM 1677 C C . TRP A 1 208 ? -13.254 -13.386 -7.452 1.00 82.44 208 TRP A C 1
ATOM 1679 O O . TRP A 1 208 ? -13.345 -14.455 -8.055 1.00 82.44 208 TRP A O 1
ATOM 1689 N N . SER A 1 209 ? -14.066 -13.062 -6.439 1.00 79.00 209 SER A N 1
ATOM 1690 C CA . SER A 1 209 ? -15.182 -13.901 -5.979 1.00 79.00 209 SER A CA 1
ATOM 1691 C C . SER A 1 209 ? -14.769 -15.369 -5.801 1.00 79.00 209 SER A C 1
ATOM 1693 O O . SER A 1 209 ? -15.405 -16.255 -6.359 1.00 79.00 209 SER A O 1
ATOM 1695 N N . THR A 1 210 ? -13.658 -15.594 -5.089 1.00 74.38 210 THR A N 1
ATOM 1696 C CA . THR A 1 210 ? -13.020 -16.894 -4.794 1.00 74.38 210 THR A CA 1
ATOM 1697 C C . THR A 1 210 ? -12.456 -17.678 -5.985 1.00 74.38 210 THR A C 1
ATOM 1699 O O . THR A 1 210 ? -11.843 -18.730 -5.791 1.00 74.38 210 THR A O 1
ATOM 1702 N N . ARG A 1 211 ? -12.542 -17.156 -7.216 1.00 81.50 211 ARG A N 1
ATOM 1703 C CA . ARG A 1 211 ? -11.967 -17.794 -8.408 1.00 81.50 211 ARG A CA 1
ATOM 1704 C C . ARG A 1 211 ? -10.700 -17.086 -8.877 1.00 81.50 211 ARG A C 1
ATOM 1706 O O . ARG A 1 211 ? -10.753 -16.104 -9.609 1.00 81.50 211 ARG A O 1
ATOM 1713 N N . MET A 1 212 ? -9.545 -17.653 -8.538 1.00 84.69 212 MET A N 1
ATOM 1714 C CA . MET A 1 212 ? -8.256 -17.136 -9.005 1.00 84.69 212 MET A CA 1
ATOM 1715 C C . MET A 1 212 ? -8.116 -17.234 -10.544 1.00 84.69 212 MET A C 1
ATOM 1717 O O . MET A 1 212 ? -8.349 -18.322 -11.097 1.00 84.69 212 MET A O 1
ATOM 1721 N N . PRO A 1 213 ? -7.733 -16.140 -11.236 1.00 87.81 213 PRO A N 1
ATOM 1722 C CA . PRO A 1 213 ? -7.396 -16.155 -12.658 1.00 87.81 213 PRO A CA 1
ATOM 1723 C C . PRO A 1 213 ? -6.178 -17.037 -12.953 1.00 87.81 213 PRO A C 1
ATOM 1725 O O . PRO A 1 213 ? -5.267 -17.132 -12.137 1.00 87.81 213 PRO A O 1
ATOM 1728 N N . ASP A 1 214 ? -6.122 -17.628 -14.149 1.00 89.12 214 ASP A N 1
ATOM 1729 C CA . ASP A 1 214 ? -4.943 -18.388 -14.599 1.00 89.12 214 ASP A CA 1
ATOM 1730 C C . ASP A 1 214 ? -3.758 -17.478 -14.955 1.00 89.12 214 ASP A C 1
ATOM 1732 O O . ASP A 1 214 ? -2.604 -17.908 -14.934 1.00 89.12 214 ASP A O 1
ATOM 1736 N N . ALA A 1 215 ? -4.039 -16.212 -15.276 1.00 91.69 215 ALA A N 1
ATOM 1737 C CA . ALA A 1 215 ? -3.041 -15.203 -15.585 1.00 91.69 215 ALA A CA 1
ATOM 1738 C C . ALA A 1 215 ? -3.432 -13.834 -15.017 1.00 91.69 215 ALA A C 1
ATOM 1740 O O . ALA A 1 215 ? -4.600 -13.444 -15.067 1.00 91.69 215 ALA A O 1
ATOM 1741 N N . VAL A 1 216 ? -2.436 -13.093 -14.533 1.00 92.62 216 VAL A N 1
ATOM 1742 C CA . VAL A 1 216 ? -2.580 -11.735 -14.001 1.00 92.62 216 VAL A CA 1
ATOM 1743 C C . VAL A 1 216 ? -1.516 -10.807 -14.573 1.00 92.62 216 VAL A C 1
ATOM 1745 O O . VAL A 1 216 ? -0.384 -11.215 -14.840 1.00 92.62 216 VAL A O 1
ATOM 1748 N N . ASP A 1 217 ? -1.880 -9.543 -14.736 1.00 91.56 217 ASP A N 1
ATOM 1749 C CA . ASP A 1 217 ? -0.943 -8.458 -14.993 1.00 91.56 217 ASP A CA 1
ATOM 1750 C C . ASP A 1 217 ? -0.428 -7.929 -13.655 1.00 91.56 217 ASP A C 1
ATOM 1752 O O . ASP A 1 217 ? -1.209 -7.683 -12.740 1.00 91.56 217 ASP A O 1
ATOM 1756 N N . VAL A 1 218 ? 0.883 -7.757 -13.529 1.00 92.56 218 VAL A N 1
ATOM 1757 C CA . VAL A 1 218 ? 1.525 -7.188 -12.341 1.00 92.56 218 VAL A CA 1
ATOM 1758 C C . VAL A 1 218 ? 2.207 -5.904 -12.768 1.00 92.56 218 VAL A C 1
ATOM 1760 O O . VAL A 1 218 ? 3.147 -5.935 -13.557 1.00 92.56 218 VAL A O 1
ATOM 1763 N N . VAL A 1 219 ? 1.732 -4.771 -12.265 1.00 90.44 219 VAL A N 1
ATOM 1764 C CA . VAL A 1 219 ? 2.270 -3.457 -12.615 1.00 90.44 219 VAL A CA 1
ATOM 1765 C C . VAL A 1 219 ? 3.207 -2.993 -11.512 1.00 90.44 219 VAL A C 1
ATOM 1767 O O . VAL A 1 219 ? 2.771 -2.786 -10.383 1.00 90.44 219 VAL A O 1
ATOM 1770 N N . ILE A 1 220 ? 4.485 -2.823 -11.844 1.00 88.69 220 ILE A N 1
ATOM 1771 C CA . ILE A 1 220 ? 5.503 -2.256 -10.958 1.00 88.69 220 ILE A CA 1
ATOM 1772 C C . ILE A 1 220 ? 5.401 -0.735 -11.017 1.00 88.69 220 ILE A C 1
ATOM 1774 O O . ILE A 1 220 ? 5.396 -0.153 -12.106 1.00 88.69 220 ILE A O 1
ATOM 1778 N N . VAL A 1 221 ? 5.371 -0.114 -9.840 1.00 87.06 221 VAL A N 1
ATOM 1779 C CA . VAL A 1 221 ? 5.364 1.337 -9.664 1.00 87.06 221 VAL A CA 1
ATOM 1780 C C . VAL A 1 221 ? 6.488 1.762 -8.735 1.00 87.06 221 VAL A C 1
ATOM 1782 O O . VAL A 1 221 ? 6.776 1.114 -7.729 1.00 87.06 221 VAL A O 1
ATOM 1785 N N . ALA A 1 222 ? 7.102 2.890 -9.050 1.00 83.88 222 ALA A N 1
ATOM 1786 C CA . ALA A 1 222 ? 7.991 3.579 -8.140 1.00 83.88 222 ALA A CA 1
ATOM 1787 C C . ALA A 1 222 ? 7.834 5.083 -8.315 1.00 83.88 222 ALA A C 1
ATOM 1789 O O . ALA A 1 222 ? 7.664 5.567 -9.437 1.00 83.88 222 ALA A O 1
ATOM 1790 N N . ASP A 1 223 ? 7.868 5.789 -7.194 1.00 81.06 223 ASP A N 1
ATOM 1791 C CA . ASP A 1 223 ? 7.617 7.221 -7.143 1.00 81.06 223 ASP A CA 1
ATOM 1792 C C . ASP A 1 223 ? 8.484 7.883 -6.070 1.00 81.06 223 ASP A C 1
ATOM 1794 O O . ASP A 1 223 ? 8.658 7.345 -4.969 1.00 81.06 223 ASP A O 1
ATOM 1798 N N . GLY A 1 224 ? 9.023 9.049 -6.411 1.00 76.25 224 GLY A N 1
ATOM 1799 C CA . GLY A 1 224 ? 9.750 9.932 -5.512 1.00 76.25 224 GLY A CA 1
ATOM 1800 C C . GLY A 1 224 ? 8.852 11.102 -5.123 1.00 76.25 224 GLY A C 1
ATOM 1801 O O . GLY A 1 224 ? 8.488 11.919 -5.963 1.00 76.25 224 GLY A O 1
ATOM 1802 N N . GLY A 1 225 ? 8.496 11.206 -3.844 1.00 67.81 225 GLY A N 1
ATOM 1803 C CA . GLY A 1 225 ? 7.687 12.305 -3.315 1.00 67.81 225 GLY A CA 1
ATOM 1804 C C . GLY A 1 225 ? 8.437 13.099 -2.250 1.00 67.81 225 GLY A C 1
ATOM 1805 O O . GLY A 1 225 ? 9.080 12.512 -1.385 1.00 67.81 225 GLY A O 1
ATOM 1806 N N . GLY A 1 226 ? 8.337 14.430 -2.266 1.00 59.72 226 GLY A N 1
ATOM 1807 C CA . GLY A 1 226 ? 8.919 15.260 -1.211 1.00 59.72 226 GLY A CA 1
ATOM 1808 C C . GLY A 1 226 ? 8.920 16.757 -1.508 1.00 59.72 226 GLY A C 1
ATOM 1809 O O . GLY A 1 226 ? 9.334 17.192 -2.579 1.00 59.72 226 GLY A O 1
ATOM 1810 N N . ASP A 1 227 ? 8.530 17.549 -0.510 1.00 50.84 227 ASP A N 1
ATOM 1811 C CA . ASP A 1 227 ? 8.520 19.014 -0.559 1.00 50.84 227 ASP A CA 1
ATOM 1812 C C . ASP A 1 227 ? 9.819 19.552 0.070 1.00 50.84 227 ASP A C 1
ATOM 1814 O O . ASP A 1 227 ? 9.793 20.234 1.092 1.00 50.84 227 ASP A O 1
ATOM 1818 N N . GLY A 1 228 ? 10.986 19.149 -0.447 1.00 51.81 228 GLY A N 1
ATOM 1819 C CA . GLY A 1 228 ? 12.311 19.636 -0.016 1.00 51.81 228 GLY A CA 1
ATOM 1820 C C . GLY A 1 228 ? 12.766 19.303 1.422 1.00 51.81 228 GLY A C 1
ATOM 1821 O O . GLY A 1 228 ? 13.962 19.356 1.689 1.00 51.81 228 GLY A O 1
ATOM 1822 N N . ALA A 1 229 ? 11.863 18.932 2.337 1.00 49.81 229 ALA A N 1
ATOM 1823 C CA . ALA A 1 229 ? 12.162 18.623 3.741 1.00 49.81 229 ALA A CA 1
ATOM 1824 C C . ALA A 1 229 ? 12.328 17.117 4.026 1.00 49.81 229 ALA A C 1
ATOM 1826 O O . ALA A 1 229 ? 12.973 16.745 5.002 1.00 49.81 229 ALA A O 1
ATOM 1827 N N . ALA A 1 230 ? 11.768 16.248 3.179 1.00 57.03 230 ALA A N 1
ATOM 1828 C CA . ALA A 1 230 ? 11.983 14.804 3.215 1.00 57.03 230 ALA A CA 1
ATOM 1829 C C . ALA A 1 230 ? 11.716 14.222 1.821 1.00 57.03 230 ALA A C 1
ATOM 1831 O O . ALA A 1 230 ? 10.573 14.205 1.368 1.00 57.03 230 ALA A O 1
ATOM 1832 N N . ASN A 1 231 ? 12.767 13.765 1.139 1.00 77.12 231 ASN A N 1
ATOM 1833 C CA . ASN A 1 231 ? 12.628 13.007 -0.101 1.00 77.12 231 ASN A CA 1
ATOM 1834 C C . ASN A 1 231 ? 12.297 11.563 0.275 1.00 77.12 231 ASN A C 1
ATOM 1836 O O . ASN A 1 231 ? 13.133 10.883 0.860 1.00 77.12 231 ASN A O 1
ATOM 1840 N N . LEU A 1 232 ? 11.077 11.121 -0.007 1.00 84.62 232 LEU A N 1
ATOM 1841 C CA . LEU A 1 232 ? 10.603 9.766 0.239 1.00 84.62 232 LEU A CA 1
ATOM 1842 C C . LEU A 1 232 ? 10.428 9.058 -1.100 1.00 84.62 232 LEU A C 1
ATOM 1844 O O . LEU A 1 232 ? 9.564 9.424 -1.894 1.00 84.62 232 LEU A O 1
ATOM 1848 N N . VAL A 1 233 ? 11.214 8.015 -1.321 1.00 86.12 233 VAL A N 1
ATOM 1849 C CA . VAL A 1 233 ? 11.107 7.158 -2.500 1.00 86.12 233 VAL A CA 1
ATOM 1850 C C . VAL A 1 233 ? 10.365 5.890 -2.110 1.00 86.12 233 VAL A C 1
ATOM 1852 O O . VAL A 1 233 ? 10.627 5.306 -1.059 1.00 86.12 233 VAL A O 1
ATOM 1855 N N . LYS A 1 234 ? 9.406 5.477 -2.936 1.00 87.94 234 LYS A N 1
ATOM 1856 C CA . LYS A 1 234 ? 8.564 4.298 -2.715 1.00 87.94 234 LYS A CA 1
ATO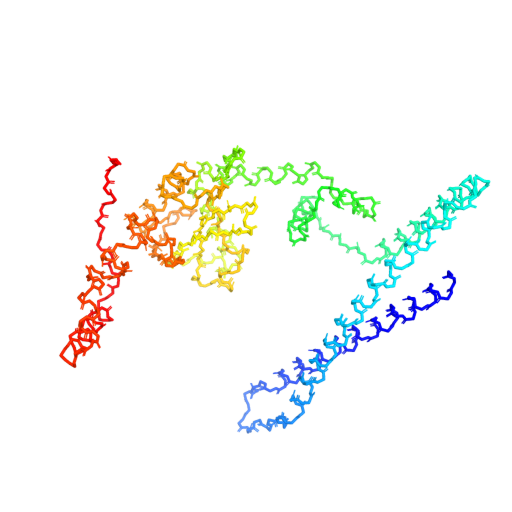M 1857 C C . LYS A 1 234 ? 8.630 3.394 -3.928 1.00 87.94 234 LYS A C 1
ATOM 1859 O O . LYS A 1 234 ? 8.557 3.880 -5.052 1.00 87.94 234 LYS A O 1
ATOM 1864 N N . MET A 1 235 ? 8.681 2.091 -3.691 1.00 89.06 235 MET A N 1
ATOM 1865 C CA . MET A 1 235 ? 8.558 1.067 -4.718 1.00 89.06 235 MET A CA 1
ATOM 1866 C C . MET A 1 235 ? 7.481 0.070 -4.309 1.00 89.06 235 MET A C 1
ATOM 1868 O O . MET A 1 235 ? 7.425 -0.398 -3.171 1.00 89.06 235 MET A O 1
ATOM 1872 N N . GLY A 1 236 ? 6.612 -0.263 -5.248 1.00 91.94 236 GLY A N 1
ATOM 1873 C CA . GLY A 1 236 ? 5.510 -1.175 -5.020 1.00 91.94 236 GLY A CA 1
ATOM 1874 C C . GLY A 1 236 ? 5.018 -1.799 -6.309 1.00 91.94 236 GLY A C 1
ATOM 1875 O O . GLY A 1 236 ? 5.605 -1.645 -7.380 1.00 91.94 236 GLY A O 1
ATOM 1876 N N . LEU A 1 237 ? 3.910 -2.510 -6.190 1.00 93.19 237 LEU A N 1
ATOM 1877 C CA . LEU A 1 237 ? 3.215 -3.091 -7.322 1.00 93.19 237 LEU A CA 1
ATOM 1878 C C . LEU A 1 237 ? 1.710 -3.132 -7.077 1.00 93.19 237 LEU A C 1
ATOM 1880 O O . LEU A 1 237 ? 1.247 -3.009 -5.943 1.00 93.19 237 LEU A O 1
ATOM 1884 N N . PHE A 1 238 ? 0.943 -3.341 -8.137 1.00 93.75 238 PHE A N 1
ATOM 1885 C CA . PHE A 1 238 ? -0.482 -3.645 -8.045 1.00 93.75 238 PHE A CA 1
ATOM 1886 C C . PHE A 1 238 ? -0.917 -4.578 -9.178 1.00 93.75 238 PHE A C 1
ATOM 1888 O O . PHE A 1 238 ? -0.242 -4.685 -10.205 1.00 93.75 238 PHE A O 1
ATOM 1895 N N . ILE A 1 239 ? -2.061 -5.242 -9.002 1.00 93.56 239 ILE A N 1
ATOM 1896 C CA . ILE A 1 239 ? -2.661 -6.121 -10.014 1.00 93.56 239 ILE A CA 1
ATOM 1897 C C . ILE A 1 239 ? -3.948 -5.474 -10.546 1.00 93.56 239 ILE A C 1
ATOM 1899 O O . ILE A 1 239 ? -4.918 -5.358 -9.797 1.00 93.56 239 ILE A O 1
ATOM 1903 N N . PRO A 1 240 ? -4.005 -5.038 -11.822 1.00 89.19 240 PRO A N 1
ATOM 1904 C CA . PRO A 1 240 ? -5.228 -4.493 -12.407 1.00 89.19 240 PRO A CA 1
ATOM 1905 C C . PRO A 1 240 ? -6.238 -5.544 -12.865 1.00 89.19 240 PRO A C 1
ATOM 1907 O O . PRO A 1 240 ? -7.417 -5.229 -13.024 1.00 89.19 240 PRO A O 1
ATOM 1910 N N . THR A 1 241 ? -5.802 -6.781 -13.100 1.00 87.62 241 THR A N 1
ATOM 1911 C CA . THR A 1 241 ? -6.639 -7.834 -13.681 1.00 87.62 241 THR A CA 1
ATOM 1912 C C . THR A 1 241 ? -7.836 -8.146 -12.785 1.00 87.62 241 THR A C 1
ATOM 1914 O O . THR A 1 241 ? -7.686 -8.742 -11.724 1.00 87.62 241 THR A O 1
ATOM 1917 N N . GLY A 1 242 ? -9.038 -7.751 -13.211 1.00 82.19 242 GLY A N 1
ATOM 1918 C CA . GLY A 1 242 ? -10.277 -8.027 -12.477 1.00 82.19 242 GLY A CA 1
ATOM 1919 C C . GLY A 1 242 ? -10.401 -7.308 -11.128 1.00 82.19 242 GLY A C 1
ATOM 1920 O O . GLY A 1 242 ? -11.221 -7.720 -10.316 1.00 82.19 242 GLY A O 1
ATOM 1921 N N . VAL A 1 243 ? -9.608 -6.258 -10.875 1.00 86.06 243 VAL A N 1
ATOM 1922 C CA . VAL A 1 243 ? -9.634 -5.496 -9.614 1.00 86.06 243 VAL A CA 1
ATOM 1923 C C . VAL A 1 243 ? -10.238 -4.105 -9.849 1.00 86.06 243 VAL A C 1
ATOM 1925 O O . VAL A 1 243 ? -9.747 -3.364 -10.705 1.00 86.06 243 VAL A O 1
ATOM 1928 N N . PRO A 1 244 ? -11.286 -3.695 -9.107 1.00 83.06 244 PRO A N 1
ATOM 1929 C CA . PRO A 1 244 ? -11.847 -2.353 -9.222 1.00 83.06 244 PRO A CA 1
ATOM 1930 C C . PRO A 1 244 ? -10.888 -1.302 -8.648 1.00 83.06 244 PRO A C 1
ATOM 1932 O O . PRO A 1 244 ? -10.335 -1.475 -7.565 1.00 83.06 244 PRO A O 1
ATOM 1935 N N . ALA A 1 245 ? -10.725 -0.180 -9.358 1.00 85.19 245 ALA A N 1
ATOM 1936 C CA . ALA A 1 245 ? -9.813 0.910 -8.986 1.00 85.19 245 ALA A CA 1
ATOM 1937 C C . ALA A 1 245 ? -8.399 0.410 -8.602 1.00 85.19 245 ALA A C 1
ATOM 1939 O O . ALA A 1 245 ? -7.938 0.634 -7.481 1.00 85.19 245 ALA A O 1
ATOM 1940 N N . PRO A 1 246 ? -7.682 -0.269 -9.512 1.00 83.56 246 PRO A N 1
ATOM 1941 C CA . PRO A 1 246 ? -6.451 -0.980 -9.163 1.00 83.56 246 PRO A CA 1
ATOM 1942 C C . PRO A 1 246 ? -5.285 -0.057 -8.792 1.00 83.56 246 PRO A C 1
ATOM 1944 O O . PRO A 1 246 ? -4.403 -0.449 -8.042 1.00 83.56 246 PRO A O 1
ATOM 1947 N N . GLN A 1 247 ? -5.321 1.195 -9.253 1.00 80.69 247 GLN A N 1
ATOM 1948 C CA . GLN A 1 247 ? -4.359 2.240 -8.884 1.00 80.69 247 GLN A CA 1
ATOM 1949 C C . GLN A 1 247 ? -4.708 2.945 -7.561 1.00 80.69 247 GLN A C 1
ATOM 1951 O O . GLN A 1 247 ? -4.022 3.880 -7.152 1.00 80.69 247 GLN A O 1
ATOM 1956 N N . SER A 1 248 ? -5.797 2.546 -6.895 1.00 85.19 248 SER A N 1
A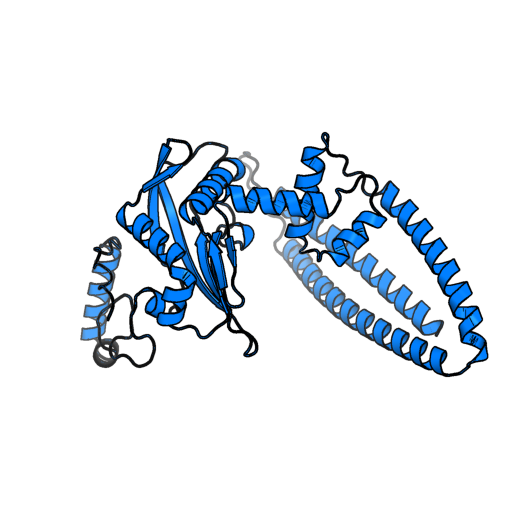TOM 1957 C CA . SER A 1 248 ? -6.119 3.046 -5.561 1.00 85.19 248 SER A CA 1
ATOM 1958 C C . SER A 1 248 ? -4.960 2.739 -4.608 1.00 85.19 248 SER A C 1
ATOM 1960 O O . SER A 1 248 ? -4.494 1.600 -4.602 1.00 85.19 248 SER A O 1
ATOM 1962 N N . PRO A 1 249 ? -4.542 3.673 -3.735 1.00 81.19 249 PRO A N 1
ATOM 1963 C CA . PRO A 1 249 ? -3.494 3.416 -2.745 1.00 81.19 249 PRO A CA 1
ATOM 1964 C C . PRO A 1 249 ? -3.767 2.211 -1.834 1.00 81.19 249 PRO A C 1
ATOM 1966 O O . PRO A 1 249 ? -2.837 1.667 -1.256 1.00 81.19 249 PRO A O 1
ATOM 1969 N N . PHE A 1 250 ? -5.031 1.794 -1.700 1.00 81.69 250 PHE A N 1
ATOM 1970 C CA . PHE A 1 250 ? -5.430 0.612 -0.928 1.00 81.69 250 PHE A CA 1
ATOM 1971 C C . PHE A 1 250 ? -5.204 -0.717 -1.666 1.00 81.69 250 PHE A C 1
ATOM 1973 O O . PHE A 1 250 ? -5.178 -1.761 -1.027 1.00 81.69 250 PHE A O 1
ATOM 1980 N N . ASN A 1 251 ? -5.035 -0.677 -2.990 1.00 86.25 251 ASN A N 1
ATOM 1981 C CA . ASN A 1 251 ? -4.783 -1.842 -3.840 1.00 86.25 251 ASN A CA 1
ATOM 1982 C C . ASN A 1 251 ? -3.309 -1.954 -4.252 1.00 86.25 251 ASN A C 1
ATOM 1984 O O . ASN A 1 251 ? -2.966 -2.855 -5.011 1.00 86.25 251 ASN A O 1
ATOM 1988 N N . VAL A 1 252 ? -2.440 -1.061 -3.774 1.00 90.31 252 VAL A N 1
ATOM 1989 C CA . VAL A 1 252 ? -0.999 -1.100 -4.043 1.00 90.31 252 VAL A CA 1
ATOM 1990 C C . VAL A 1 252 ? -0.297 -1.831 -2.905 1.00 90.31 252 VAL A C 1
ATOM 1992 O O . VAL A 1 252 ? -0.376 -1.417 -1.748 1.00 90.31 252 VAL A O 1
ATOM 1995 N N . LEU A 1 253 ? 0.443 -2.886 -3.240 1.00 92.88 253 LEU A N 1
ATOM 1996 C CA . LEU A 1 253 ? 1.393 -3.504 -2.328 1.00 92.88 253 LEU A CA 1
ATOM 1997 C C . LEU A 1 253 ? 2.689 -2.691 -2.354 1.00 92.88 253 LEU A C 1
ATOM 1999 O O . LEU A 1 253 ? 3.441 -2.723 -3.329 1.00 92.88 253 LEU A O 1
ATOM 2003 N N . LEU A 1 254 ? 2.955 -1.962 -1.272 1.00 92.06 254 LEU A N 1
ATOM 2004 C CA . LEU A 1 254 ? 4.248 -1.318 -1.065 1.00 92.06 254 LEU A CA 1
ATOM 2005 C C . LEU A 1 254 ? 5.287 -2.397 -0.741 1.00 92.06 254 LEU A C 1
ATOM 2007 O O . LEU A 1 254 ? 5.119 -3.128 0.233 1.00 92.06 254 LEU A O 1
ATOM 2011 N N . LEU A 1 255 ? 6.344 -2.496 -1.548 1.00 93.12 255 LEU A N 1
ATOM 2012 C CA . LEU A 1 255 ? 7.437 -3.446 -1.326 1.00 93.12 255 LEU A CA 1
ATOM 2013 C C . LEU A 1 255 ? 8.502 -2.854 -0.406 1.00 93.12 255 LEU A C 1
ATOM 2015 O O . LEU A 1 255 ? 8.988 -3.526 0.505 1.00 93.12 255 LEU A O 1
ATOM 2019 N N . SER A 1 256 ? 8.844 -1.592 -0.655 1.00 92.06 256 SER A N 1
ATOM 2020 C CA . SER A 1 256 ? 9.839 -0.851 0.106 1.00 92.06 256 SER A CA 1
ATOM 2021 C C . SER A 1 256 ? 9.638 0.657 -0.031 1.00 92.06 256 SER A C 1
ATOM 2023 O O . SER A 1 256 ? 9.070 1.158 -1.006 1.00 92.06 256 SER A O 1
ATOM 2025 N N . ALA A 1 257 ? 10.119 1.397 0.960 1.00 91.62 257 ALA A N 1
ATOM 2026 C CA . ALA A 1 257 ? 10.233 2.843 0.921 1.00 91.62 257 ALA A CA 1
ATOM 2027 C C . ALA A 1 257 ? 11.474 3.297 1.689 1.00 91.62 257 ALA A C 1
ATOM 2029 O O . ALA A 1 257 ? 11.841 2.680 2.688 1.00 91.62 257 ALA A O 1
ATOM 2030 N N . TYR A 1 258 ? 12.098 4.386 1.251 1.00 90.38 258 TYR A N 1
ATOM 2031 C CA . TYR A 1 258 ? 13.235 4.975 1.950 1.00 90.38 258 TYR A CA 1
ATOM 2032 C C . TYR A 1 258 ? 13.237 6.498 1.874 1.00 90.38 258 TYR A C 1
ATOM 2034 O O . TYR A 1 258 ? 12.741 7.097 0.916 1.00 90.38 258 TYR A O 1
ATOM 2042 N N . THR A 1 259 ? 13.801 7.129 2.896 1.00 88.75 259 THR A N 1
ATOM 2043 C CA . THR A 1 259 ? 14.061 8.562 2.936 1.00 88.75 259 THR A CA 1
ATOM 2044 C C . THR A 1 259 ? 15.479 8.829 2.446 1.00 88.75 259 THR A C 1
ATOM 2046 O O . THR A 1 259 ? 16.453 8.264 2.934 1.00 88.75 259 THR A O 1
ATOM 2049 N N . GLY A 1 260 ? 15.619 9.679 1.434 1.00 83.69 260 GLY A N 1
ATOM 2050 C CA . GLY A 1 260 ? 16.921 9.995 0.867 1.00 83.69 260 GLY A CA 1
ATOM 2051 C C . GLY A 1 260 ? 16.855 10.476 -0.570 1.00 83.69 260 GLY A C 1
ATOM 2052 O O . GLY A 1 260 ? 15.793 10.660 -1.161 1.00 83.69 260 GLY A O 1
ATOM 2053 N N . LYS A 1 261 ? 18.033 10.702 -1.147 1.00 82.19 261 LYS A N 1
ATOM 2054 C CA . LYS A 1 261 ? 18.152 11.085 -2.552 1.00 82.19 261 LYS A CA 1
ATOM 2055 C C . LYS A 1 261 ? 17.647 9.950 -3.447 1.00 82.19 261 LYS A C 1
ATOM 2057 O O . LYS A 1 261 ? 18.011 8.790 -3.247 1.00 82.19 261 LYS A O 1
ATOM 2062 N N . GLU A 1 262 ? 16.863 10.306 -4.458 1.00 81.12 262 GLU A N 1
ATOM 2063 C CA . GLU A 1 262 ? 16.491 9.407 -5.547 1.00 81.12 262 GLU A CA 1
ATOM 2064 C C . GLU A 1 262 ? 17.749 9.108 -6.384 1.00 81.12 262 GLU A C 1
ATOM 2066 O O . GLU A 1 262 ? 18.201 9.924 -7.190 1.00 81.12 262 GLU A O 1
ATOM 2071 N N . SER A 1 263 ? 18.400 7.981 -6.094 1.00 79.88 263 SER A N 1
ATOM 2072 C CA . SER A 1 263 ? 19.604 7.512 -6.781 1.00 79.88 263 SER A CA 1
ATOM 2073 C C . SER A 1 263 ? 19.571 5.994 -6.899 1.00 79.88 263 SER A C 1
ATOM 2075 O O . SER A 1 263 ? 18.891 5.315 -6.127 1.00 79.88 263 SER A O 1
ATOM 2077 N N . ARG A 1 264 ? 20.303 5.459 -7.879 1.00 80.06 264 ARG A N 1
ATOM 2078 C CA . ARG A 1 264 ? 20.353 4.017 -8.126 1.00 80.06 264 ARG A CA 1
ATOM 2079 C C . ARG A 1 264 ? 20.982 3.271 -6.955 1.00 80.06 264 ARG A C 1
ATOM 2081 O O . ARG A 1 264 ? 20.490 2.212 -6.594 1.00 80.06 264 ARG A O 1
ATOM 2088 N N . GLU A 1 265 ? 22.027 3.835 -6.360 1.00 85.38 265 GLU A N 1
ATOM 2089 C CA . GLU A 1 265 ? 22.734 3.248 -5.222 1.00 85.38 265 GLU A CA 1
ATOM 2090 C C . GLU A 1 265 ? 21.778 3.084 -4.040 1.00 85.38 265 GLU A C 1
ATOM 2092 O O . GLU A 1 265 ? 21.593 1.975 -3.556 1.00 85.38 265 GLU A O 1
ATOM 2097 N N . ASN A 1 266 ? 21.072 4.154 -3.659 1.00 86.94 266 ASN A N 1
ATOM 2098 C CA . ASN A 1 266 ? 20.089 4.104 -2.576 1.00 86.94 266 ASN A CA 1
ATOM 2099 C C . ASN A 1 266 ? 18.936 3.144 -2.886 1.00 86.94 266 ASN A C 1
ATOM 2101 O O . ASN A 1 266 ? 18.478 2.424 -2.004 1.00 86.94 266 ASN A O 1
ATOM 2105 N N . LEU A 1 267 ? 18.466 3.115 -4.135 1.00 85.00 267 LEU A N 1
ATOM 2106 C CA . LEU A 1 267 ? 17.406 2.203 -4.543 1.00 85.00 267 LEU A CA 1
ATOM 2107 C C . LEU A 1 267 ? 17.856 0.740 -4.421 1.00 85.00 267 LEU A C 1
ATOM 2109 O O . LEU A 1 267 ? 17.109 -0.065 -3.878 1.00 85.00 267 LEU A O 1
ATOM 2113 N N . ILE A 1 268 ? 19.075 0.402 -4.849 1.00 85.94 268 ILE A N 1
ATOM 2114 C CA . ILE A 1 268 ? 19.635 -0.946 -4.679 1.00 85.94 268 ILE A CA 1
ATOM 2115 C C . ILE A 1 268 ? 19.801 -1.262 -3.192 1.00 85.94 268 ILE A C 1
ATOM 2117 O O . ILE A 1 268 ? 19.286 -2.274 -2.740 1.00 85.94 268 ILE A O 1
ATOM 2121 N N . THR A 1 269 ? 20.438 -0.381 -2.419 1.00 88.25 269 THR A N 1
ATOM 2122 C CA . THR A 1 269 ? 20.715 -0.613 -0.996 1.00 88.25 269 THR A CA 1
ATOM 2123 C C . THR A 1 269 ? 19.443 -0.771 -0.165 1.00 88.25 269 THR A C 1
ATOM 2125 O O . THR A 1 269 ? 19.342 -1.693 0.637 1.00 88.25 269 THR A O 1
ATOM 2128 N N . PHE A 1 270 ? 18.454 0.108 -0.338 1.00 88.88 270 PHE A N 1
ATOM 2129 C CA . PHE A 1 270 ? 17.261 0.113 0.514 1.00 88.88 270 PHE A CA 1
ATOM 2130 C C . PHE A 1 270 ? 16.104 -0.730 -0.030 1.00 88.88 270 PHE A C 1
ATOM 2132 O O . PHE A 1 270 ? 15.180 -1.040 0.722 1.00 88.88 270 PHE A O 1
ATOM 2139 N N . CYS A 1 271 ? 16.121 -1.097 -1.316 1.00 88.00 271 CYS A N 1
ATOM 2140 C CA . CYS A 1 271 ? 15.058 -1.888 -1.942 1.00 88.00 271 CYS A CA 1
ATOM 2141 C C . CYS A 1 271 ? 15.530 -3.262 -2.442 1.00 88.00 271 CYS A C 1
ATOM 2143 O O . CYS A 1 271 ? 14.753 -3.923 -3.130 1.00 88.00 271 CYS A O 1
ATOM 2145 N N . GLU A 1 272 ? 16.742 -3.707 -2.085 1.00 89.75 272 GLU A N 1
ATOM 2146 C CA . GLU A 1 272 ? 17.383 -4.955 -2.538 1.00 89.75 272 GLU A CA 1
ATOM 2147 C C . GLU A 1 272 ? 16.418 -6.147 -2.559 1.00 89.75 272 GLU A C 1
ATOM 2149 O O . GLU A 1 272 ? 16.104 -6.682 -3.620 1.00 89.75 272 GLU A O 1
ATOM 2154 N N . LYS A 1 273 ? 15.837 -6.492 -1.402 1.00 91.31 273 LYS A N 1
ATOM 2155 C CA . LYS A 1 273 ? 14.905 -7.626 -1.262 1.00 91.31 273 LYS A CA 1
ATOM 2156 C C . LYS A 1 273 ? 13.698 -7.510 -2.199 1.00 91.31 273 LYS A C 1
ATOM 2158 O O . LYS A 1 273 ? 13.248 -8.503 -2.774 1.00 91.31 273 LYS A O 1
ATOM 2163 N N . GLY A 1 274 ? 13.163 -6.296 -2.349 1.00 91.06 274 GLY A N 1
ATOM 2164 C CA . GLY A 1 274 ? 12.049 -6.007 -3.250 1.00 91.06 274 GLY A CA 1
ATOM 2165 C C . GLY A 1 274 ? 12.442 -6.175 -4.717 1.00 91.06 274 GLY A C 1
ATOM 2166 O O . GLY A 1 274 ? 11.703 -6.797 -5.476 1.00 91.06 274 GLY A O 1
ATOM 2167 N N . LEU A 1 275 ? 13.620 -5.683 -5.108 1.00 89.25 275 LEU A N 1
ATOM 2168 C CA . LEU A 1 275 ? 14.160 -5.836 -6.462 1.00 89.25 275 LEU A CA 1
ATOM 2169 C C . LEU A 1 275 ? 14.448 -7.299 -6.794 1.00 89.25 275 LEU A C 1
ATOM 2171 O O . LEU A 1 275 ? 14.071 -7.758 -7.868 1.00 89.25 275 LEU A O 1
ATOM 2175 N N . ASP A 1 276 ? 15.032 -8.055 -5.869 1.00 91.19 276 ASP A N 1
ATOM 2176 C CA . ASP A 1 276 ? 15.295 -9.486 -6.038 1.00 91.19 276 ASP A CA 1
ATOM 2177 C C . ASP A 1 276 ? 14.015 -10.294 -6.226 1.00 91.19 276 ASP A C 1
ATOM 2179 O O . ASP A 1 276 ? 13.969 -11.254 -7.001 1.00 91.19 276 ASP A O 1
ATOM 2183 N N . PHE A 1 277 ? 12.954 -9.922 -5.513 1.00 93.44 277 PHE A N 1
ATOM 2184 C CA . PHE A 1 277 ? 11.635 -10.502 -5.721 1.00 93.44 277 PHE A CA 1
ATOM 2185 C C . PHE A 1 277 ? 11.081 -10.159 -7.113 1.00 93.44 277 PHE A C 1
ATOM 2187 O O . PHE A 1 277 ? 10.665 -11.063 -7.838 1.00 93.44 277 PHE A O 1
ATOM 2194 N N . LEU A 1 278 ? 11.131 -8.888 -7.524 1.00 90.44 278 LEU A N 1
ATOM 2195 C CA . LEU A 1 278 ? 10.667 -8.461 -8.848 1.00 90.44 278 LEU A CA 1
ATOM 2196 C C . LEU A 1 278 ? 11.454 -9.136 -9.981 1.00 90.44 278 LEU A C 1
ATOM 2198 O O . LEU A 1 278 ? 10.858 -9.586 -10.957 1.00 90.44 278 LEU A O 1
ATOM 2202 N N . ASN A 1 279 ? 12.772 -9.270 -9.836 1.00 88.44 279 ASN A N 1
ATOM 2203 C CA . ASN A 1 279 ? 13.639 -9.948 -10.798 1.00 88.44 279 ASN A CA 1
ATOM 2204 C C . ASN A 1 279 ? 13.255 -11.422 -10.964 1.00 88.44 279 ASN A C 1
ATOM 2206 O O . ASN A 1 279 ? 13.148 -11.905 -12.094 1.00 88.44 279 ASN A O 1
ATOM 2210 N N . ARG A 1 280 ? 12.991 -12.126 -9.855 1.00 91.38 280 ARG A N 1
ATOM 2211 C CA . ARG A 1 280 ? 12.481 -13.506 -9.888 1.00 91.38 280 ARG A CA 1
ATOM 2212 C C . ARG A 1 280 ? 11.116 -13.582 -10.564 1.00 91.38 280 ARG A C 1
ATOM 2214 O O . ARG A 1 280 ? 10.939 -14.385 -11.473 1.00 91.38 280 ARG A O 1
ATOM 2221 N N . LEU A 1 281 ? 10.193 -12.687 -10.217 1.00 90.81 281 LEU A N 1
ATOM 2222 C CA . LEU A 1 281 ? 8.858 -12.653 -10.816 1.00 90.81 281 LEU A CA 1
ATOM 2223 C C . LEU A 1 281 ? 8.904 -12.406 -12.337 1.00 90.81 281 LEU A C 1
ATOM 2225 O O . LEU A 1 281 ? 8.194 -13.068 -13.094 1.00 90.81 281 LEU A O 1
ATOM 2229 N N . CYS A 1 282 ? 9.774 -11.504 -12.799 1.00 87.06 282 CYS A N 1
ATOM 2230 C CA . CYS A 1 282 ? 10.016 -11.241 -14.221 1.00 87.06 282 CYS A CA 1
ATOM 2231 C C . CYS A 1 282 ? 10.630 -12.441 -14.957 1.00 87.06 282 CYS A C 1
ATOM 2233 O O . CYS A 1 282 ? 10.303 -12.678 -16.125 1.00 87.06 282 CYS A O 1
ATOM 2235 N N . LYS A 1 283 ? 11.529 -13.179 -14.293 1.00 89.56 283 LYS A N 1
ATOM 2236 C CA . LYS A 1 283 ? 12.206 -14.356 -14.849 1.00 89.56 283 LYS A CA 1
ATOM 2237 C C . LYS A 1 283 ? 11.256 -15.544 -14.961 1.00 89.56 283 LYS A C 1
ATOM 2239 O O . LYS A 1 283 ? 11.126 -16.119 -16.041 1.00 89.56 283 LYS A O 1
ATOM 2244 N N . ASP A 1 284 ? 10.583 -15.876 -13.867 1.00 91.31 284 ASP A N 1
ATOM 2245 C CA . ASP A 1 284 ? 9.783 -17.093 -13.750 1.00 91.31 284 ASP A CA 1
ATOM 2246 C C . ASP A 1 284 ? 8.408 -16.924 -14.409 1.00 91.31 284 ASP A C 1
ATOM 2248 O O . ASP A 1 284 ? 7.828 -17.895 -14.900 1.00 91.31 284 ASP A O 1
ATOM 2252 N N . LYS A 1 285 ? 7.891 -15.682 -14.457 1.00 90.81 285 LYS A N 1
ATOM 2253 C CA . LYS A 1 285 ? 6.575 -15.309 -15.021 1.00 90.81 285 LYS A CA 1
ATOM 2254 C C . LYS A 1 285 ? 5.426 -16.141 -14.460 1.00 90.81 285 LYS A C 1
ATOM 2256 O O . LYS A 1 285 ? 4.372 -16.272 -15.086 1.00 90.81 285 LYS A O 1
ATOM 2261 N N . LYS A 1 286 ? 5.641 -16.726 -13.289 1.00 93.19 286 LYS A N 1
ATOM 2262 C CA . LYS A 1 286 ? 4.713 -17.578 -12.571 1.00 93.19 286 LYS A CA 1
ATOM 2263 C C . LYS A 1 286 ? 4.889 -17.338 -11.085 1.00 93.19 286 LYS A C 1
ATOM 2265 O O . LYS A 1 286 ? 5.993 -17.050 -10.629 1.00 93.19 286 LYS A O 1
ATOM 2270 N N . PHE A 1 287 ? 3.804 -17.479 -10.347 1.00 94.38 287 PHE A N 1
ATOM 2271 C CA . PHE A 1 287 ? 3.816 -17.392 -8.898 1.00 94.38 287 PHE A CA 1
ATOM 2272 C C . PHE A 1 287 ? 2.866 -18.440 -8.319 1.00 94.38 287 PHE A C 1
ATOM 2274 O O . PHE A 1 287 ? 1.837 -18.731 -8.927 1.00 94.38 287 PHE A O 1
ATOM 2281 N N . GLU A 1 288 ? 3.210 -19.042 -7.185 1.00 92.38 288 GLU A N 1
ATOM 2282 C CA . GLU A 1 288 ? 2.371 -20.047 -6.530 1.00 92.38 288 GLU A CA 1
ATOM 2283 C C . GLU A 1 288 ? 1.624 -19.427 -5.349 1.00 92.38 288 GLU A C 1
ATOM 2285 O O . GLU A 1 288 ? 2.229 -18.811 -4.473 1.00 92.38 288 GLU A O 1
ATOM 2290 N N . VAL A 1 289 ? 0.302 -19.600 -5.323 1.00 88.81 289 VAL A N 1
ATOM 2291 C CA . VAL A 1 289 ? -0.563 -19.162 -4.222 1.00 88.81 289 VAL A CA 1
ATOM 2292 C C . VAL A 1 289 ? -1.513 -20.295 -3.876 1.00 88.81 289 VAL A C 1
ATOM 2294 O O . VAL A 1 289 ? -2.217 -20.799 -4.751 1.00 88.81 289 VAL A O 1
ATOM 2297 N N . ALA A 1 290 ? -1.525 -20.702 -2.604 1.00 84.44 290 ALA A N 1
ATOM 2298 C CA . ALA A 1 290 ? -2.372 -21.784 -2.096 1.00 84.44 290 ALA A CA 1
ATOM 2299 C C . ALA A 1 290 ? -2.298 -23.078 -2.944 1.00 84.44 290 ALA A C 1
ATOM 2301 O O . ALA A 1 290 ? -3.319 -23.687 -3.256 1.00 84.44 290 ALA A O 1
ATOM 2302 N N . GLY A 1 291 ? -1.088 -23.472 -3.365 1.00 85.25 291 GLY A N 1
ATOM 2303 C CA . GLY A 1 291 ? -0.854 -24.681 -4.165 1.00 85.25 291 GLY A CA 1
ATOM 2304 C C . GLY A 1 291 ? -1.232 -24.568 -5.647 1.00 85.25 291 GLY A C 1
ATOM 2305 O O . GLY A 1 291 ? -1.155 -25.556 -6.376 1.00 85.25 291 GLY A O 1
ATOM 2306 N N . ARG A 1 292 ? -1.645 -23.386 -6.126 1.00 88.25 292 ARG A N 1
ATOM 2307 C CA . ARG A 1 292 ? -1.974 -23.146 -7.537 1.00 88.25 292 ARG A CA 1
ATOM 2308 C C . ARG A 1 292 ? -1.019 -22.1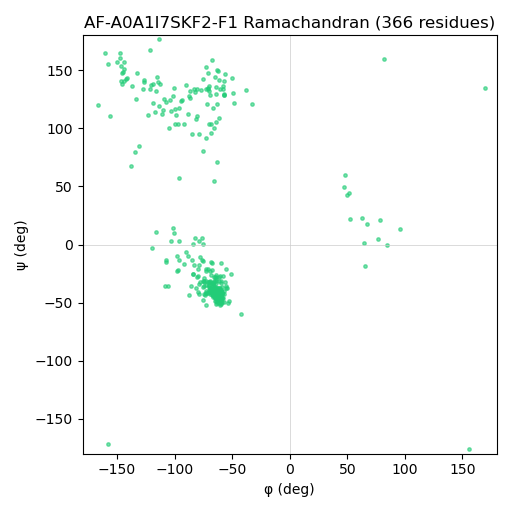34 -8.154 1.00 88.25 292 ARG A C 1
ATOM 2310 O O . ARG A 1 292 ? -0.791 -21.056 -7.612 1.00 88.25 292 ARG A O 1
ATOM 2317 N N . GLN A 1 293 ? -0.498 -22.476 -9.329 1.00 92.12 293 GLN A N 1
ATOM 2318 C CA . GLN A 1 293 ? 0.321 -21.563 -10.119 1.00 92.12 293 GLN A CA 1
ATOM 2319 C C . GLN A 1 293 ? -0.553 -20.579 -10.898 1.00 92.12 293 GLN A C 1
ATOM 2321 O O . GLN A 1 293 ? -1.504 -20.978 -11.571 1.00 92.12 293 GLN A O 1
ATOM 2326 N N . ILE A 1 294 ? -0.176 -19.306 -10.846 1.00 93.38 294 ILE A N 1
ATOM 2327 C CA . ILE A 1 294 ? -0.704 -18.233 -11.689 1.00 93.38 294 ILE A CA 1
ATOM 2328 C C . ILE A 1 294 ? 0.386 -17.739 -12.626 1.00 93.38 294 ILE A C 1
ATOM 2330 O O . ILE A 1 294 ? 1.535 -17.580 -12.217 1.00 93.38 294 ILE A O 1
ATOM 2334 N N . ALA A 1 295 ? 0.043 -17.481 -13.885 1.00 93.81 295 ALA A N 1
ATOM 2335 C CA . ALA A 1 295 ? 0.946 -16.805 -14.804 1.00 93.81 295 ALA A CA 1
ATOM 2336 C C . ALA A 1 295 ? 0.969 -15.298 -14.502 1.00 93.81 295 ALA A C 1
ATOM 2338 O O . ALA A 1 295 ? -0.074 -14.662 -14.370 1.00 93.81 295 ALA A O 1
ATOM 2339 N N . CYS A 1 296 ? 2.156 -14.706 -14.431 1.00 92.94 296 CYS A N 1
ATOM 2340 C CA . CYS A 1 296 ? 2.351 -13.289 -14.147 1.00 92.94 296 CYS A CA 1
ATOM 2341 C C . CYS A 1 296 ? 2.938 -12.585 -15.373 1.00 92.94 296 CYS A C 1
ATOM 2343 O O . CYS A 1 296 ? 4.048 -12.888 -15.817 1.00 92.94 296 CYS A O 1
ATOM 2345 N N . ARG A 1 297 ? 2.203 -11.609 -15.909 1.00 89.69 297 ARG A N 1
ATOM 2346 C CA . ARG A 1 297 ? 2.686 -10.683 -16.937 1.00 89.69 297 ARG A CA 1
ATOM 2347 C C . ARG A 1 297 ? 3.131 -9.398 -16.255 1.00 89.69 297 ARG A C 1
ATOM 2349 O O . ARG A 1 297 ? 2.303 -8.607 -15.818 1.00 89.69 297 ARG A O 1
ATOM 2356 N N . VAL A 1 298 ? 4.440 -9.211 -16.126 1.00 87.06 298 VAL A N 1
ATOM 2357 C CA . VAL A 1 298 ? 4.996 -8.063 -15.404 1.00 87.06 298 VAL A CA 1
ATOM 2358 C C . VAL A 1 298 ? 5.151 -6.866 -16.341 1.00 87.06 298 VAL A C 1
ATOM 2360 O O . VAL A 1 298 ? 5.739 -6.980 -17.416 1.00 87.06 298 VAL A O 1
ATOM 2363 N N . LEU A 1 299 ? 4.613 -5.722 -15.927 1.00 84.69 299 LEU A N 1
ATOM 2364 C CA . LEU A 1 299 ? 4.636 -4.450 -16.640 1.00 84.69 299 LEU A CA 1
ATOM 2365 C C . LEU A 1 299 ? 5.318 -3.402 -15.758 1.00 84.69 299 LEU A C 1
ATOM 2367 O O . LEU A 1 299 ? 4.998 -3.281 -14.578 1.00 84.69 299 LEU A O 1
ATOM 2371 N N . LEU A 1 300 ? 6.233 -2.619 -16.324 1.00 77.06 300 LEU A N 1
ATOM 2372 C CA . LEU A 1 300 ? 6.839 -1.484 -15.628 1.00 77.06 300 LEU A CA 1
ATOM 2373 C C . LEU A 1 300 ? 6.092 -0.204 -16.014 1.00 77.06 300 LEU A C 1
ATOM 2375 O O . LEU A 1 300 ? 6.091 0.183 -17.182 1.00 77.06 300 LEU A O 1
ATOM 2379 N N . CYS A 1 301 ? 5.459 0.451 -15.042 1.00 70.44 301 CYS A N 1
ATOM 2380 C CA . CYS A 1 301 ? 4.748 1.713 -15.243 1.00 70.44 301 CYS A CA 1
ATOM 2381 C C . CYS A 1 301 ? 5.123 2.695 -14.127 1.00 70.44 301 CYS A C 1
ATOM 2383 O O . CYS A 1 301 ? 4.372 2.884 -13.174 1.00 70.44 301 CYS A O 1
ATOM 2385 N N . SER A 1 302 ? 6.288 3.327 -14.265 1.00 68.62 302 SER A N 1
ATOM 2386 C CA . SER A 1 302 ? 6.778 4.371 -13.353 1.00 68.62 302 SER A CA 1
ATOM 2387 C C . SER A 1 302 ? 7.031 5.676 -14.114 1.00 68.62 302 SER A C 1
ATOM 2389 O O . SER A 1 302 ? 7.054 5.679 -15.347 1.00 68.62 302 SER A O 1
ATOM 2391 N N . ASP A 1 303 ? 7.229 6.785 -13.395 1.00 69.88 303 ASP A N 1
ATOM 2392 C CA . ASP A 1 303 ? 7.590 8.068 -14.015 1.00 69.88 303 ASP A CA 1
ATOM 2393 C C . ASP A 1 303 ? 8.875 7.928 -14.857 1.00 69.88 303 ASP A C 1
ATOM 2395 O O . ASP A 1 303 ? 9.789 7.173 -14.515 1.00 69.88 303 ASP A O 1
ATOM 2399 N N . LEU A 1 304 ? 8.970 8.690 -15.948 1.00 67.94 304 LEU A N 1
ATOM 2400 C CA . LEU A 1 304 ? 10.105 8.711 -16.875 1.00 67.94 304 LEU A CA 1
ATOM 2401 C C . LEU A 1 304 ? 11.429 9.102 -16.204 1.00 67.94 304 LEU A C 1
ATOM 2403 O O . LEU A 1 304 ? 12.486 8.874 -16.784 1.00 67.94 304 LEU A O 1
ATOM 2407 N N . LYS A 1 305 ? 11.390 9.682 -15.000 1.00 68.44 305 LYS A N 1
ATOM 2408 C CA . LYS A 1 305 ? 12.577 9.941 -14.169 1.00 68.44 305 LYS A CA 1
ATOM 2409 C C . LYS A 1 305 ? 13.027 8.712 -13.380 1.00 68.44 305 LYS A C 1
ATOM 2411 O O . LYS A 1 305 ? 14.226 8.463 -13.276 1.00 68.44 305 LYS A O 1
ATOM 2416 N N . VAL A 1 306 ? 12.070 7.920 -12.901 1.00 71.31 306 VAL A N 1
ATOM 2417 C CA . VAL A 1 306 ? 12.299 6.761 -12.032 1.00 71.31 306 VAL A CA 1
ATOM 2418 C C . VAL A 1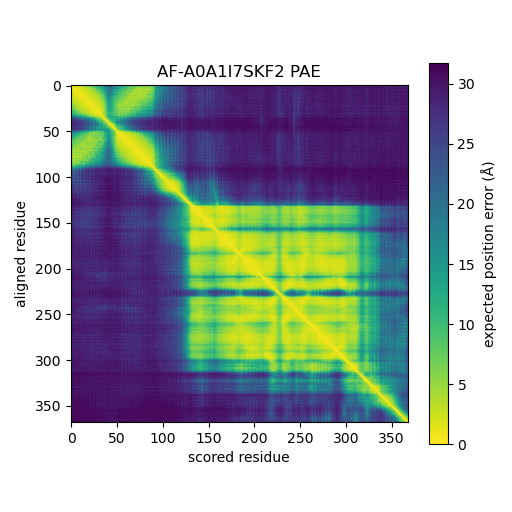 306 ? 12.599 5.503 -12.852 1.00 71.31 306 VAL A C 1
ATOM 2420 O O . VAL A 1 306 ? 13.437 4.691 -12.462 1.00 71.31 306 VAL A O 1
ATOM 2423 N N . VAL A 1 307 ? 11.968 5.347 -14.024 1.00 72.31 307 VAL A N 1
ATOM 2424 C CA . VAL A 1 307 ? 12.203 4.213 -14.939 1.00 72.31 307 VAL A CA 1
ATOM 2425 C C . VAL A 1 307 ? 13.693 4.057 -15.278 1.00 72.31 307 VAL A C 1
ATOM 2427 O O . VAL A 1 307 ? 14.218 2.960 -15.084 1.00 72.31 307 VAL A O 1
ATOM 2430 N N . PRO A 1 308 ? 14.424 5.107 -15.701 1.00 70.81 308 PRO A N 1
ATOM 2431 C CA . PRO A 1 308 ? 15.862 5.009 -15.910 1.00 70.81 308 PRO A CA 1
ATOM 2432 C C . PRO A 1 308 ? 16.639 4.591 -14.659 1.00 70.81 308 PRO A C 1
ATOM 2434 O O . PRO A 1 308 ? 17.579 3.818 -14.781 1.00 70.81 308 PRO A O 1
ATOM 2437 N N . LEU A 1 309 ? 16.258 5.033 -13.458 1.00 73.69 309 LEU A N 1
ATOM 2438 C CA . LEU A 1 309 ? 16.960 4.651 -12.225 1.00 73.69 309 LEU A CA 1
ATOM 2439 C C . LEU A 1 309 ? 16.814 3.157 -11.922 1.00 73.69 309 LEU A C 1
ATOM 2441 O O . LEU A 1 309 ? 17.814 2.492 -11.631 1.00 73.69 309 LEU A O 1
ATOM 2445 N N . ILE A 1 310 ? 15.596 2.626 -12.072 1.00 72.44 310 ILE A N 1
ATOM 2446 C CA . ILE A 1 310 ? 15.304 1.190 -11.955 1.00 72.44 310 ILE A CA 1
ATOM 2447 C C . ILE A 1 310 ? 16.112 0.410 -13.000 1.00 72.44 310 ILE A C 1
ATOM 2449 O O . ILE A 1 310 ? 16.834 -0.531 -12.667 1.00 72.44 310 ILE A O 1
ATOM 2453 N N . LEU A 1 311 ? 16.054 0.844 -14.262 1.00 70.75 311 LEU A N 1
ATOM 2454 C CA . LEU A 1 311 ? 16.709 0.168 -15.385 1.00 70.75 311 LEU A CA 1
ATOM 2455 C C . LEU A 1 311 ? 18.230 0.390 -15.450 1.00 70.75 311 LEU A C 1
ATOM 2457 O O . LEU A 1 311 ? 18.918 -0.315 -16.179 1.00 70.75 311 LEU A O 1
ATOM 2461 N N . GLY A 1 312 ? 18.775 1.345 -14.696 1.00 67.44 312 GLY A N 1
ATOM 2462 C CA . GLY A 1 312 ? 20.204 1.685 -14.712 1.00 67.44 312 GLY A CA 1
ATOM 2463 C C . GLY A 1 312 ? 20.633 2.546 -15.889 1.00 67.44 312 GLY A C 1
ATOM 2464 O O . GLY A 1 312 ? 21.809 2.582 -16.238 1.00 67.44 312 GLY A O 1
ATOM 2465 N N . ILE A 1 313 ? 19.684 3.246 -16.497 1.00 69.06 313 ILE A N 1
ATOM 2466 C CA . ILE A 1 313 ? 19.895 4.142 -17.625 1.00 69.06 313 ILE A CA 1
ATOM 2467 C C . ILE A 1 313 ? 20.191 5.546 -17.081 1.00 69.06 313 ILE A C 1
ATOM 2469 O O . ILE A 1 313 ? 19.546 6.031 -16.150 1.00 69.06 313 ILE A O 1
ATOM 2473 N N . LYS A 1 314 ? 21.170 6.240 -17.669 1.00 61.69 314 LYS A N 1
ATOM 2474 C CA . LYS A 1 314 ? 21.515 7.618 -17.284 1.00 61.69 314 LYS A CA 1
ATOM 2475 C C . LYS A 1 314 ? 20.380 8.577 -17.691 1.00 61.69 314 LYS A C 1
ATOM 2477 O O . LYS A 1 314 ? 20.243 8.919 -18.857 1.00 61.69 314 LYS A O 1
ATOM 2482 N N . ALA A 1 315 ? 19.569 9.015 -16.725 1.00 56.50 315 ALA A N 1
ATOM 2483 C CA . ALA A 1 315 ? 18.308 9.737 -16.957 1.00 56.50 315 ALA A CA 1
ATOM 2484 C C . ALA A 1 315 ? 18.456 11.209 -17.402 1.00 56.50 315 ALA A C 1
ATOM 2486 O O . ALA A 1 315 ? 17.587 11.751 -18.084 1.00 56.50 315 ALA A O 1
ATOM 2487 N N . ALA A 1 316 ? 19.538 11.887 -17.003 1.00 50.41 316 ALA A N 1
ATOM 2488 C CA . ALA A 1 316 ? 19.693 13.332 -17.172 1.00 50.41 316 ALA A CA 1
ATOM 2489 C C . ALA A 1 316 ? 20.962 13.662 -17.970 1.00 50.41 316 ALA A C 1
ATOM 2491 O O . ALA A 1 316 ? 22.076 13.448 -17.505 1.00 50.41 316 ALA A O 1
ATOM 2492 N N . GLY A 1 317 ? 20.787 14.173 -19.193 1.00 52.56 317 GLY A N 1
ATOM 2493 C CA . GLY A 1 317 ? 21.888 14.631 -20.053 1.00 52.56 317 GLY A CA 1
ATOM 2494 C C . GLY A 1 317 ? 22.581 13.549 -20.888 1.00 52.56 317 GLY A C 1
ATOM 2495 O O . GLY A 1 317 ? 23.469 13.885 -21.665 1.00 52.56 317 GLY A O 1
ATOM 2496 N N . ALA A 1 318 ? 22.170 12.282 -20.783 1.00 55.88 318 ALA A N 1
ATOM 2497 C CA . ALA A 1 318 ? 22.688 11.226 -21.644 1.00 55.88 318 ALA A CA 1
ATOM 2498 C C . ALA A 1 318 ? 22.302 11.473 -23.110 1.00 55.88 318 ALA A C 1
ATOM 2500 O O . ALA A 1 318 ? 21.206 11.962 -23.409 1.00 55.88 318 ALA A O 1
ATOM 2501 N N . THR A 1 319 ? 23.205 11.126 -24.030 1.00 53.34 319 THR A N 1
ATOM 2502 C CA . THR A 1 319 ? 22.923 11.149 -25.469 1.00 53.34 319 THR A CA 1
ATOM 2503 C C . THR A 1 319 ? 21.708 10.287 -25.787 1.00 53.34 319 THR A C 1
ATOM 2505 O O . THR A 1 319 ? 20.915 10.681 -26.625 1.00 53.34 319 THR A O 1
ATOM 2508 N N . GLN A 1 320 ? 21.464 9.206 -25.049 1.00 55.62 320 GLN A N 1
ATOM 2509 C CA . GLN A 1 320 ? 20.249 8.396 -25.139 1.00 55.62 320 GLN A CA 1
ATOM 2510 C C . GLN A 1 320 ? 19.163 8.938 -24.200 1.00 55.62 320 GLN A C 1
ATOM 2512 O O . GLN A 1 320 ? 19.297 8.908 -22.980 1.00 55.62 320 GLN A O 1
ATOM 2517 N N . PHE A 1 321 ? 18.088 9.477 -24.779 1.00 54.53 321 PHE A N 1
ATOM 2518 C CA . PHE A 1 321 ? 17.004 10.139 -24.039 1.00 54.53 321 PHE A CA 1
ATOM 2519 C C . PHE A 1 321 ? 15.791 9.230 -23.782 1.00 54.53 321 PHE A C 1
ATOM 2521 O O . PHE A 1 321 ? 15.018 9.494 -22.866 1.00 54.53 321 PHE A O 1
ATOM 2528 N N . CYS A 1 322 ? 15.600 8.180 -24.584 1.00 61.19 322 CYS A N 1
ATOM 2529 C CA . CYS A 1 322 ? 14.391 7.366 -24.554 1.00 61.19 322 CYS A CA 1
ATOM 2530 C C . CYS A 1 322 ? 14.667 5.990 -23.927 1.00 61.19 322 CYS A C 1
ATOM 2532 O O . CYS A 1 322 ? 15.479 5.240 -24.458 1.00 61.19 322 CYS A O 1
ATOM 2534 N N . PRO A 1 323 ? 13.966 5.586 -22.855 1.00 55.34 323 PRO A N 1
ATOM 2535 C CA . PRO A 1 323 ? 14.101 4.232 -22.313 1.00 55.34 323 PRO A CA 1
ATOM 2536 C C . PRO A 1 323 ? 13.554 3.145 -23.261 1.00 55.34 323 PRO A C 1
ATOM 2538 O O . PRO A 1 323 ? 13.891 1.978 -23.100 1.00 55.34 323 PRO A O 1
ATOM 2541 N N . ASN A 1 324 ? 12.754 3.521 -24.268 1.00 59.00 324 ASN A N 1
ATOM 2542 C CA . ASN A 1 324 ? 12.185 2.603 -25.262 1.00 59.00 324 ASN A CA 1
ATOM 2543 C C . ASN A 1 324 ? 12.976 2.548 -26.581 1.00 59.00 324 ASN A C 1
ATOM 2545 O O . ASN A 1 324 ? 12.671 1.708 -27.427 1.00 59.00 324 ASN A O 1
ATOM 2549 N N . CYS A 1 325 ? 13.949 3.438 -26.808 1.00 61.41 325 CYS A N 1
ATOM 2550 C CA . CYS A 1 325 ? 14.782 3.389 -28.008 1.00 61.41 325 CYS A CA 1
ATOM 2551 C C . CYS A 1 325 ? 16.210 3.868 -27.735 1.00 61.41 325 CYS A C 1
ATOM 2553 O O . CYS A 1 325 ? 16.442 4.848 -27.039 1.00 61.41 325 CYS A O 1
ATOM 2555 N N . THR A 1 326 ? 17.186 3.197 -28.339 1.00 56.72 326 THR A N 1
ATOM 2556 C CA . THR A 1 326 ? 18.621 3.491 -28.183 1.00 56.72 326 THR A CA 1
ATOM 2557 C C . THR A 1 326 ? 19.086 4.728 -28.961 1.00 56.72 326 THR A C 1
ATOM 2559 O O . THR A 1 326 ? 20.282 5.008 -29.008 1.00 56.72 326 THR A O 1
ATOM 2562 N N . VAL A 1 327 ? 18.156 5.460 -29.582 1.00 59.16 327 VAL A N 1
ATOM 2563 C CA . VAL A 1 327 ? 18.446 6.577 -30.485 1.00 59.16 327 VAL A CA 1
ATOM 2564 C C . VAL A 1 327 ? 18.993 7.761 -29.700 1.00 59.16 327 VAL A C 1
ATOM 2566 O O . VAL A 1 327 ? 18.423 8.188 -28.688 1.00 59.16 327 VAL A O 1
ATOM 2569 N N . GLU A 1 328 ? 20.086 8.334 -30.197 1.00 62.06 328 GLU A N 1
ATOM 2570 C CA . GLU A 1 328 ? 20.662 9.515 -29.581 1.00 62.06 328 GLU A CA 1
ATOM 2571 C C . GLU A 1 328 ? 19.787 10.756 -29.805 1.00 62.06 328 GLU A C 1
ATOM 2573 O O . GLU A 1 328 ? 19.171 10.955 -30.849 1.00 62.06 328 GLU A O 1
ATOM 2578 N N . ARG A 1 329 ? 19.775 11.673 -28.839 1.00 65.00 329 ARG A N 1
ATOM 2579 C CA . ARG A 1 329 ? 19.000 12.916 -28.842 1.00 65.00 329 ARG A CA 1
ATOM 2580 C C . ARG A 1 329 ? 19.287 13.759 -30.086 1.00 65.00 329 ARG A C 1
ATOM 2582 O O . ARG A 1 329 ? 18.368 14.369 -30.630 1.00 65.00 329 ARG A O 1
ATOM 2589 N N . ALA A 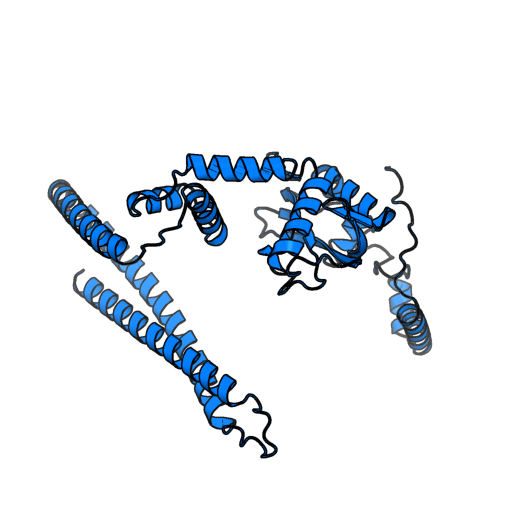1 330 ? 20.539 13.791 -30.542 1.00 66.44 330 ALA A N 1
ATOM 2590 C CA . ALA A 1 330 ? 20.940 14.516 -31.747 1.00 66.44 330 ALA A CA 1
ATOM 2591 C C . ALA A 1 330 ? 20.408 13.861 -33.033 1.00 66.44 330 ALA A C 1
ATOM 2593 O O . ALA A 1 330 ? 20.034 14.560 -33.975 1.00 66.44 330 ALA A O 1
ATOM 2594 N N . GLU A 1 331 ? 20.349 12.532 -33.081 1.00 65.75 331 GLU A N 1
ATOM 2595 C CA . GLU A 1 331 ? 19.784 11.778 -34.205 1.00 65.75 331 GLU A CA 1
ATOM 2596 C C . GLU A 1 331 ? 18.262 11.874 -34.228 1.00 65.75 331 GLU A C 1
ATOM 2598 O O . GLU A 1 331 ? 17.682 12.181 -35.264 1.00 65.75 331 GLU A O 1
ATOM 2603 N N . HIS A 1 332 ? 17.618 11.750 -33.069 1.00 65.69 332 HIS A N 1
ATOM 2604 C CA . HIS A 1 332 ? 16.179 11.929 -32.926 1.00 65.69 332 HIS A CA 1
ATOM 2605 C C . HIS A 1 332 ? 15.737 13.340 -33.345 1.00 65.69 332 HIS A C 1
ATOM 2607 O O . HIS A 1 332 ? 14.746 13.504 -34.056 1.00 65.69 332 HIS A O 1
ATOM 2613 N N . LYS A 1 333 ? 16.503 14.376 -32.968 1.00 67.06 333 LYS A N 1
ATOM 2614 C CA . LYS A 1 333 ? 16.247 15.759 -33.398 1.00 67.06 333 LYS A CA 1
ATOM 2615 C C . LYS A 1 333 ? 16.370 15.910 -34.918 1.00 67.06 333 LYS A C 1
ATOM 2617 O O . LYS A 1 333 ? 15.506 16.539 -35.516 1.00 67.06 333 LYS A O 1
ATOM 2622 N N . ARG A 1 334 ? 17.390 15.300 -35.539 1.00 66.31 334 ARG A N 1
ATOM 2623 C CA . ARG A 1 334 ? 17.589 15.306 -37.003 1.00 66.31 334 ARG A CA 1
ATOM 2624 C C . ARG A 1 334 ? 16.482 14.555 -37.753 1.00 66.31 334 ARG A C 1
ATOM 2626 O O . ARG A 1 334 ? 15.991 15.044 -38.774 1.00 66.31 334 ARG A O 1
ATOM 2633 N N . ALA A 1 335 ? 16.049 13.411 -37.225 1.00 63.88 335 ALA A N 1
ATOM 2634 C CA . ALA A 1 335 ? 14.969 12.611 -37.794 1.00 63.88 335 ALA A CA 1
ATOM 2635 C C . ALA A 1 335 ? 13.609 13.332 -37.716 1.00 63.88 335 ALA A C 1
ATOM 2637 O O . ALA A 1 335 ? 12.847 13.315 -38.676 1.00 63.88 335 ALA A O 1
ATOM 2638 N N . MET A 1 336 ? 13.332 14.047 -36.622 1.00 63.44 336 MET A N 1
ATOM 2639 C CA . MET A 1 336 ? 12.105 14.842 -36.453 1.00 63.44 336 MET A CA 1
ATOM 2640 C C . MET A 1 336 ? 12.033 16.072 -37.378 1.00 63.44 336 MET A C 1
ATOM 2642 O O . MET A 1 336 ? 10.940 16.528 -37.715 1.00 63.44 336 MET A O 1
ATOM 2646 N N . THR A 1 337 ? 13.178 16.620 -37.801 1.00 61.69 337 THR A N 1
ATOM 2647 C CA . THR A 1 337 ? 13.251 17.819 -38.658 1.00 61.69 337 THR A CA 1
ATOM 2648 C C . THR A 1 337 ? 13.250 17.531 -40.160 1.00 61.69 337 THR A C 1
ATOM 2650 O O . THR A 1 337 ? 13.185 18.470 -40.946 1.00 61.69 337 THR A O 1
ATOM 2653 N N . THR A 1 338 ? 13.314 16.264 -40.581 1.00 57.56 338 THR A N 1
ATOM 2654 C CA . THR A 1 338 ? 13.328 15.878 -42.002 1.00 57.56 338 THR A CA 1
ATOM 2655 C C . THR A 1 338 ? 12.135 14.980 -42.334 1.00 57.56 338 THR A C 1
ATOM 2657 O O . THR A 1 338 ? 11.812 14.058 -41.590 1.00 57.56 338 THR A O 1
ATOM 2660 N N . ASP A 1 339 ? 11.470 15.208 -43.470 1.00 54.22 339 ASP A N 1
ATOM 2661 C CA . ASP A 1 339 ? 10.301 14.402 -43.874 1.00 54.22 339 ASP A CA 1
ATOM 2662 C C . ASP A 1 339 ? 10.656 12.947 -44.239 1.00 54.22 339 ASP A C 1
ATOM 2664 O O . ASP A 1 339 ? 9.779 12.085 -44.318 1.00 54.22 339 ASP A O 1
ATOM 2668 N N . ALA A 1 340 ? 11.941 12.646 -44.448 1.00 55.38 340 ALA A N 1
ATOM 2669 C CA . ALA A 1 340 ? 12.455 11.278 -44.524 1.00 55.38 340 ALA A CA 1
ATOM 2670 C C . ALA A 1 340 ? 12.536 10.631 -43.127 1.00 55.38 340 ALA A C 1
ATOM 2672 O O . ALA A 1 340 ? 11.992 9.549 -42.921 1.00 55.38 340 ALA A O 1
ATOM 2673 N N . GLY A 1 341 ? 13.098 11.336 -42.138 1.00 54.62 341 GLY A N 1
ATOM 2674 C CA . GLY A 1 341 ? 13.212 10.835 -40.767 1.00 54.62 341 GLY A CA 1
ATOM 2675 C C . GLY A 1 341 ? 11.867 10.637 -40.058 1.00 54.62 341 GLY A C 1
ATOM 2676 O O . GLY A 1 341 ? 11.713 9.677 -39.305 1.00 54.62 341 GLY A O 1
ATOM 2677 N N . LYS A 1 342 ? 10.854 11.464 -40.358 1.00 55.34 342 LYS A N 1
ATOM 2678 C CA . LYS A 1 342 ? 9.475 11.247 -39.876 1.00 55.34 342 LYS A CA 1
ATOM 2679 C C . LYS A 1 342 ? 8.875 9.938 -40.405 1.00 55.34 342 LYS A C 1
ATOM 2681 O O . LYS A 1 342 ? 8.228 9.223 -39.646 1.00 55.34 342 LYS A O 1
ATOM 2686 N N . ARG A 1 343 ? 9.123 9.597 -41.678 1.00 54.06 343 ARG A N 1
ATOM 2687 C CA . ARG A 1 343 ? 8.629 8.357 -42.309 1.00 54.06 343 ARG A CA 1
ATOM 2688 C C . ARG A 1 343 ? 9.314 7.101 -41.758 1.00 54.06 343 ARG A C 1
ATOM 2690 O O . ARG A 1 343 ? 8.648 6.082 -41.580 1.00 54.06 343 ARG A O 1
ATOM 2697 N N . ASP A 1 344 ? 10.600 7.182 -41.425 1.00 53.41 344 ASP A N 1
ATOM 2698 C CA . ASP A 1 344 ? 11.344 6.070 -40.815 1.00 53.41 344 ASP A CA 1
ATOM 2699 C C . ASP A 1 344 ? 10.990 5.856 -39.333 1.00 53.41 344 ASP A C 1
ATOM 2701 O O . ASP A 1 344 ? 10.865 4.715 -38.876 1.00 53.41 344 ASP A O 1
ATOM 2705 N N . LEU A 1 345 ? 10.720 6.934 -38.587 1.00 52.78 345 LEU A N 1
ATOM 2706 C CA . LEU A 1 345 ? 10.172 6.841 -37.229 1.00 52.78 345 LEU A CA 1
ATOM 2707 C C . LEU A 1 345 ? 8.775 6.208 -37.233 1.00 52.78 345 LEU A C 1
ATOM 2709 O O . LEU A 1 345 ? 8.511 5.330 -36.419 1.00 52.78 345 LEU A O 1
ATOM 2713 N N . GLN A 1 346 ? 7.926 6.561 -38.200 1.00 52.22 346 GLN A N 1
ATOM 2714 C CA . GLN A 1 346 ? 6.578 6.001 -38.324 1.00 52.22 346 GLN A CA 1
ATOM 2715 C C . GLN A 1 346 ? 6.601 4.497 -38.659 1.00 52.22 346 GLN A C 1
ATOM 2717 O O . GLN A 1 346 ? 5.903 3.702 -38.035 1.00 52.22 346 GLN A O 1
ATOM 2722 N N . ARG A 1 347 ? 7.519 4.064 -39.535 1.00 47.47 347 ARG A N 1
ATOM 2723 C CA . ARG A 1 347 ? 7.766 2.634 -39.806 1.00 47.47 347 ARG A CA 1
ATOM 2724 C C . ARG A 1 347 ? 8.32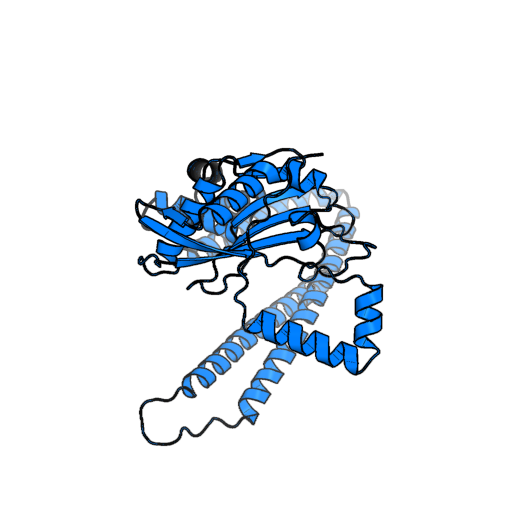9 1.862 -38.610 1.00 47.47 347 ARG A C 1
ATOM 2726 O O . ARG A 1 347 ? 8.066 0.665 -38.491 1.00 47.47 347 ARG A O 1
ATOM 2733 N N . SER A 1 348 ? 9.118 2.497 -37.742 1.00 49.09 348 SER A N 1
ATOM 2734 C CA . SER A 1 348 ? 9.635 1.841 -36.530 1.00 49.09 348 SER A CA 1
ATOM 2735 C C . SER A 1 348 ? 8.583 1.760 -35.417 1.00 49.09 348 SER A C 1
ATOM 2737 O O . SER A 1 348 ? 8.532 0.740 -34.730 1.00 49.09 348 SER A O 1
ATOM 2739 N N . SER A 1 349 ? 7.675 2.740 -35.312 1.00 44.59 349 SER A N 1
ATOM 2740 C CA . SER A 1 349 ? 6.487 2.665 -34.448 1.00 44.59 349 SER A CA 1
ATOM 2741 C C . SER A 1 349 ? 5.440 1.653 -34.930 1.00 44.59 349 SER A C 1
ATOM 2743 O O . SER A 1 349 ? 4.791 0.999 -34.116 1.00 44.59 349 SER A O 1
ATOM 2745 N N . ASP A 1 350 ? 5.313 1.450 -36.243 1.00 41.28 350 ASP A N 1
ATOM 2746 C CA . ASP A 1 350 ? 4.418 0.429 -36.810 1.00 41.28 350 ASP A CA 1
ATOM 2747 C C . ASP A 1 350 ? 4.967 -0.994 -36.587 1.00 41.28 350 ASP A C 1
ATOM 2749 O O . ASP A 1 350 ? 4.221 -1.945 -36.354 1.00 41.28 350 ASP A O 1
ATOM 2753 N N . LYS A 1 351 ? 6.298 -1.151 -36.548 1.00 41.88 351 LYS A N 1
ATOM 2754 C CA . LYS A 1 351 ? 6.943 -2.414 -36.150 1.00 41.88 351 LYS A CA 1
ATOM 2755 C C . LYS A 1 351 ? 6.877 -2.679 -34.643 1.00 41.88 351 LYS A C 1
ATOM 2757 O O . LYS A 1 351 ? 6.781 -3.841 -34.258 1.00 41.88 351 LYS A O 1
ATOM 2762 N N . SER A 1 352 ? 6.894 -1.651 -33.790 1.00 38.94 352 SER A N 1
ATOM 2763 C CA . SER A 1 352 ? 6.743 -1.811 -32.333 1.00 38.94 352 SER A CA 1
ATOM 2764 C C . SER A 1 352 ? 5.287 -1.921 -31.866 1.00 38.94 352 SER A C 1
ATOM 2766 O O . SER A 1 352 ? 5.039 -2.430 -30.780 1.00 38.94 352 SER A O 1
ATOM 2768 N N . SER A 1 353 ? 4.312 -1.521 -32.685 1.00 36.03 353 SER A N 1
ATOM 2769 C CA . SER A 1 353 ? 2.888 -1.811 -32.453 1.00 36.03 353 SER A CA 1
ATOM 2770 C C . SER A 1 353 ? 2.471 -3.197 -32.969 1.00 36.03 353 SER A C 1
ATOM 2772 O O . SER A 1 353 ? 1.565 -3.806 -32.403 1.00 36.03 353 SER A O 1
ATOM 2774 N N . ALA A 1 354 ? 3.176 -3.750 -33.966 1.00 31.08 354 ALA A N 1
ATOM 2775 C CA . ALA A 1 354 ? 3.036 -5.150 -34.391 1.00 31.08 354 ALA A CA 1
ATOM 2776 C C . ALA A 1 354 ? 3.878 -6.139 -33.550 1.00 31.08 354 ALA A C 1
ATOM 2778 O O . ALA A 1 354 ? 3.537 -7.318 -33.432 1.00 31.08 354 ALA A O 1
ATOM 2779 N N . GLY A 1 355 ? 4.965 -5.672 -32.932 1.00 30.83 355 GLY A N 1
ATOM 2780 C CA . GLY A 1 355 ? 5.780 -6.432 -31.990 1.00 30.83 355 GLY A CA 1
ATOM 2781 C C . GLY A 1 355 ? 5.299 -6.224 -30.561 1.00 30.83 355 GLY A C 1
ATOM 2782 O O . GLY A 1 355 ? 5.592 -5.201 -29.954 1.00 30.83 355 GLY A O 1
ATOM 2783 N N . ARG A 1 356 ? 4.599 -7.220 -29.999 1.00 34.22 356 ARG A N 1
ATOM 2784 C CA . ARG A 1 356 ? 4.394 -7.358 -28.545 1.00 34.22 356 ARG A CA 1
ATOM 2785 C C . ARG A 1 356 ? 5.675 -6.945 -27.821 1.00 34.22 356 ARG A C 1
ATOM 2787 O O . ARG A 1 356 ? 6.740 -7.430 -28.194 1.00 34.22 356 ARG A O 1
ATOM 2794 N N . CYS A 1 357 ? 5.570 -6.121 -26.778 1.00 30.30 357 CYS A N 1
ATOM 2795 C CA . CYS A 1 357 ? 6.676 -5.825 -25.865 1.00 30.30 357 CYS A CA 1
ATOM 2796 C C . CYS A 1 357 ? 7.116 -7.099 -25.118 1.00 30.30 357 CYS A C 1
ATOM 2798 O O . CYS A 1 357 ? 6.867 -7.269 -23.929 1.00 30.30 357 CYS A O 1
ATOM 2800 N N . SER A 1 358 ? 7.760 -8.028 -25.818 1.00 26.52 358 SER A N 1
ATOM 2801 C CA . SER A 1 358 ? 8.679 -8.984 -25.236 1.00 26.52 358 SER A CA 1
ATOM 2802 C C . SER A 1 358 ? 9.983 -8.232 -25.036 1.00 26.52 358 SER A C 1
ATOM 2804 O O . SER A 1 358 ? 10.789 -8.098 -25.956 1.00 26.52 358 SER A O 1
ATOM 2806 N N . VAL A 1 359 ? 10.174 -7.707 -23.831 1.00 30.47 359 VAL A N 1
ATOM 2807 C CA . VAL A 1 359 ? 11.513 -7.359 -23.371 1.00 30.47 359 VAL A CA 1
ATOM 2808 C C . VAL A 1 359 ? 12.271 -8.684 -23.295 1.00 30.47 359 VAL A C 1
ATOM 2810 O O . VAL A 1 359 ? 11.982 -9.525 -22.440 1.00 30.47 359 VAL A O 1
ATOM 2813 N N . SER A 1 360 ? 13.163 -8.929 -24.254 1.00 26.84 360 SER A N 1
ATOM 2814 C CA . SER A 1 360 ? 14.150 -9.998 -24.127 1.00 26.84 360 SER A CA 1
ATOM 2815 C C . SER A 1 360 ? 15.011 -9.688 -22.899 1.00 26.84 360 SER A C 1
ATOM 2817 O O . SER A 1 360 ? 15.403 -8.533 -22.725 1.00 26.84 360 SER A O 1
ATOM 2819 N N . PRO A 1 361 ? 15.270 -10.672 -22.022 1.00 30.59 361 PRO A N 1
ATOM 2820 C CA . PRO A 1 361 ? 15.945 -10.448 -20.757 1.00 30.59 361 PRO A CA 1
ATOM 2821 C C . PRO A 1 361 ? 17.422 -10.187 -21.032 1.00 30.59 361 PRO A C 1
ATOM 2823 O O . PRO A 1 361 ? 18.231 -11.109 -21.085 1.00 30.59 361 PRO A O 1
ATOM 2826 N N . THR A 1 362 ? 17.791 -8.923 -21.198 1.00 30.33 362 THR A N 1
ATOM 2827 C CA . THR A 1 362 ? 19.154 -8.517 -20.894 1.00 30.33 362 THR A CA 1
ATOM 2828 C C . THR A 1 362 ? 19.256 -8.602 -19.380 1.00 30.33 362 THR A C 1
ATOM 2830 O O . THR A 1 362 ? 18.678 -7.791 -18.658 1.00 30.33 362 THR A O 1
ATOM 2833 N N . THR A 1 363 ? 19.909 -9.657 -18.902 1.00 34.88 363 THR A N 1
ATOM 2834 C CA . THR A 1 363 ? 20.477 -9.740 -17.557 1.00 34.88 363 THR A CA 1
ATOM 2835 C C . THR A 1 363 ? 20.937 -8.355 -17.117 1.00 34.88 363 THR A C 1
ATOM 2837 O O . THR A 1 363 ? 21.768 -7.746 -17.794 1.00 34.88 363 THR A O 1
ATOM 2840 N N . LEU A 1 364 ? 20.382 -7.859 -16.006 1.00 41.19 364 LEU A N 1
ATOM 2841 C CA . LEU A 1 364 ? 20.975 -6.746 -15.272 1.00 41.19 364 LEU A CA 1
ATOM 2842 C C . LEU A 1 364 ? 22.462 -7.094 -15.092 1.00 41.19 364 LEU A C 1
ATOM 2844 O O . LEU A 1 364 ? 22.748 -8.188 -14.594 1.00 41.19 364 LEU A O 1
ATOM 2848 N N . PRO A 1 365 ? 23.404 -6.263 -15.569 1.00 29.97 365 PRO A N 1
ATOM 2849 C CA . PRO A 1 365 ? 24.813 -6.596 -15.449 1.00 29.97 365 PRO A CA 1
ATOM 2850 C C . PRO A 1 365 ? 25.170 -6.696 -13.958 1.00 29.97 365 PRO A C 1
ATOM 2852 O O . PRO A 1 365 ? 24.646 -5.907 -13.161 1.00 29.97 365 PRO A O 1
ATOM 2855 N N . PRO A 1 366 ? 26.022 -7.660 -13.564 1.00 29.19 366 PRO A N 1
ATOM 2856 C CA . PRO A 1 366 ? 26.527 -7.716 -12.203 1.00 29.19 366 PRO A CA 1
ATOM 2857 C C . PRO A 1 366 ? 27.332 -6.444 -11.919 1.00 29.19 366 PRO A C 1
ATOM 2859 O O . PRO A 1 366 ? 27.893 -5.836 -12.832 1.00 29.19 366 PRO A O 1
ATOM 2862 N N . GLY A 1 367 ? 27.312 -6.034 -10.651 1.00 31.81 367 GLY A N 1
ATOM 2863 C CA . GLY A 1 367 ? 27.808 -4.748 -10.178 1.00 31.81 367 GLY A CA 1
ATOM 2864 C C . GLY A 1 367 ? 29.220 -4.389 -10.641 1.00 31.81 367 GLY A C 1
ATOM 2865 O O . GLY A 1 367 ? 30.109 -5.237 -10.720 1.00 31.81 367 GLY A O 1
ATOM 2866 N N . GLY A 1 368 ? 29.385 -3.094 -10.900 1.00 29.33 368 GLY A N 1
ATOM 2867 C CA . GLY A 1 368 ? 30.651 -2.377 -10.952 1.00 29.33 368 GLY A CA 1
ATOM 2868 C C . GLY A 1 368 ? 30.520 -1.101 -10.141 1.00 29.33 368 GLY A C 1
ATOM 2869 O O . GLY A 1 368 ? 29.402 -0.529 -10.159 1.00 29.33 368 GLY A O 1
#

pLDDT: mean 71.55, std 17.77, range [26.52, 95.56]

Radius of gyration: 29.18 Å; Cα contacts (8 Å, |Δi|>4): 353; chains: 1; bounding box: 71×65×86 Å

Secondary structure (DSSP, 8-state):
-HHHHHHHHHHHHHHHHHHHHHHHHHHHHHHHHHHTSPPS-SSPP-PPPHHHHHHHHHHHHHHHHHHHHHHHHHHHHHHHHHHHHHHHHTS-GGGHHHHHHHHHHHHHHHHHHHHHHHHTT-----SSHHHHHHHHHHHHHHTT--HHHHHHHHTTSTTPPPHHHHHHHHHHHHHHTT-EEE-SSEEEES-HHHHHHHHHHHHHHHTSTT---SEEEEEEEEEEE-SSS--EEEEEEE--TT-SSTTSTTS-EEEEEEES---HHHHHHHHHHHHHHHHHHHHH-EEEETTEEEEEEEEE---TTHHHHHHT---SS-SEEETTEEEEHHHHHHHHTSHHHHHHHHHHHHHHHHS--------PPPP-

Sequence (368 aa):
MENLKKSLEKARNKLKRIKQRKIKLAEMCRNLARQARPTESPTPPVFPQSSEVEVLKNQLVQLTQEMTQLRLRNSELEKKLEKAERALALSSPRKRKKIDELGVKQRAERIARLEKNIGESMEIRPETPESDVEVALFIKNAYRLTEFQYKGLQKFAVNWSPLHHVKQREKDLIEAAGGLDTTEASVGWTNPSMAFGLYVQRLVETAWSTRMPDAVDVVIVADGGGDGAANLVKMGLFIPTGVPAPQSPFNVLLLSAYTGKESRENLITFCEKGLDFLNRLCKDKKFEVAGRQIACRVLLCSDLKVVPLILGIKAAGATQFCPNCTVERAEHKRAMTTDAGKRDLQRSSDKSSAGRCSVSPTTLPPGG

Foldseek 3Di:
DVVLVVVLVVLVVVLVVLVVVLVVLVVVLVVLVVLPDDDPDPDDDPRDDPVVNVVSVVVNVVSVVVNVVSVVVSVVSVVVVVVVVVVVVPPDPVCPVVCVVVVVVVVVVVLVVLLVVLAVPDPPDDPDLVVLLVVLLCCCVVVVADPVRSVVVVVSDDSHDDPVSNVVVVQVVCVQLQHWDDDPFKIFHPANLSVVLVLQVVCCVPQVVVDRDQEWEKEKEWDWDDPVPWTKIWIWIATPVRGPPGVPPVRIGTGMMGTDDLALVCCCVRRVNVLVVVVCCVVVQWGDHPNDIHGYHYHYDYPLQNVCSSLVHDDPPDLQNDPVDRHGPVRLVVLVVDPNSVVVVVVVVVVVVVDDPPPDDPDPDPDD

Solvent-accessible surface area (backbone atoms only — not comparable to full-atom values): 20907 Å² total; per-residue (Å²): 110,69,70,57,53,56,50,51,50,52,51,51,53,51,51,52,53,51,53,52,51,52,52,52,52,57,48,50,55,51,53,54,60,57,69,72,53,87,65,103,57,96,66,82,79,81,69,79,61,71,64,60,61,51,51,52,51,51,51,52,53,52,54,50,52,53,51,53,54,51,50,53,53,48,52,52,50,50,55,52,48,51,53,52,52,53,56,59,67,72,72,48,85,84,49,53,69,61,48,53,55,51,49,51,51,54,47,51,54,50,46,53,53,46,41,56,57,42,62,75,71,61,83,80,75,67,99,45,78,71,53,39,36,53,53,49,41,48,52,37,61,76,69,65,49,48,73,68,55,48,58,54,49,47,75,56,40,86,92,52,62,54,67,68,59,34,51,48,51,54,48,53,53,40,50,73,29,37,32,73,45,75,57,100,47,30,38,26,39,70,29,47,64,45,35,48,36,52,52,51,52,50,38,21,65,71,50,39,77,68,51,71,64,67,60,39,44,37,38,38,35,42,51,77,47,60,85,89,82,54,40,38,35,38,36,29,34,26,49,54,66,74,34,82,67,28,85,38,80,90,46,44,48,73,36,24,34,34,58,47,73,96,45,50,66,52,47,47,72,60,29,41,63,42,51,55,44,51,53,47,42,64,70,65,29,47,49,72,47,96,93,40,74,26,36,44,48,73,41,85,62,46,49,83,70,47,43,23,43,77,73,70,44,64,73,76,88,42,56,46,73,46,98,90,41,88,54,35,50,71,56,50,53,53,24,71,74,32,81,64,34,46,53,53,52,51,54,52,53,54,51,55,74,71,40,74,90,70,77,73,83,73,71,79,75,79,88,129